Protein AF-B3PMT0-F1 (afdb_monomer)

Secondary structure (DSSP, 8-state):
---------PPP------HHHHHHHHHHHHHHHHHHHHHHHHHHHHHHHHHHHHHGGG--S---TT-STTSHHHHHHHHHHHHHHHHHHHHHHHHHHHHHTT--TTSHHHHHHHHHHHHHHHHHHHHHHHHHHHHHHHT-SHHHH----HHHHHHHHHHTS-------S--EE-HHHHHHH-SSHHHHHHHHHHHHHHTTS-SGGG-HHHHHHHHHHHHHHHHHHHHHHHHHHHHHHHHHHHTT-S---S-PPPTTHHHHHHHHHHHHHHHHHHHHHHHHHHTTT--HHHHHHHHHHHHHHHHHH-GGGTTTS--TTSTT--HHHHHHTSSTT-EEEEESSSSSS-EEEEHHHHHHHHHHHHHHHHHHT-

Foldseek 3Di:
DDDDDPPPPDPDPPPPDPLVVLLVVLVVLLVVLLVLLVLLLVLLLVQLVLLCVLCPLLCLEQDTAQCDPPHLLVVSVVVSVVSLVVSLVSLVVSLVVCVVVVHDCPDPSNVSSVVSNVVSVVSNVCSVVSSVCSSCVSQVDPSHVPPPDPVVSLLVVLVVDPFPLDFFLAKFFPLVQLCVQAVLLSVLVVVLRVLLNCQQPDDPCNDLVNSSVNLSNLSSLLSVLLVLVVLLVVVVVVVCVVLCNPPDPDDDDDPPVPVVNVVVVVVVVVVVVVVVVVVVVVPPDDDVVVVVVVVLVVVLVVLCVDPSCVVQAADSSNSNNGPSSNSCVSPQQGKIWMDRPPPPDIDIDRNSVVSVVSNSNSVSSSSVSD

Radius of gyration: 30.21 Å; Cα contacts (8 Å, |Δi|>4): 308; chains: 1; bounding box: 66×73×114 Å

Sequence (370 aa):
MITKILSATTPQPKTSTNNTAWLIGLTLLFLGLAYFAIKFAFGWKRSLNKTKNVLGKELVKPYVQGFSPKSSSFFTYMLINVFTVVLLVSTTIVLVKLINRGESTTSSFAVSYYALLATTFIVSLAFNLFMLISYLATFKEPQYAHSKNLPDELRSLKNQKTLTNSFPEEIKLDLNKITIDNPLAPRVLAKFIKQYNDLNKVGEANSLKAKYYTYLDQKFKILYFNELNNQIEVEKENEGRMLGIVGSEGKQVQATNKIEEEIIWMDKADAKAKLLMETKDLVKNDDPKERNSNYEDYLYNIRANDPIYANVKRNTFVTYRDIDIEDLFYNPSTNITYSLDGGKTTLEKPLHEFLNVYHGYLVEKFYGSL

pLDDT: mean 79.91, std 18.05, range [34.72, 96.94]

Organism: Metamycoplasma arthritidis (strain 158L3-1) (NCBI:txid243272)

Solvent-accessible surface area (backbone atoms only — not comparable to full-atom values): 20889 Å² total; per-residue (Å²): 142,84,83,82,79,78,80,78,78,75,79,74,82,76,78,76,72,61,60,66,60,53,52,52,53,53,48,53,51,47,52,51,50,50,52,52,50,52,51,32,51,55,22,43,53,52,26,48,53,47,34,50,63,72,42,42,89,77,56,50,60,88,73,51,49,51,64,42,98,86,27,62,27,37,52,47,55,51,49,53,53,50,53,49,50,52,49,48,51,51,45,49,55,53,45,53,55,44,45,77,72,72,49,54,76,82,33,74,65,45,43,49,44,51,49,51,46,52,50,50,51,50,51,53,51,51,50,56,47,47,55,51,51,50,52,50,64,73,49,60,49,66,67,43,68,56,77,59,59,68,68,58,57,52,51,54,55,46,75,76,48,95,71,83,72,77,51,65,78,42,67,48,68,48,52,72,68,29,36,76,65,24,74,48,33,47,65,46,50,52,52,51,41,51,53,60,49,50,61,81,52,90,57,86,80,48,39,68,67,52,48,49,52,51,51,49,54,52,52,41,50,49,54,51,49,53,54,51,52,52,52,40,52,52,52,51,51,52,51,31,43,76,68,63,72,43,80,76,86,81,75,92,77,68,87,74,55,60,63,58,53,47,51,55,47,49,56,52,48,49,54,48,48,50,52,53,52,63,46,54,69,60,65,76,80,62,55,74,68,57,47,49,51,54,50,50,52,46,51,49,53,47,47,61,71,32,76,79,41,54,81,46,49,58,33,56,43,29,27,63,34,34,64,64,61,28,31,45,59,72,41,54,78,32,58,41,42,32,18,57,69,87,67,79,48,85,45,78,34,44,37,67,59,41,49,53,54,49,49,52,34,51,52,36,50,56,54,68,74,108

Mean predicted aligned error: 12.27 Å

Nearest PDB structures (foldseek):
  6jx6-assembly1_C  TM=5.449E-01  e=6.149E+00  Homo sapiens
  4tx5-assembly1_A  TM=4.692E-01  e=8.066E+00  Homo sapiens

Structure (mmCIF, N/CA/C/O backbone):
data_AF-B3PMT0-F1
#
_entry.id   AF-B3PMT0-F1
#
loop_
_atom_site.group_PDB
_atom_site.id
_atom_site.type_symbol
_atom_site.label_atom_id
_atom_site.label_alt_id
_atom_site.label_comp_id
_atom_site.label_asym_id
_atom_site.label_entity_id
_atom_site.label_seq_id
_atom_site.pdbx_PDB_ins_code
_atom_site.Cartn_x
_atom_site.Cartn_y
_atom_site.Cartn_z
_atom_site.occupancy
_atom_site.B_iso_or_equiv
_atom_site.auth_seq_id
_atom_site.auth_comp_id
_atom_site.auth_asym_id
_atom_site.auth_atom_id
_atom_site.pdbx_PDB_model_num
ATOM 1 N N . MET A 1 1 ? 25.077 -17.206 -84.354 1.00 37.19 1 MET A N 1
ATOM 2 C CA . MET A 1 1 ? 24.654 -15.988 -83.632 1.00 37.19 1 MET A CA 1
ATOM 3 C C . MET A 1 1 ? 23.645 -16.428 -82.573 1.00 37.19 1 MET A C 1
ATOM 5 O O . MET A 1 1 ? 22.508 -16.702 -82.919 1.00 37.19 1 MET A O 1
ATOM 9 N N . ILE A 1 2 ? 24.081 -16.654 -81.330 1.00 36.28 2 ILE A N 1
ATOM 10 C CA . ILE A 1 2 ? 23.198 -17.008 -80.203 1.00 36.28 2 ILE A CA 1
ATOM 11 C C . ILE A 1 2 ? 23.486 -15.992 -79.106 1.00 36.28 2 ILE A C 1
ATOM 13 O O . ILE A 1 2 ? 24.547 -16.014 -78.484 1.00 36.28 2 ILE A O 1
ATOM 17 N N . THR A 1 3 ? 22.561 -15.059 -78.928 1.00 38.66 3 THR A N 1
ATOM 18 C CA . THR A 1 3 ? 22.646 -13.990 -77.937 1.00 38.66 3 THR A CA 1
ATOM 19 C C . THR A 1 3 ? 22.150 -14.541 -76.602 1.00 38.66 3 THR A C 1
ATOM 21 O O . THR A 1 3 ? 20.966 -14.826 -76.439 1.00 38.66 3 THR A O 1
ATOM 24 N N . LYS A 1 4 ? 23.062 -14.723 -75.641 1.00 40.53 4 LYS A N 1
ATOM 25 C CA . LYS A 1 4 ? 22.725 -14.981 -74.235 1.00 40.53 4 LYS A CA 1
ATOM 26 C C . LYS A 1 4 ? 22.028 -13.738 -73.678 1.00 40.53 4 LYS A C 1
ATOM 28 O O . LYS A 1 4 ? 22.669 -12.710 -73.479 1.00 40.53 4 LYS A O 1
ATOM 33 N N . ILE A 1 5 ? 20.729 -13.838 -73.418 1.00 44.62 5 ILE A N 1
ATOM 34 C CA . ILE A 1 5 ? 20.002 -12.847 -72.625 1.00 44.62 5 ILE A CA 1
ATOM 35 C C . ILE A 1 5 ? 20.379 -13.099 -71.162 1.00 44.62 5 ILE A C 1
ATOM 37 O O . ILE A 1 5 ? 19.957 -14.080 -70.554 1.00 44.62 5 ILE A O 1
ATOM 41 N N . LEU A 1 6 ? 21.234 -12.232 -70.620 1.00 41.00 6 LEU A N 1
ATOM 42 C CA . LEU A 1 6 ? 21.464 -12.103 -69.185 1.00 41.00 6 LEU A CA 1
ATOM 43 C C . LEU A 1 6 ? 20.164 -11.605 -68.547 1.00 41.00 6 LEU A C 1
ATOM 45 O O . LEU A 1 6 ? 19.782 -10.450 -68.717 1.00 41.00 6 LEU A O 1
ATOM 49 N N . SER A 1 7 ? 19.478 -12.480 -67.817 1.00 37.91 7 SER A N 1
ATOM 50 C CA . SER A 1 7 ? 18.407 -12.085 -66.909 1.00 37.91 7 SER A CA 1
ATOM 51 C C . SER A 1 7 ? 19.018 -11.262 -65.775 1.00 37.91 7 SER A C 1
ATOM 53 O O . SER A 1 7 ? 19.649 -11.810 -64.870 1.00 37.91 7 SER A O 1
ATOM 55 N N . ALA A 1 8 ? 18.864 -9.942 -65.852 1.00 38.59 8 ALA A N 1
ATOM 56 C CA . ALA A 1 8 ? 19.183 -9.034 -64.767 1.00 38.59 8 ALA A CA 1
ATOM 57 C C . ALA A 1 8 ? 18.268 -9.347 -63.578 1.00 38.59 8 ALA A C 1
ATOM 59 O O . ALA A 1 8 ? 17.062 -9.101 -63.618 1.00 38.59 8 ALA A O 1
ATOM 60 N N . THR A 1 9 ? 18.843 -9.910 -62.519 1.00 40.53 9 THR A N 1
ATOM 61 C CA . THR A 1 9 ? 18.195 -10.017 -61.216 1.00 40.53 9 THR A CA 1
ATOM 62 C C . THR A 1 9 ? 17.955 -8.596 -60.718 1.00 40.53 9 THR A C 1
ATOM 64 O O . THR A 1 9 ? 18.887 -7.888 -60.340 1.00 40.53 9 THR A O 1
ATOM 67 N N . THR A 1 10 ? 16.707 -8.144 -60.774 1.00 37.41 10 THR A N 1
ATOM 68 C CA . THR A 1 10 ? 16.291 -6.875 -60.179 1.00 37.41 10 THR A CA 1
ATOM 69 C C . THR A 1 10 ? 16.567 -6.953 -58.675 1.00 37.41 10 THR A C 1
ATOM 71 O O . THR A 1 10 ? 16.080 -7.883 -58.024 1.00 37.41 10 THR A O 1
ATOM 74 N N . PRO A 1 11 ? 17.360 -6.039 -58.083 1.00 40.94 11 PRO A N 1
ATOM 75 C CA . PRO A 1 11 ? 17.516 -6.012 -56.639 1.00 40.94 11 PRO A CA 1
ATOM 76 C C . PRO A 1 11 ? 16.147 -5.702 -56.031 1.00 40.94 11 PRO A C 1
ATOM 78 O O . PRO A 1 11 ? 15.564 -4.651 -56.301 1.00 40.94 11 PRO A O 1
ATOM 81 N N . GLN A 1 12 ? 15.616 -6.633 -55.233 1.00 35.06 12 GLN A N 1
ATOM 82 C CA . GLN A 1 12 ? 14.420 -6.372 -54.437 1.00 35.06 12 GLN A CA 1
ATOM 83 C C . GLN A 1 12 ? 14.624 -5.083 -53.625 1.00 35.06 12 GLN A C 1
ATOM 85 O O . GLN A 1 12 ? 15.716 -4.877 -53.077 1.00 35.06 12 GLN A O 1
ATOM 90 N N . PRO A 1 13 ? 13.601 -4.218 -53.511 1.00 34.72 13 PRO A N 1
ATOM 91 C CA . PRO A 1 13 ? 13.710 -3.015 -52.708 1.00 34.72 13 PRO A CA 1
ATOM 92 C C . PRO A 1 13 ? 13.988 -3.422 -51.260 1.00 34.72 13 PRO A C 1
ATOM 94 O O . PRO A 1 13 ? 13.154 -4.039 -50.596 1.00 34.72 13 PRO A O 1
ATOM 97 N N . LYS A 1 14 ? 15.183 -3.079 -50.762 1.00 41.00 14 LYS A N 1
ATOM 98 C CA . LYS A 1 14 ? 15.495 -3.121 -49.333 1.00 41.00 14 LYS A CA 1
ATOM 99 C C . LYS A 1 14 ? 14.467 -2.229 -48.645 1.00 41.00 14 LYS A C 1
ATOM 101 O O . LYS A 1 14 ? 14.576 -1.010 -48.719 1.00 41.00 14 LYS A O 1
ATOM 106 N N . THR A 1 15 ? 13.475 -2.815 -47.980 1.00 44.75 15 THR A N 1
ATOM 107 C CA . THR A 1 15 ? 12.610 -2.080 -47.052 1.00 44.75 15 THR A CA 1
ATOM 108 C C . THR A 1 15 ? 13.517 -1.403 -46.029 1.00 44.75 15 THR A C 1
ATOM 110 O O . THR A 1 15 ? 14.069 -2.073 -45.148 1.00 44.75 15 THR A O 1
ATOM 113 N N . SER A 1 16 ? 13.735 -0.096 -46.178 1.00 49.94 16 SER A N 1
ATOM 114 C CA . SER A 1 16 ? 14.533 0.694 -45.252 1.00 49.94 16 SER A CA 1
ATOM 115 C C . SER A 1 16 ? 13.765 0.755 -43.940 1.00 49.94 16 SER A C 1
ATOM 117 O O . SER A 1 16 ? 12.813 1.519 -43.791 1.00 49.94 16 SER A O 1
ATOM 119 N N . THR A 1 17 ? 14.122 -0.094 -42.980 1.00 59.78 17 THR A N 1
ATOM 120 C CA . THR A 1 17 ? 13.628 0.104 -41.616 1.00 59.78 17 THR A CA 1
ATOM 121 C C . THR A 1 17 ? 14.157 1.446 -41.154 1.00 59.78 17 THR A C 1
ATOM 123 O O . THR A 1 17 ? 15.360 1.687 -41.210 1.00 59.78 17 THR A O 1
ATOM 126 N N . ASN A 1 18 ? 13.249 2.332 -40.755 1.00 81.56 18 ASN A N 1
ATOM 127 C CA . ASN A 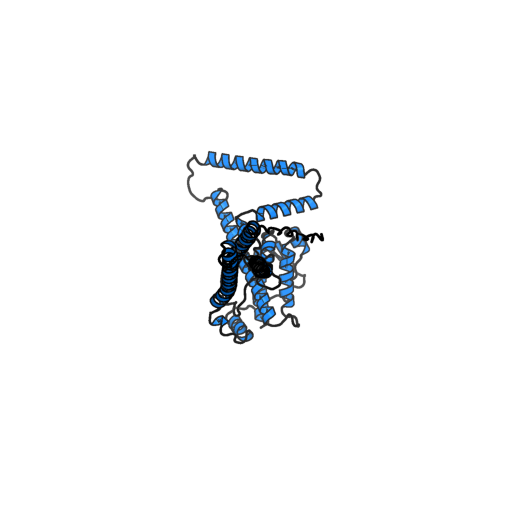1 18 ? 13.615 3.628 -40.217 1.00 81.56 18 ASN A CA 1
ATOM 128 C C . ASN A 1 18 ? 14.234 3.415 -38.826 1.00 81.56 18 ASN A C 1
ATOM 130 O O . ASN A 1 18 ? 13.541 3.434 -37.808 1.00 81.56 18 ASN A O 1
ATOM 134 N N . ASN A 1 19 ? 15.536 3.122 -38.803 1.00 83.38 19 ASN A N 1
ATOM 135 C CA . ASN A 1 19 ? 16.299 2.823 -37.592 1.00 83.38 19 ASN A CA 1
ATOM 136 C C . ASN A 1 19 ? 16.260 3.993 -36.603 1.00 83.38 19 ASN A C 1
ATOM 138 O O . ASN A 1 19 ? 16.249 3.762 -35.398 1.00 83.38 19 ASN A O 1
ATOM 142 N N . THR A 1 20 ? 16.176 5.228 -37.102 1.00 86.25 20 THR A N 1
ATOM 143 C CA . THR A 1 20 ? 16.022 6.434 -36.284 1.00 86.25 20 THR A CA 1
ATOM 144 C C . THR A 1 20 ? 14.693 6.429 -35.533 1.00 86.25 20 THR A C 1
ATOM 146 O O . THR A 1 20 ? 14.676 6.645 -34.325 1.00 86.25 20 THR A O 1
ATOM 149 N N . ALA A 1 21 ? 13.582 6.120 -36.210 1.00 88.69 21 ALA A N 1
ATOM 150 C CA . ALA A 1 21 ? 12.267 6.058 -35.569 1.00 88.69 21 ALA A CA 1
ATOM 151 C C . ALA A 1 21 ? 12.195 4.961 -34.491 1.00 88.69 21 ALA A C 1
ATOM 153 O O . ALA A 1 21 ? 11.675 5.203 -33.402 1.00 88.69 21 ALA A O 1
ATOM 154 N N . TRP A 1 22 ? 12.764 3.781 -34.762 1.00 90.56 22 TRP A N 1
ATOM 155 C CA . TRP A 1 22 ? 12.854 2.700 -33.774 1.00 90.56 22 TRP A CA 1
ATOM 156 C C . TRP A 1 22 ? 13.696 3.090 -32.561 1.00 90.56 22 TRP A C 1
ATOM 158 O O . TRP A 1 22 ? 13.270 2.861 -31.429 1.00 90.56 22 TRP A O 1
ATOM 168 N N . LEU A 1 23 ? 14.854 3.715 -32.783 1.00 92.38 23 LEU A N 1
ATOM 169 C CA . LEU A 1 23 ? 15.734 4.146 -31.703 1.00 92.38 23 LEU A CA 1
ATOM 170 C C . LEU A 1 23 ? 15.058 5.201 -30.820 1.00 92.38 23 LEU A C 1
ATOM 172 O O . LEU A 1 23 ? 15.094 5.077 -29.598 1.00 92.38 23 LEU A O 1
ATOM 176 N N . ILE A 1 24 ? 14.393 6.195 -31.419 1.00 93.31 24 ILE A N 1
ATOM 177 C CA . ILE A 1 24 ? 13.640 7.218 -30.680 1.00 93.31 24 ILE A CA 1
ATOM 178 C C . ILE A 1 24 ? 12.521 6.566 -29.861 1.00 93.31 24 ILE A C 1
ATOM 180 O O . ILE A 1 24 ? 12.417 6.814 -28.661 1.00 93.31 24 ILE A O 1
ATOM 184 N N . GLY A 1 25 ? 11.717 5.696 -30.481 1.00 94.25 25 GLY A N 1
ATOM 185 C CA . GLY A 1 25 ? 10.605 5.024 -29.807 1.00 94.25 25 GLY A CA 1
ATOM 186 C C . GLY A 1 25 ? 11.056 4.178 -28.615 1.00 94.25 25 GLY A C 1
ATOM 187 O O . GLY A 1 25 ? 10.507 4.305 -27.521 1.00 94.25 25 GLY A O 1
ATOM 188 N N . LEU A 1 26 ? 12.099 3.362 -28.790 1.00 95.38 26 LEU A N 1
ATOM 189 C CA . LEU A 1 26 ? 12.650 2.532 -27.715 1.00 95.38 26 LEU A CA 1
ATOM 190 C C . LEU A 1 26 ? 13.314 3.375 -26.616 1.00 95.38 26 LEU A C 1
ATOM 192 O O . LEU A 1 26 ? 13.200 3.037 -25.440 1.00 95.38 26 LEU A O 1
ATOM 196 N N . THR A 1 27 ? 13.938 4.501 -26.969 1.00 95.50 27 THR A N 1
ATOM 197 C CA . THR A 1 27 ? 14.512 5.435 -25.987 1.00 95.50 27 THR A CA 1
ATOM 198 C C . THR A 1 27 ? 13.423 6.100 -25.143 1.00 95.50 27 THR A C 1
ATOM 200 O O . THR A 1 27 ? 13.551 6.171 -23.924 1.00 95.50 27 THR A O 1
ATOM 203 N N . LEU A 1 28 ? 12.314 6.538 -25.748 1.00 95.31 28 LEU A N 1
ATOM 204 C CA . LEU A 1 28 ? 11.177 7.097 -25.006 1.00 95.31 28 LEU A CA 1
ATOM 205 C C . LEU A 1 28 ? 10.536 6.059 -24.077 1.00 95.31 28 LEU A C 1
ATOM 207 O O . LEU A 1 28 ? 10.231 6.369 -22.925 1.00 95.31 28 LEU A O 1
ATOM 211 N N . LEU A 1 29 ? 10.386 4.816 -24.547 1.00 94.75 29 LEU A N 1
ATOM 212 C CA . LEU A 1 29 ? 9.913 3.706 -23.716 1.00 94.75 29 LEU A CA 1
ATOM 213 C C . LEU A 1 29 ? 10.857 3.434 -22.539 1.00 94.75 29 LEU A C 1
ATOM 215 O O . LEU A 1 29 ? 10.386 3.242 -21.419 1.00 94.75 29 LEU A O 1
ATOM 219 N N . PHE A 1 30 ? 12.172 3.472 -22.766 1.00 96.94 30 PHE A N 1
ATOM 220 C CA . PHE A 1 30 ? 13.173 3.360 -21.706 1.00 96.94 30 PHE A CA 1
ATOM 221 C C . PHE A 1 30 ? 13.050 4.483 -20.670 1.00 96.94 30 PHE A C 1
ATOM 223 O O . PHE A 1 30 ? 13.030 4.202 -19.474 1.00 96.94 30 PHE A O 1
ATOM 230 N N . LEU A 1 31 ? 12.922 5.741 -21.104 1.00 95.81 31 LEU A N 1
ATOM 231 C CA . LEU A 1 31 ? 12.761 6.881 -20.195 1.00 95.81 31 LEU A CA 1
ATOM 232 C C . LEU A 1 31 ? 11.484 6.758 -19.353 1.00 95.81 31 LEU A C 1
ATOM 234 O O . LEU A 1 31 ? 11.521 6.977 -18.141 1.00 95.81 31 LEU A O 1
ATOM 238 N N . GLY A 1 32 ? 10.376 6.345 -19.975 1.00 94.69 32 GLY A N 1
ATOM 239 C CA . GLY A 1 32 ? 9.137 6.027 -19.270 1.00 94.69 32 GLY A CA 1
ATOM 240 C C . GLY A 1 32 ? 9.357 4.933 -18.225 1.00 94.69 32 GLY A C 1
ATOM 241 O O . GLY A 1 32 ? 9.099 5.144 -17.043 1.00 94.69 32 GLY A O 1
ATOM 242 N N . LEU A 1 33 ? 9.913 3.790 -18.626 1.00 95.56 33 LEU A N 1
ATOM 243 C CA . LEU A 1 33 ? 10.216 2.677 -17.725 1.00 95.56 33 LEU A CA 1
ATOM 244 C C . LEU A 1 33 ? 11.090 3.107 -16.536 1.00 95.56 33 LEU A C 1
ATOM 246 O O . LEU A 1 33 ? 10.769 2.780 -15.393 1.00 95.56 33 LEU A O 1
ATOM 250 N N . ALA A 1 34 ? 12.157 3.868 -16.788 1.00 95.44 34 ALA A N 1
ATOM 251 C CA . ALA A 1 34 ? 13.057 4.367 -15.754 1.00 95.44 34 ALA A CA 1
ATOM 252 C C . ALA A 1 34 ? 12.321 5.268 -14.750 1.00 95.44 34 ALA A C 1
ATOM 254 O O . ALA A 1 34 ? 12.467 5.087 -13.540 1.00 95.44 34 ALA A O 1
ATOM 255 N N . TYR A 1 35 ? 11.469 6.183 -15.228 1.00 95.00 35 TYR A N 1
ATOM 256 C CA . TYR A 1 35 ? 10.630 7.017 -14.363 1.00 95.00 35 TYR A CA 1
ATOM 257 C C . TYR A 1 35 ? 9.709 6.173 -13.469 1.00 95.00 35 TYR A C 1
ATOM 259 O O . TYR A 1 35 ? 9.669 6.382 -12.253 1.00 95.00 35 TYR A O 1
ATOM 267 N N . PHE A 1 36 ? 8.999 5.193 -14.040 1.00 94.00 36 PHE A N 1
ATOM 268 C CA . PHE A 1 36 ? 8.110 4.309 -13.277 1.00 94.00 36 PHE A CA 1
ATOM 269 C C . PHE A 1 36 ? 8.879 3.478 -12.241 1.00 94.00 36 PHE A C 1
ATOM 271 O O . PHE A 1 36 ? 8.436 3.382 -11.094 1.00 94.00 36 PHE A O 1
ATOM 278 N N . ALA A 1 37 ? 10.042 2.933 -12.609 1.00 95.69 37 ALA A N 1
ATOM 279 C CA . ALA A 1 37 ? 10.903 2.161 -11.715 1.00 95.69 37 ALA A CA 1
ATOM 280 C C . ALA A 1 37 ? 11.406 3.004 -10.534 1.00 95.69 37 ALA A C 1
ATOM 282 O O . ALA A 1 37 ? 11.279 2.588 -9.382 1.00 95.69 37 ALA A O 1
ATOM 283 N N . ILE A 1 38 ? 11.907 4.216 -10.797 1.00 95.06 38 ILE A N 1
ATOM 284 C CA . ILE A 1 38 ? 12.376 5.148 -9.762 1.00 95.06 38 ILE A CA 1
ATOM 285 C C . ILE A 1 38 ? 11.223 5.540 -8.830 1.00 95.06 38 ILE A C 1
ATOM 287 O O . ILE A 1 38 ? 11.350 5.459 -7.606 1.00 95.06 38 ILE A O 1
ATOM 291 N N . LYS A 1 39 ? 10.073 5.925 -9.394 1.00 94.81 39 LYS A N 1
ATOM 292 C CA . LYS A 1 39 ? 8.890 6.321 -8.619 1.00 94.81 39 LYS A CA 1
ATOM 293 C C . LYS A 1 39 ? 8.399 5.186 -7.720 1.00 94.81 39 LYS A C 1
ATOM 295 O O . LYS A 1 39 ? 8.099 5.422 -6.548 1.00 94.81 39 LYS A O 1
ATOM 300 N N . PHE A 1 40 ? 8.365 3.959 -8.240 1.00 96.12 40 PHE A N 1
ATOM 301 C CA . PHE A 1 40 ? 7.998 2.777 -7.464 1.00 96.12 40 PHE A CA 1
ATOM 302 C C . PHE A 1 40 ? 9.027 2.461 -6.377 1.00 96.12 40 PHE A C 1
ATOM 304 O O . PHE A 1 40 ? 8.640 2.187 -5.248 1.00 96.12 40 PHE A O 1
ATOM 311 N N . ALA A 1 41 ? 10.326 2.564 -6.666 1.00 95.56 41 ALA A N 1
ATOM 312 C CA . ALA A 1 41 ? 11.388 2.346 -5.686 1.00 95.56 41 ALA A CA 1
ATOM 313 C C . ALA A 1 41 ? 11.275 3.310 -4.487 1.00 95.56 41 ALA A C 1
ATOM 315 O O . ALA A 1 41 ? 11.303 2.882 -3.328 1.00 95.56 41 ALA A O 1
ATOM 316 N N . PHE A 1 42 ? 11.062 4.606 -4.737 1.00 94.50 42 PHE A N 1
ATOM 317 C CA . PHE A 1 42 ? 10.822 5.575 -3.663 1.00 94.50 42 PHE A CA 1
ATOM 318 C C . PHE A 1 42 ? 9.558 5.252 -2.861 1.00 94.50 42 PHE A C 1
ATOM 320 O O . PHE A 1 42 ? 9.579 5.281 -1.627 1.00 94.50 42 PHE A O 1
ATOM 327 N N . GLY A 1 43 ? 8.466 4.912 -3.548 1.00 95.31 43 GLY A N 1
ATOM 328 C CA . GLY A 1 43 ? 7.213 4.535 -2.906 1.00 95.31 43 GLY A CA 1
ATOM 329 C C . GLY A 1 43 ? 7.317 3.245 -2.084 1.00 95.31 43 GLY A C 1
ATOM 330 O O . GLY A 1 43 ? 6.796 3.192 -0.969 1.00 95.31 43 GLY A O 1
ATOM 331 N N . TRP A 1 44 ? 8.079 2.255 -2.550 1.00 95.94 44 TRP A N 1
ATOM 332 C CA . TRP A 1 44 ? 8.400 1.026 -1.823 1.00 95.94 44 TRP A CA 1
ATOM 333 C C . TRP A 1 44 ? 9.140 1.318 -0.522 1.00 95.94 44 TRP A C 1
ATOM 335 O O . TRP A 1 44 ? 8.681 0.926 0.550 1.00 95.94 44 TRP A O 1
ATOM 345 N N . LYS A 1 45 ? 10.236 2.087 -0.583 1.00 95.69 45 LYS A N 1
ATOM 346 C CA . LYS A 1 45 ? 10.996 2.484 0.612 1.00 95.69 45 LYS A CA 1
ATOM 347 C C . LYS A 1 45 ? 10.125 3.259 1.603 1.00 95.69 45 LYS A C 1
ATOM 349 O O . LYS A 1 45 ? 10.154 2.979 2.802 1.00 95.69 45 LYS A O 1
ATOM 354 N N . ARG A 1 46 ? 9.312 4.204 1.113 1.00 94.88 46 ARG A N 1
ATOM 355 C CA . ARG A 1 46 ? 8.343 4.937 1.944 1.00 94.88 46 ARG A CA 1
ATOM 356 C C . ARG A 1 46 ? 7.362 3.978 2.618 1.00 94.88 46 ARG A C 1
ATOM 358 O O . ARG A 1 46 ? 7.062 4.151 3.794 1.00 94.88 46 ARG A O 1
ATOM 365 N N . SER A 1 47 ? 6.906 2.958 1.899 1.00 96.06 47 SER A N 1
ATOM 366 C CA . SER A 1 47 ? 5.934 1.989 2.401 1.00 96.06 47 SER A CA 1
ATOM 367 C C . SER A 1 47 ? 6.498 1.042 3.448 1.00 96.06 47 SER A C 1
ATOM 369 O O . SER A 1 47 ? 5.842 0.797 4.460 1.00 96.06 47 SER A O 1
ATOM 371 N N . LEU A 1 48 ? 7.733 0.581 3.263 1.00 95.56 48 LEU A N 1
ATOM 372 C CA . LEU A 1 48 ? 8.476 -0.179 4.265 1.00 95.56 48 LEU A CA 1
ATOM 373 C C . LEU A 1 48 ? 8.617 0.615 5.566 1.00 95.56 48 LEU A C 1
ATOM 375 O O . LEU A 1 48 ? 8.237 0.141 6.637 1.00 95.56 48 LEU A O 1
ATOM 379 N N . ASN A 1 49 ? 9.099 1.856 5.459 1.00 95.19 49 ASN A N 1
ATOM 380 C CA . ASN A 1 49 ? 9.285 2.736 6.609 1.00 95.19 49 ASN A CA 1
ATOM 381 C C . ASN A 1 49 ? 7.959 3.037 7.309 1.00 95.19 49 ASN A C 1
ATOM 383 O O . ASN A 1 49 ? 7.894 3.005 8.535 1.00 95.19 49 ASN A O 1
ATOM 387 N N . LYS A 1 50 ? 6.891 3.289 6.542 1.00 96.00 50 LYS A N 1
ATOM 388 C CA . LYS A 1 50 ? 5.567 3.555 7.102 1.00 96.00 50 LYS A CA 1
ATOM 389 C C . LYS A 1 50 ? 4.994 2.334 7.812 1.00 96.00 50 LYS A C 1
ATOM 391 O O . LYS A 1 50 ? 4.527 2.473 8.935 1.00 96.00 50 LYS A O 1
ATOM 396 N N . THR A 1 51 ? 5.087 1.151 7.201 1.00 95.62 51 THR A N 1
ATOM 397 C CA . THR A 1 51 ? 4.641 -0.118 7.806 1.00 95.62 51 THR A CA 1
ATOM 398 C C . THR A 1 51 ? 5.339 -0.356 9.138 1.00 95.62 51 THR A C 1
ATOM 400 O O . THR A 1 51 ? 4.680 -0.596 10.146 1.00 95.62 51 THR A O 1
ATOM 403 N N . LYS A 1 52 ? 6.668 -0.216 9.158 1.00 93.56 52 LYS A N 1
ATOM 404 C CA . LYS A 1 52 ? 7.469 -0.382 10.371 1.00 93.56 52 LYS A CA 1
ATOM 405 C C . LYS A 1 52 ? 7.126 0.648 11.448 1.00 93.56 52 LYS A C 1
ATOM 407 O O . LYS A 1 52 ? 7.006 0.277 12.607 1.00 93.56 52 LYS A O 1
ATOM 412 N N . ASN A 1 53 ? 6.947 1.915 11.074 1.00 94.50 53 ASN A N 1
ATOM 413 C CA . ASN A 1 53 ? 6.601 2.981 12.016 1.00 94.50 53 ASN A CA 1
ATOM 414 C C . ASN A 1 53 ? 5.217 2.748 12.650 1.00 94.50 53 ASN A C 1
ATOM 416 O O . ASN A 1 53 ? 5.094 2.718 13.868 1.00 94.50 53 ASN A O 1
ATOM 420 N N . VAL A 1 54 ? 4.193 2.501 11.827 1.00 94.88 54 VAL A N 1
ATOM 421 C CA . VAL A 1 54 ? 2.804 2.355 12.295 1.00 94.88 54 VAL A CA 1
ATOM 422 C C . VAL A 1 54 ? 2.607 1.086 13.131 1.00 94.88 54 VAL A C 1
ATOM 424 O O . VAL A 1 54 ? 1.895 1.116 14.131 1.00 94.88 54 VAL A O 1
ATOM 427 N N . LEU A 1 55 ? 3.222 -0.038 12.745 1.00 93.62 55 LEU A N 1
ATOM 428 C CA . LEU A 1 55 ? 3.055 -1.306 13.468 1.00 93.62 55 LEU A CA 1
ATOM 429 C C . LEU A 1 55 ? 4.027 -1.460 14.646 1.00 93.62 55 LEU A C 1
ATOM 431 O O . LEU A 1 55 ? 3.698 -2.134 15.623 1.00 93.62 55 LEU A O 1
ATOM 435 N N . GLY A 1 56 ? 5.202 -0.828 14.588 1.00 90.44 56 GLY A N 1
ATOM 436 C CA . GLY A 1 56 ? 6.176 -0.805 15.677 1.00 90.44 56 GLY A CA 1
ATOM 437 C C . GLY A 1 56 ? 6.504 -2.200 16.217 1.00 90.44 56 GLY A C 1
ATOM 438 O O . GLY A 1 56 ? 6.804 -3.119 15.459 1.00 90.44 56 GLY A O 1
ATOM 439 N N . LYS A 1 57 ? 6.406 -2.360 17.543 1.00 87.69 57 LYS A N 1
ATOM 440 C CA . LYS A 1 57 ? 6.719 -3.609 18.267 1.00 87.69 57 LYS A CA 1
ATOM 441 C C . LYS A 1 57 ? 5.804 -4.790 17.920 1.00 87.69 57 LYS A C 1
ATOM 443 O O . LYS A 1 57 ? 6.143 -5.929 18.203 1.00 87.69 57 LYS A O 1
ATOM 448 N N . GLU A 1 58 ? 4.641 -4.528 17.329 1.00 88.56 58 GLU A N 1
ATOM 449 C CA . GLU A 1 58 ? 3.678 -5.570 16.940 1.00 88.56 58 GLU A CA 1
ATOM 450 C C . GLU A 1 58 ? 4.107 -6.276 15.653 1.00 88.56 58 GLU A C 1
ATOM 452 O O . GLU A 1 58 ? 3.625 -7.363 15.330 1.00 88.56 58 GLU A O 1
ATOM 457 N N . LEU A 1 59 ? 5.020 -5.654 14.903 1.00 91.06 59 LEU A N 1
ATOM 458 C CA . LEU A 1 59 ? 5.647 -6.218 13.725 1.00 91.06 59 LEU A CA 1
ATOM 459 C C . LEU A 1 59 ? 6.794 -7.133 14.166 1.00 91.06 59 LEU A C 1
ATOM 461 O O . LEU A 1 59 ? 7.937 -6.707 14.266 1.00 91.06 59 LEU A O 1
ATOM 465 N N . VAL A 1 60 ? 6.462 -8.391 14.431 1.00 88.44 60 VAL A N 1
ATOM 466 C CA . VAL A 1 60 ? 7.374 -9.479 14.813 1.00 88.44 60 VAL A CA 1
ATOM 467 C C . VAL A 1 60 ? 7.919 -10.195 13.579 1.00 88.44 60 VAL A C 1
ATOM 469 O O . VAL A 1 60 ? 9.063 -10.633 13.547 1.00 88.44 60 VAL A O 1
ATOM 472 N N . LYS A 1 61 ? 7.108 -10.322 12.521 1.00 88.50 61 LYS A N 1
ATOM 473 C CA . LYS A 1 61 ? 7.557 -10.885 11.240 1.00 88.50 61 LYS A CA 1
ATOM 474 C C . LYS A 1 61 ? 7.609 -9.814 10.161 1.00 88.50 61 LYS A C 1
ATOM 476 O O . LYS A 1 61 ? 6.723 -8.962 10.137 1.00 88.50 61 LYS A O 1
ATOM 481 N N . PRO A 1 62 ? 8.575 -9.897 9.227 1.00 89.69 62 PRO A N 1
ATOM 482 C CA . PRO A 1 62 ? 8.588 -9.043 8.051 1.00 89.69 62 PRO A CA 1
ATOM 483 C C . PRO A 1 62 ? 7.234 -9.078 7.333 1.00 89.69 62 PRO A C 1
ATOM 485 O O . PRO A 1 62 ? 6.720 -10.143 6.976 1.00 89.69 62 PRO A O 1
ATOM 488 N N . TYR A 1 63 ? 6.647 -7.899 7.174 1.00 90.56 63 TYR A N 1
ATOM 489 C CA . TYR A 1 63 ? 5.365 -7.672 6.524 1.00 90.56 63 TYR A CA 1
ATOM 490 C C . TYR A 1 63 ? 5.374 -6.257 5.948 1.00 90.56 63 TYR A C 1
ATOM 49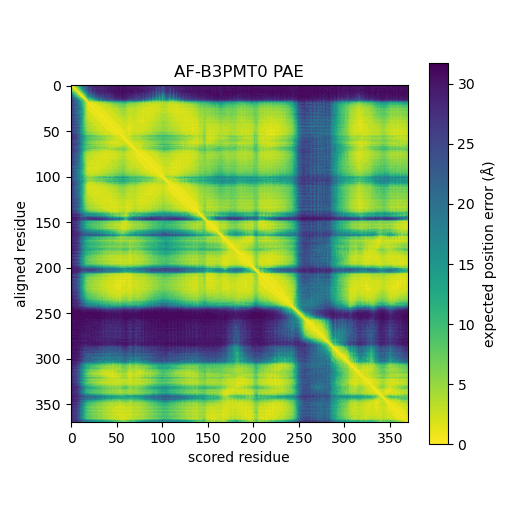2 O O . TYR A 1 63 ? 5.918 -5.336 6.560 1.00 90.56 63 TYR A O 1
ATOM 500 N N . VAL A 1 64 ? 4.803 -6.093 4.756 1.00 93.69 64 VAL A N 1
ATOM 501 C CA . VAL A 1 64 ? 4.716 -4.802 4.068 1.00 93.69 64 VAL A CA 1
ATOM 502 C C . VAL A 1 64 ? 3.260 -4.524 3.765 1.00 93.69 64 VAL A C 1
ATOM 504 O O . VAL A 1 64 ? 2.624 -5.273 3.021 1.00 93.69 64 VAL A O 1
ATOM 507 N N . GLN A 1 65 ? 2.735 -3.443 4.338 1.00 94.19 65 GLN A N 1
ATOM 508 C CA . GLN A 1 65 ? 1.326 -3.117 4.212 1.00 94.19 65 GLN A CA 1
ATOM 509 C C . GLN A 1 65 ? 0.936 -2.938 2.743 1.00 94.19 65 GLN A C 1
ATOM 511 O O . GLN A 1 65 ? 1.568 -2.175 2.012 1.00 94.19 65 GLN A O 1
ATOM 516 N N . GLY A 1 66 ? -0.126 -3.629 2.325 1.00 88.00 66 GLY A N 1
ATOM 517 C CA . GLY A 1 66 ? -0.719 -3.496 0.994 1.00 88.00 66 GLY A CA 1
ATOM 518 C C . GLY A 1 66 ? 0.134 -4.027 -0.164 1.00 88.00 66 GLY A C 1
ATOM 519 O O . GLY A 1 66 ? -0.241 -3.863 -1.325 1.00 88.00 66 GLY A O 1
ATOM 520 N N . PHE A 1 67 ? 1.245 -4.724 0.102 1.00 91.69 67 PHE A N 1
ATOM 521 C CA . PHE A 1 67 ? 1.971 -5.474 -0.925 1.00 91.69 67 PHE A CA 1
ATOM 522 C C . PHE A 1 67 ? 1.548 -6.947 -0.905 1.00 91.69 67 PHE A C 1
ATOM 524 O O . PHE A 1 67 ? 2.071 -7.757 -0.144 1.00 91.69 67 PHE A O 1
ATOM 531 N N . SER A 1 68 ? 0.560 -7.295 -1.731 1.00 87.75 68 SER A N 1
ATOM 532 C CA . SER A 1 68 ? 0.053 -8.664 -1.862 1.00 87.75 68 SER A CA 1
ATOM 533 C C . SER A 1 68 ? -0.289 -8.966 -3.322 1.00 87.75 68 SER A C 1
ATOM 535 O O . SER A 1 68 ? -0.544 -8.027 -4.071 1.00 87.75 68 SER A O 1
ATOM 537 N N . PRO A 1 69 ? -0.390 -10.241 -3.742 1.00 86.12 69 PRO A N 1
ATOM 538 C CA . PRO A 1 69 ? -0.723 -10.593 -5.127 1.00 86.12 69 PRO A CA 1
ATOM 539 C C . PRO A 1 69 ? -2.044 -10.011 -5.657 1.00 86.12 69 PRO A C 1
ATOM 541 O O . PRO A 1 69 ? -2.273 -10.000 -6.860 1.00 86.12 69 PRO A O 1
ATOM 544 N N . LYS A 1 70 ? -2.928 -9.539 -4.767 1.00 82.94 70 LYS A N 1
ATOM 545 C CA . LYS A 1 70 ? -4.211 -8.916 -5.120 1.00 82.94 70 LYS A CA 1
ATOM 546 C C . LYS A 1 70 ? -4.144 -7.386 -5.185 1.00 82.94 70 LYS A C 1
ATOM 548 O O . LYS A 1 70 ? -5.147 -6.762 -5.514 1.00 82.94 70 LYS A O 1
ATOM 553 N N . SER A 1 71 ? -3.015 -6.765 -4.835 1.00 84.19 71 SER A N 1
ATOM 554 C CA . SER A 1 71 ? -2.908 -5.308 -4.748 1.00 84.19 71 SER A CA 1
ATOM 555 C C . SER A 1 71 ? -2.409 -4.669 -6.040 1.00 84.19 71 SER A C 1
ATOM 557 O O . SER A 1 71 ? -1.588 -5.224 -6.772 1.00 84.19 71 SER A O 1
ATOM 559 N N . SER A 1 72 ? -2.860 -3.443 -6.303 1.00 86.25 72 SER A N 1
ATOM 560 C CA . SER A 1 72 ? -2.436 -2.657 -7.468 1.00 86.25 72 SER A CA 1
ATOM 561 C C . SER A 1 72 ? -0.927 -2.404 -7.501 1.00 86.25 72 SER A C 1
ATOM 563 O O . SER A 1 72 ? -0.333 -2.336 -8.576 1.00 86.25 72 SER A O 1
ATOM 565 N N . SER A 1 73 ? -0.281 -2.290 -6.338 1.00 88.56 73 SER A N 1
ATOM 566 C CA . SER A 1 73 ? 1.171 -2.107 -6.260 1.00 88.56 73 SER A CA 1
ATOM 567 C C . SER A 1 73 ? 1.948 -3.354 -6.660 1.00 88.56 73 SER A C 1
ATOM 569 O O . SER A 1 73 ? 2.990 -3.230 -7.298 1.00 88.56 73 SER A O 1
ATOM 571 N N . PHE A 1 74 ? 1.433 -4.549 -6.358 1.00 92.38 74 PHE A N 1
ATOM 572 C CA . PHE A 1 74 ? 2.024 -5.787 -6.860 1.00 92.38 74 PHE A CA 1
ATOM 573 C C . PHE A 1 74 ? 1.941 -5.858 -8.389 1.00 92.38 74 PHE A C 1
ATOM 575 O O . PHE A 1 74 ? 2.943 -6.122 -9.050 1.00 92.38 74 PHE A O 1
ATOM 582 N N . PHE A 1 75 ? 0.785 -5.522 -8.969 1.00 90.88 75 PHE A N 1
ATOM 583 C CA . PHE A 1 75 ? 0.646 -5.447 -10.427 1.00 90.88 75 PHE A CA 1
ATOM 584 C C . PHE A 1 75 ? 1.539 -4.373 -11.054 1.00 90.88 75 PHE A C 1
ATOM 586 O O . PHE A 1 75 ? 2.096 -4.600 -12.122 1.00 90.88 75 PHE A O 1
ATOM 593 N N . THR A 1 76 ? 1.743 -3.239 -10.380 1.00 92.69 76 THR A N 1
ATOM 594 C CA . THR A 1 76 ? 2.663 -2.187 -10.847 1.00 92.69 76 THR A CA 1
ATOM 595 C C . THR A 1 76 ? 4.111 -2.682 -10.861 1.00 92.69 76 THR A C 1
ATOM 597 O O . THR A 1 76 ? 4.814 -2.481 -11.849 1.00 92.69 76 THR A O 1
ATOM 600 N N . TYR A 1 77 ? 4.544 -3.396 -9.816 1.00 94.44 77 TYR A N 1
ATOM 601 C CA . TYR A 1 77 ? 5.850 -4.062 -9.788 1.00 94.44 77 TYR A CA 1
ATOM 602 C C . TYR A 1 77 ? 6.007 -5.070 -10.939 1.00 94.44 77 TYR A C 1
ATOM 604 O O . TYR A 1 77 ? 7.022 -5.064 -11.639 1.00 94.44 77 TYR A O 1
ATOM 612 N N . MET A 1 78 ? 4.993 -5.906 -11.181 1.00 95.00 78 MET A N 1
ATOM 613 C CA . MET A 1 78 ? 5.009 -6.869 -12.288 1.00 95.00 78 MET A CA 1
ATOM 614 C C . MET A 1 78 ? 5.073 -6.175 -13.650 1.00 95.00 78 MET A C 1
ATOM 616 O O . MET A 1 78 ? 5.868 -6.565 -14.499 1.00 95.00 78 MET A O 1
ATOM 620 N N . LEU A 1 79 ? 4.292 -5.114 -13.841 1.00 94.19 79 LEU A N 1
ATOM 621 C CA . LEU A 1 79 ? 4.243 -4.332 -15.072 1.00 94.19 79 LEU A CA 1
ATOM 622 C C . LEU A 1 79 ? 5.603 -3.697 -15.402 1.00 94.19 79 LEU A C 1
ATOM 624 O O . LEU A 1 79 ? 6.031 -3.763 -16.551 1.00 94.19 79 LEU A O 1
ATOM 628 N N . ILE A 1 80 ? 6.324 -3.164 -14.409 1.00 95.50 80 ILE A N 1
ATOM 629 C CA . ILE A 1 80 ? 7.692 -2.644 -14.596 1.00 95.50 80 ILE A CA 1
ATOM 630 C C . ILE A 1 80 ? 8.631 -3.749 -15.105 1.00 95.50 80 ILE A C 1
ATOM 632 O O . ILE A 1 80 ? 9.391 -3.536 -16.053 1.00 95.50 80 ILE A O 1
ATOM 636 N N . ASN A 1 81 ? 8.560 -4.950 -14.526 1.00 95.94 81 ASN A N 1
ATOM 637 C CA . ASN A 1 81 ? 9.399 -6.071 -14.956 1.00 95.94 81 ASN A CA 1
ATOM 638 C C . ASN A 1 81 ? 9.016 -6.576 -16.357 1.00 95.94 81 ASN A C 1
ATOM 640 O O . ASN A 1 81 ? 9.894 -6.825 -17.180 1.00 95.94 81 ASN A O 1
ATOM 644 N N . VAL A 1 82 ? 7.722 -6.662 -16.671 1.00 95.19 82 VAL A N 1
ATOM 645 C CA . VAL A 1 82 ? 7.249 -7.055 -18.007 1.00 95.19 82 VAL A CA 1
ATOM 646 C C . VAL A 1 82 ? 7.696 -6.042 -19.062 1.00 95.19 82 VAL A C 1
ATOM 648 O O . VAL A 1 82 ? 8.260 -6.443 -20.077 1.00 95.19 82 VAL A O 1
ATOM 651 N N . PHE A 1 83 ? 7.528 -4.737 -18.820 1.00 94.94 83 PHE A N 1
ATOM 652 C CA . PHE A 1 83 ? 7.985 -3.708 -19.760 1.00 94.94 83 PHE A CA 1
ATOM 653 C C . PHE A 1 83 ? 9.499 -3.723 -19.954 1.00 94.94 83 PHE A C 1
ATOM 655 O O . PHE A 1 83 ? 9.965 -3.562 -21.080 1.00 94.94 83 PHE A O 1
ATOM 662 N N . THR A 1 84 ? 10.262 -3.989 -18.894 1.00 95.94 84 THR A N 1
ATOM 663 C CA . THR A 1 84 ? 11.709 -4.212 -18.996 1.00 95.94 84 THR A CA 1
ATOM 664 C C . THR A 1 84 ? 12.037 -5.355 -19.958 1.00 95.94 84 THR A C 1
ATOM 666 O O . THR A 1 84 ? 12.857 -5.185 -20.858 1.00 95.94 84 THR A O 1
ATOM 669 N N . VAL A 1 85 ? 11.391 -6.516 -19.800 1.00 95.75 85 VAL A N 1
ATOM 670 C CA . VAL A 1 85 ? 11.630 -7.682 -20.667 1.00 95.75 85 VAL A CA 1
ATOM 671 C C . VAL A 1 85 ? 11.242 -7.374 -22.112 1.00 95.75 85 VAL A C 1
ATOM 673 O O . VAL A 1 85 ? 12.015 -7.658 -23.025 1.00 95.75 85 VAL A O 1
ATOM 676 N N . VAL A 1 86 ? 10.087 -6.739 -22.331 1.00 95.31 86 VAL A N 1
ATOM 677 C CA . VAL A 1 86 ? 9.636 -6.324 -23.669 1.00 95.31 86 VAL A CA 1
ATOM 678 C C . VAL A 1 86 ? 10.641 -5.376 -24.320 1.00 95.31 86 VAL A C 1
ATOM 680 O O . VAL A 1 86 ? 10.958 -5.544 -25.499 1.00 95.31 86 VAL A O 1
ATOM 683 N N . LEU A 1 87 ? 11.179 -4.413 -23.568 1.00 96.06 87 LEU A N 1
ATOM 684 C CA . LEU A 1 87 ? 12.181 -3.471 -24.058 1.00 96.06 87 LEU A CA 1
ATOM 685 C C . LEU A 1 87 ? 13.490 -4.183 -24.429 1.00 96.06 87 LEU A C 1
ATOM 687 O O . LEU A 1 87 ? 14.019 -3.943 -25.515 1.00 96.06 87 LEU A O 1
ATOM 691 N N . LEU A 1 88 ? 13.978 -5.104 -23.591 1.00 96.62 88 LEU A N 1
ATOM 692 C CA . LEU A 1 88 ? 15.175 -5.907 -23.876 1.00 96.62 88 LEU A CA 1
ATOM 693 C C . LEU A 1 88 ? 15.000 -6.766 -25.135 1.00 96.62 88 LEU A C 1
ATOM 695 O O . LEU A 1 88 ? 15.851 -6.743 -26.025 1.00 96.62 88 LEU A O 1
ATOM 699 N N . VAL A 1 89 ? 13.882 -7.488 -25.244 1.00 96.31 89 VAL A N 1
ATOM 700 C CA . VAL A 1 89 ? 13.585 -8.347 -26.399 1.00 96.31 89 VAL A CA 1
ATOM 701 C C . VAL A 1 89 ? 13.443 -7.514 -27.672 1.00 96.31 89 VAL A C 1
ATOM 703 O O . VAL A 1 89 ? 14.074 -7.827 -28.680 1.00 96.31 89 VAL A O 1
ATOM 706 N N . SER A 1 90 ? 12.679 -6.420 -27.629 1.00 94.38 90 SER A N 1
ATOM 707 C CA . SER A 1 90 ? 12.456 -5.556 -28.798 1.00 94.38 90 SER A CA 1
ATOM 708 C C . SER A 1 90 ? 13.759 -4.926 -29.287 1.00 94.38 90 SER A C 1
ATOM 710 O O . SER A 1 90 ? 14.054 -4.963 -30.482 1.00 94.38 90 SER A O 1
ATOM 712 N N . THR A 1 91 ? 14.579 -4.419 -28.363 1.00 95.81 91 THR A N 1
ATOM 713 C CA . THR A 1 91 ? 15.883 -3.826 -28.689 1.00 95.81 91 THR A CA 1
ATOM 714 C C . THR A 1 91 ? 16.831 -4.877 -29.276 1.00 95.81 91 THR A C 1
ATOM 716 O O . THR A 1 91 ? 17.496 -4.613 -30.276 1.00 95.81 91 THR A O 1
ATOM 719 N N . THR A 1 92 ? 16.823 -6.104 -28.739 1.00 94.94 92 THR A N 1
ATOM 720 C CA . THR A 1 92 ? 17.612 -7.230 -29.270 1.00 94.94 92 THR A CA 1
ATOM 721 C C . THR A 1 92 ? 17.179 -7.605 -30.688 1.00 94.94 92 THR A C 1
ATOM 723 O O . THR A 1 92 ? 18.022 -7.753 -31.569 1.00 94.94 92 THR A O 1
ATOM 726 N N . ILE A 1 93 ? 15.872 -7.717 -30.950 1.00 93.94 93 ILE A N 1
ATOM 727 C CA . ILE A 1 93 ? 15.344 -8.054 -32.283 1.00 93.94 93 ILE A CA 1
ATOM 728 C C . ILE A 1 93 ? 15.761 -7.005 -33.319 1.00 93.94 93 ILE A C 1
ATOM 730 O O . ILE A 1 93 ? 16.167 -7.363 -34.428 1.00 93.94 93 ILE A O 1
ATOM 734 N N . VAL A 1 94 ? 15.660 -5.715 -32.982 1.00 92.56 94 VAL A N 1
ATOM 735 C CA . VAL A 1 94 ? 16.054 -4.629 -33.891 1.00 92.56 94 VAL A CA 1
ATOM 736 C C . VAL A 1 94 ? 17.560 -4.660 -34.149 1.00 92.56 94 VAL A C 1
ATOM 738 O O . VAL A 1 94 ? 17.969 -4.594 -35.308 1.00 92.56 94 VAL A O 1
ATOM 741 N N . LEU A 1 95 ? 18.376 -4.853 -33.110 1.00 92.62 95 LEU A N 1
ATOM 742 C CA . LEU A 1 95 ? 19.829 -4.970 -33.234 1.00 92.62 95 LEU A CA 1
ATOM 743 C C . LEU A 1 95 ? 20.250 -6.161 -34.111 1.00 92.62 95 LEU A C 1
ATOM 745 O O . LEU A 1 95 ? 21.072 -6.002 -35.010 1.00 92.62 95 LEU A O 1
ATOM 749 N N . VAL A 1 96 ? 19.653 -7.340 -33.917 1.00 91.88 96 VAL A N 1
ATOM 750 C CA . VAL A 1 96 ? 19.937 -8.525 -34.746 1.00 91.88 96 VAL A CA 1
ATOM 751 C C . VAL A 1 96 ? 19.558 -8.273 -36.207 1.00 91.88 96 VAL A C 1
ATOM 753 O O . VAL A 1 96 ? 20.321 -8.607 -37.112 1.00 91.88 96 VAL A O 1
ATOM 756 N N . LYS A 1 97 ? 18.410 -7.630 -36.466 1.00 90.19 97 LYS A N 1
ATOM 757 C CA . LYS A 1 97 ? 18.017 -7.235 -37.831 1.00 90.19 97 LYS A CA 1
ATOM 758 C C . LYS A 1 97 ? 18.997 -6.240 -38.454 1.00 90.19 97 LYS A C 1
ATOM 760 O O . LYS A 1 97 ? 19.214 -6.307 -39.661 1.00 90.19 97 LYS A O 1
ATOM 765 N N . LEU A 1 98 ? 19.560 -5.333 -37.657 1.00 89.81 98 LEU A N 1
ATOM 766 C CA . LEU A 1 98 ? 20.557 -4.354 -38.089 1.00 89.81 98 LEU A CA 1
ATOM 767 C C . LEU A 1 98 ? 21.845 -5.048 -38.556 1.00 89.81 98 LEU A C 1
ATOM 769 O O . LEU A 1 98 ? 22.295 -4.844 -39.682 1.00 89.81 98 LEU A O 1
ATOM 773 N N . ILE A 1 99 ? 22.371 -5.948 -37.723 1.00 88.56 99 ILE A N 1
ATOM 774 C CA . ILE A 1 99 ? 23.597 -6.708 -37.996 1.00 88.56 99 ILE A CA 1
ATOM 775 C C . ILE A 1 99 ? 23.405 -7.630 -39.207 1.00 88.56 99 ILE A C 1
ATOM 777 O O . ILE A 1 99 ? 24.233 -7.641 -40.116 1.00 88.56 99 ILE A O 1
ATOM 781 N N . ASN A 1 100 ? 22.268 -8.331 -39.295 1.00 88.50 100 ASN A N 1
ATOM 782 C CA . ASN A 1 100 ? 21.958 -9.220 -40.423 1.00 88.50 100 ASN A CA 1
ATOM 783 C C . ASN A 1 100 ? 21.827 -8.487 -41.769 1.00 88.50 100 ASN A C 1
ATOM 785 O O . ASN A 1 100 ? 21.859 -9.120 -42.822 1.00 88.50 100 ASN A O 1
ATOM 789 N N . ARG A 1 101 ? 21.679 -7.156 -41.763 1.00 85.62 101 ARG A N 1
ATOM 790 C CA . ARG A 1 101 ? 21.676 -6.322 -42.976 1.00 85.62 101 ARG A CA 1
ATOM 791 C C . ARG A 1 101 ? 23.067 -5.849 -43.399 1.00 85.62 101 ARG A C 1
ATOM 793 O O . ARG A 1 101 ? 23.168 -5.121 -44.387 1.00 85.62 101 ARG A O 1
ATOM 800 N N . GLY A 1 102 ? 24.109 -6.279 -42.689 1.00 81.81 102 GLY A N 1
ATOM 801 C CA . GLY A 1 102 ? 25.504 -5.940 -42.958 1.00 81.81 102 GLY A CA 1
ATOM 802 C C . GLY A 1 102 ? 25.963 -4.641 -42.300 1.00 81.81 102 GLY A C 1
ATOM 803 O O . GLY A 1 102 ? 26.993 -4.101 -42.693 1.00 81.81 102 GLY A O 1
ATOM 804 N N . GLU A 1 103 ? 25.211 -4.109 -41.332 1.00 82.94 103 GLU A N 1
ATOM 805 C CA . GLU A 1 103 ? 25.650 -2.929 -40.595 1.00 82.94 103 GLU A CA 1
ATOM 806 C C . GLU A 1 103 ? 26.770 -3.290 -39.610 1.00 82.94 103 GLU A C 1
ATOM 808 O O . GLU A 1 103 ? 26.679 -4.286 -38.889 1.00 82.94 103 GLU A O 1
ATOM 813 N N . SER A 1 104 ? 27.837 -2.483 -39.588 1.00 86.25 104 SER A N 1
ATOM 814 C CA . SER A 1 104 ? 28.968 -2.701 -38.681 1.00 86.25 104 SER A CA 1
ATOM 815 C C . SER A 1 104 ? 28.513 -2.642 -37.225 1.00 86.25 104 SER A C 1
ATOM 817 O O . SER A 1 104 ? 27.756 -1.753 -36.839 1.00 86.25 104 SER A O 1
ATOM 819 N N . THR A 1 105 ? 29.058 -3.516 -36.381 1.00 85.31 105 THR A N 1
ATOM 820 C CA . THR A 1 105 ? 28.847 -3.476 -34.924 1.00 85.31 105 THR A CA 1
ATOM 821 C C . THR A 1 105 ? 29.358 -2.183 -34.284 1.00 85.31 105 THR A C 1
ATOM 823 O O . THR A 1 105 ? 28.935 -1.835 -33.185 1.00 85.31 105 THR A O 1
ATOM 826 N N . THR A 1 106 ? 30.232 -1.455 -34.984 1.00 87.19 106 THR A N 1
ATOM 827 C CA . THR A 1 106 ? 30.764 -0.147 -34.584 1.00 87.19 106 THR A CA 1
ATOM 828 C C . THR A 1 106 ? 29.985 1.037 -35.162 1.00 87.19 106 THR A C 1
ATOM 830 O O . THR A 1 106 ? 30.376 2.182 -34.936 1.00 87.19 106 THR A O 1
ATOM 833 N N . SER A 1 107 ? 28.897 0.805 -35.910 1.00 88.75 107 SER A N 1
ATOM 834 C CA . SER A 1 107 ? 28.056 1.898 -36.406 1.00 88.75 107 SER A CA 1
ATOM 835 C C . SER A 1 107 ? 27.379 2.635 -35.247 1.00 88.75 107 SER A C 1
ATOM 837 O O . SER A 1 107 ? 27.062 2.045 -34.211 1.00 88.75 107 SER A O 1
ATOM 839 N N . SER A 1 108 ? 27.093 3.927 -35.425 1.00 87.75 108 SER A N 1
ATOM 840 C CA . SER A 1 108 ? 26.426 4.736 -34.397 1.00 87.75 108 SER A CA 1
ATOM 841 C C . SER A 1 108 ? 25.071 4.158 -33.971 1.00 87.75 108 SER A C 1
ATOM 843 O O . SER A 1 108 ? 24.731 4.207 -32.787 1.00 87.75 108 SER A O 1
ATOM 845 N N . PHE A 1 109 ? 24.309 3.569 -34.903 1.00 87.81 109 PHE A N 1
ATOM 846 C CA . PHE A 1 109 ? 23.044 2.903 -34.584 1.00 87.81 109 PHE A CA 1
ATOM 847 C C . PHE A 1 109 ? 23.263 1.613 -33.793 1.00 87.81 109 PHE A C 1
ATOM 849 O O . PHE A 1 109 ? 22.623 1.441 -32.757 1.00 87.81 109 PHE A O 1
ATOM 856 N N . ALA A 1 110 ? 24.174 0.732 -34.225 1.00 89.31 110 ALA A N 1
ATOM 857 C CA . ALA A 1 110 ? 24.467 -0.511 -33.513 1.00 89.31 110 ALA A CA 1
ATOM 858 C C . ALA A 1 110 ? 24.933 -0.229 -32.078 1.00 89.31 110 ALA A C 1
ATOM 860 O O . ALA A 1 110 ? 24.393 -0.799 -31.130 1.00 89.31 110 ALA A O 1
ATOM 861 N N . VAL A 1 111 ? 25.855 0.724 -31.908 1.00 92.88 111 VAL A N 1
ATOM 862 C CA . VAL A 1 111 ? 26.357 1.162 -30.597 1.00 92.88 111 VAL A CA 1
ATOM 863 C C . VAL A 1 111 ? 25.231 1.711 -29.720 1.00 92.88 111 VAL A C 1
ATOM 865 O O . VAL A 1 111 ? 25.170 1.384 -28.539 1.00 92.88 111 VAL A O 1
ATOM 868 N N . SER A 1 112 ? 24.303 2.488 -30.284 1.00 93.38 112 SER A N 1
ATOM 869 C CA . SER A 1 112 ? 23.167 3.040 -29.533 1.00 93.38 112 SER A CA 1
ATOM 870 C C . SER A 1 112 ? 22.203 1.949 -29.051 1.00 93.38 112 SER A C 1
ATOM 872 O O . SER A 1 112 ? 21.752 1.991 -27.908 1.00 93.38 112 SER A O 1
ATOM 874 N N . TYR A 1 113 ? 21.927 0.931 -29.872 1.00 95.12 113 TYR A N 1
ATOM 875 C CA . TYR A 1 113 ? 21.126 -0.224 -29.452 1.00 95.12 113 TYR A CA 1
ATOM 876 C C . TYR A 1 113 ? 21.840 -1.082 -28.397 1.00 95.12 113 TYR A C 1
ATOM 878 O O . TYR A 1 113 ? 21.202 -1.505 -27.434 1.00 95.12 113 TYR A O 1
ATOM 886 N N . TYR A 1 114 ? 23.157 -1.295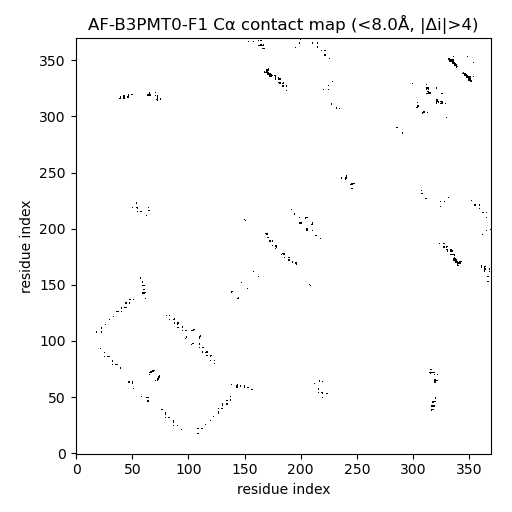 -28.521 1.00 95.12 114 TYR A N 1
ATOM 887 C CA . TYR A 1 114 ? 23.953 -1.948 -27.475 1.00 95.12 114 TYR A CA 1
ATOM 888 C C . TYR A 1 114 ? 23.917 -1.167 -26.159 1.00 95.12 114 TYR A C 1
ATOM 890 O O . TYR A 1 114 ? 23.694 -1.757 -25.102 1.00 95.12 114 TYR A O 1
ATOM 898 N N . ALA A 1 115 ? 24.092 0.155 -26.220 1.00 95.31 115 ALA A N 1
ATOM 899 C CA . ALA A 1 115 ? 24.021 1.021 -25.053 1.00 95.31 115 ALA A CA 1
ATOM 900 C C . ALA A 1 115 ? 22.640 0.938 -24.393 1.00 95.31 115 ALA A C 1
ATOM 902 O O . ALA A 1 115 ? 22.566 0.754 -23.183 1.00 95.31 115 ALA A O 1
ATOM 903 N N . LEU A 1 116 ? 21.558 0.990 -25.178 1.00 96.44 116 LEU A N 1
ATOM 904 C CA . LEU A 1 116 ? 20.190 0.879 -24.673 1.00 96.44 116 LEU A CA 1
ATOM 905 C C . LEU A 1 116 ? 19.913 -0.481 -24.014 1.00 96.44 116 LEU A C 1
ATOM 907 O O . LEU A 1 116 ? 19.269 -0.535 -22.966 1.00 96.44 116 LEU A O 1
ATOM 911 N N . LEU A 1 117 ? 20.417 -1.580 -24.586 1.00 96.31 117 LEU A N 1
ATOM 912 C CA . LEU A 1 117 ? 20.339 -2.908 -23.967 1.00 96.31 117 LEU A CA 1
ATOM 913 C C . LEU A 1 117 ? 21.073 -2.944 -22.626 1.00 96.31 117 LEU A C 1
ATOM 915 O O . LEU A 1 117 ? 20.500 -3.368 -21.621 1.00 96.31 117 LEU A O 1
ATOM 919 N N . ALA A 1 118 ? 22.325 -2.479 -22.607 1.00 96.12 118 ALA A N 1
ATOM 920 C CA . ALA A 1 118 ? 23.159 -2.481 -21.413 1.00 96.12 118 ALA A CA 1
ATOM 921 C C . ALA A 1 118 ? 22.545 -1.625 -20.297 1.00 96.12 118 ALA A C 1
ATOM 923 O O . ALA A 1 118 ? 22.423 -2.086 -19.163 1.00 96.12 118 ALA A O 1
ATOM 924 N N . THR A 1 119 ? 22.093 -0.408 -20.608 1.00 96.31 119 THR A N 1
ATOM 925 C CA . THR A 1 119 ? 21.466 0.479 -19.620 1.00 96.31 119 THR A CA 1
ATOM 926 C C . THR A 1 119 ? 20.131 -0.068 -19.130 1.00 96.31 119 THR A C 1
ATOM 928 O O . THR A 1 119 ? 19.878 -0.025 -17.929 1.00 96.31 119 THR A O 1
ATOM 931 N N . THR A 1 120 ? 19.305 -0.658 -20.001 1.00 96.81 120 THR A N 1
ATOM 932 C CA . THR A 1 120 ? 18.055 -1.322 -19.589 1.00 96.81 120 THR A CA 1
ATOM 933 C C . THR A 1 120 ? 18.331 -2.474 -18.624 1.00 96.81 120 THR A C 1
ATOM 935 O O . THR A 1 120 ? 17.662 -2.594 -17.596 1.00 96.81 120 THR A O 1
ATOM 938 N N . PHE A 1 121 ? 19.344 -3.297 -18.909 1.00 95.81 121 PHE A N 1
ATOM 939 C CA . PHE A 1 121 ? 19.746 -4.387 -18.022 1.00 95.81 121 PHE A CA 1
ATOM 940 C C . PHE A 1 121 ? 20.239 -3.868 -16.663 1.00 95.81 121 PHE A C 1
ATOM 942 O O . PHE A 1 121 ? 19.795 -4.355 -15.622 1.00 95.81 121 PHE A O 1
ATOM 949 N N . ILE A 1 122 ? 21.092 -2.837 -16.658 1.00 95.75 122 ILE A N 1
ATOM 950 C CA . ILE A 1 122 ? 21.595 -2.202 -15.430 1.00 95.75 122 ILE A CA 1
ATOM 951 C C . ILE A 1 122 ? 20.442 -1.623 -14.602 1.00 95.75 122 ILE A C 1
ATOM 953 O O . ILE A 1 122 ? 20.383 -1.865 -13.399 1.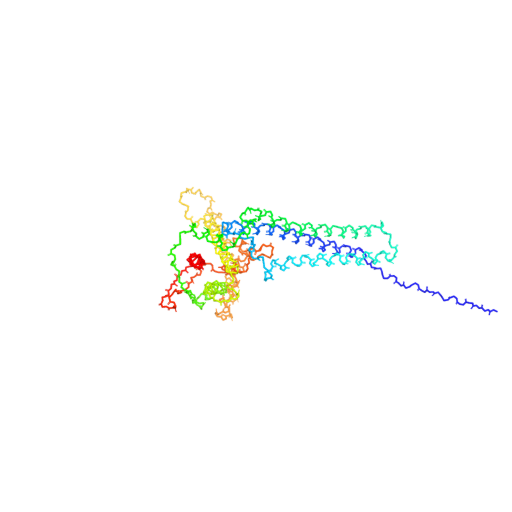00 95.75 122 ILE A O 1
ATOM 957 N N . VAL A 1 123 ? 19.507 -0.899 -15.226 1.00 95.31 123 VAL A N 1
ATOM 958 C CA . VAL A 1 123 ? 18.340 -0.317 -14.541 1.00 95.31 123 VAL A CA 1
ATOM 959 C C . VAL A 1 123 ? 17.452 -1.409 -13.947 1.00 95.31 123 VAL A C 1
ATOM 961 O O . VAL A 1 123 ? 17.039 -1.293 -12.796 1.00 95.31 123 VAL A O 1
ATOM 964 N N . SER A 1 124 ? 17.202 -2.491 -14.687 1.00 95.31 124 SER A N 1
ATOM 965 C CA . SER A 1 124 ? 16.432 -3.645 -14.205 1.00 95.31 124 SER A CA 1
ATOM 966 C C . SER A 1 124 ? 17.054 -4.286 -12.968 1.00 95.31 124 SER A C 1
ATOM 968 O O . SER A 1 124 ? 16.377 -4.530 -11.961 1.00 95.31 124 SER A O 1
ATOM 970 N N . LEU A 1 125 ? 18.364 -4.537 -13.036 1.00 95.56 125 LEU A N 1
ATOM 971 C CA . LEU A 1 125 ? 19.113 -5.142 -11.948 1.00 95.56 125 LEU A CA 1
ATOM 972 C C . LEU A 1 125 ? 19.133 -4.209 -10.735 1.00 95.56 125 LEU A C 1
ATOM 974 O O . LEU A 1 125 ? 18.819 -4.642 -9.629 1.00 95.56 125 LEU A O 1
ATOM 978 N N . ALA A 1 126 ? 19.425 -2.923 -10.942 1.00 96.06 126 ALA A N 1
ATOM 979 C CA . ALA A 1 126 ? 19.429 -1.915 -9.889 1.00 96.06 126 ALA A CA 1
ATOM 980 C C . ALA A 1 126 ? 18.055 -1.784 -9.216 1.00 96.06 126 ALA A C 1
ATOM 982 O O . ALA A 1 126 ? 17.986 -1.742 -7.991 1.00 96.06 126 ALA A O 1
ATOM 983 N N . PHE A 1 127 ? 16.964 -1.780 -9.987 1.00 96.69 127 PHE A N 1
ATOM 984 C CA . PHE A 1 127 ? 15.600 -1.729 -9.463 1.00 96.69 127 PHE A CA 1
ATOM 985 C C . PHE A 1 127 ? 15.288 -2.938 -8.573 1.00 96.69 127 PHE A C 1
ATOM 987 O O . PHE A 1 127 ? 14.894 -2.772 -7.418 1.00 96.69 127 PHE A O 1
ATOM 994 N N . ASN A 1 128 ? 15.508 -4.158 -9.070 1.00 96.31 128 ASN A N 1
ATOM 995 C CA . ASN A 1 128 ? 15.201 -5.372 -8.314 1.00 96.31 128 ASN A CA 1
ATOM 996 C C . ASN A 1 128 ? 16.116 -5.548 -7.089 1.00 96.31 128 ASN A C 1
ATOM 998 O O . ASN A 1 128 ? 15.639 -5.912 -6.011 1.00 96.31 128 ASN A O 1
ATOM 1002 N N . LEU A 1 129 ? 17.407 -5.219 -7.210 1.00 96.50 129 LEU A N 1
ATOM 1003 C CA . LEU A 1 129 ? 18.324 -5.201 -6.070 1.00 96.50 129 LEU A CA 1
ATOM 1004 C C . LEU A 1 129 ? 17.914 -4.152 -5.041 1.00 96.50 129 LEU A C 1
ATOM 1006 O O . LEU A 1 129 ? 17.900 -4.454 -3.853 1.00 96.50 129 LEU A O 1
ATOM 1010 N N . PHE A 1 130 ? 17.531 -2.946 -5.463 1.00 96.75 130 PHE A N 1
ATOM 1011 C CA . PHE A 1 130 ? 17.060 -1.911 -4.548 1.00 96.75 130 PHE A CA 1
ATOM 1012 C C . PHE A 1 130 ? 15.827 -2.370 -3.763 1.00 96.75 130 PHE A C 1
ATOM 1014 O O . PHE A 1 130 ? 15.764 -2.160 -2.550 1.00 96.75 130 PHE A O 1
ATOM 1021 N N . MET A 1 131 ? 14.864 -3.016 -4.428 1.00 94.75 131 MET A N 1
ATOM 1022 C CA . MET A 1 131 ? 13.668 -3.572 -3.786 1.00 94.75 131 MET A CA 1
ATOM 1023 C C . MET A 1 131 ? 14.038 -4.581 -2.691 1.00 94.75 131 MET A C 1
ATOM 1025 O O . MET A 1 131 ? 13.568 -4.456 -1.554 1.00 94.75 131 MET A O 1
ATOM 1029 N N . LEU A 1 132 ? 14.919 -5.532 -3.020 1.00 95.12 132 LEU A N 1
ATOM 1030 C CA . LEU A 1 132 ? 15.391 -6.574 -2.109 1.00 95.12 132 LEU A CA 1
ATOM 1031 C C . LEU A 1 132 ? 16.217 -6.000 -0.952 1.00 95.12 132 LEU A C 1
ATOM 1033 O O . LEU A 1 132 ? 15.930 -6.281 0.209 1.00 95.12 132 LEU A O 1
ATOM 1037 N N . ILE A 1 133 ? 17.216 -5.168 -1.252 1.00 95.50 133 ILE A N 1
ATOM 1038 C CA . ILE A 1 133 ? 18.095 -4.551 -0.253 1.00 95.50 133 ILE A CA 1
ATOM 1039 C C . ILE A 1 133 ? 17.281 -3.672 0.688 1.00 95.50 133 ILE A C 1
ATOM 1041 O O . ILE A 1 133 ? 17.485 -3.747 1.894 1.00 95.50 133 ILE A O 1
ATOM 1045 N N . SER A 1 134 ? 16.334 -2.879 0.178 1.00 95.25 134 SER A N 1
ATOM 1046 C CA . SER A 1 134 ? 15.478 -2.043 1.028 1.00 95.25 134 SER A CA 1
ATOM 1047 C C . SER A 1 134 ? 14.649 -2.896 1.985 1.00 95.25 134 SER A C 1
ATOM 1049 O O . SER A 1 134 ? 14.580 -2.587 3.171 1.00 95.25 134 SER A O 1
ATOM 1051 N N . TYR A 1 135 ? 14.073 -3.997 1.496 1.00 94.00 135 TYR A N 1
ATOM 1052 C CA . TYR A 1 135 ? 13.324 -4.932 2.331 1.00 94.00 135 TYR A CA 1
ATOM 1053 C C . TYR A 1 135 ? 14.207 -5.540 3.431 1.00 94.00 135 TYR A C 1
ATOM 1055 O O . TYR A 1 135 ? 13.876 -5.449 4.613 1.00 94.00 135 TYR A O 1
ATOM 1063 N N . LEU A 1 136 ? 15.366 -6.093 3.062 1.00 92.12 136 LEU A N 1
ATOM 1064 C CA . LEU A 1 136 ? 16.300 -6.701 4.012 1.00 92.12 136 LEU A CA 1
ATOM 1065 C C . LEU A 1 136 ? 16.851 -5.678 5.013 1.00 92.12 136 LEU A C 1
ATOM 1067 O O . LEU A 1 136 ? 16.925 -5.963 6.202 1.00 92.12 136 LEU A O 1
ATOM 1071 N N . ALA A 1 137 ? 17.199 -4.472 4.561 1.00 90.94 137 ALA A N 1
ATOM 1072 C CA . ALA A 1 137 ? 17.749 -3.418 5.406 1.00 90.94 137 ALA A CA 1
ATOM 1073 C C . ALA A 1 137 ? 16.725 -2.880 6.416 1.00 90.94 137 ALA A C 1
ATOM 1075 O O . ALA A 1 137 ? 17.094 -2.603 7.559 1.00 90.94 137 ALA A O 1
ATOM 1076 N N . THR A 1 138 ? 15.451 -2.747 6.029 1.00 90.44 138 THR A N 1
ATOM 1077 C CA . THR A 1 138 ? 14.385 -2.320 6.948 1.00 90.44 138 THR A CA 1
ATOM 1078 C C . THR A 1 138 ? 14.097 -3.385 8.009 1.00 90.44 138 THR A C 1
ATOM 1080 O O . THR A 1 138 ? 13.894 -3.035 9.178 1.00 90.44 138 THR A O 1
ATOM 1083 N N . PHE A 1 139 ? 14.140 -4.665 7.624 1.00 87.88 139 PHE A N 1
ATOM 1084 C CA . PHE A 1 139 ? 13.838 -5.812 8.486 1.00 87.88 139 PHE A CA 1
ATOM 1085 C C . PHE A 1 139 ? 15.084 -6.567 8.979 1.00 87.88 139 PHE A C 1
ATOM 1087 O O . PHE A 1 139 ? 15.016 -7.758 9.262 1.00 87.88 139 PHE A O 1
ATOM 1094 N N . LYS A 1 140 ? 16.227 -5.883 9.117 1.00 83.12 140 LYS A N 1
ATOM 1095 C CA . LYS A 1 140 ? 17.482 -6.485 9.610 1.00 83.12 140 LYS A CA 1
ATOM 1096 C C . LYS A 1 140 ? 17.556 -6.657 11.129 1.00 83.12 140 LYS A C 1
ATOM 1098 O O . LYS A 1 140 ? 18.500 -7.256 11.632 1.00 83.12 140 LYS A O 1
ATOM 1103 N N . GLU A 1 141 ? 16.644 -6.030 11.867 1.00 78.25 141 GLU A N 1
ATOM 1104 C CA . GLU A 1 141 ? 16.696 -6.011 13.331 1.00 78.25 141 GLU A CA 1
ATOM 1105 C C . GLU A 1 141 ? 16.552 -7.422 13.924 1.00 78.25 141 GLU A C 1
ATOM 1107 O O . GLU A 1 141 ? 15.865 -8.261 13.334 1.00 78.25 141 GLU A O 1
ATOM 1112 N N . PRO A 1 142 ? 17.144 -7.689 15.107 1.00 67.00 142 PRO A N 1
ATOM 1113 C CA . PRO A 1 142 ? 17.089 -9.006 15.746 1.00 67.00 142 PRO A CA 1
ATOM 1114 C C . PRO A 1 142 ? 15.669 -9.552 15.918 1.00 67.00 142 PRO A C 1
ATOM 1116 O O . PRO A 1 142 ? 15.461 -10.753 15.758 1.00 67.00 142 PRO A O 1
ATOM 1119 N N . GLN A 1 143 ? 14.696 -8.660 16.142 1.00 70.62 143 GLN A N 1
ATOM 1120 C CA . GLN A 1 143 ? 13.270 -8.991 16.227 1.00 70.62 143 GLN A CA 1
ATOM 1121 C C . GLN A 1 143 ? 12.726 -9.712 14.980 1.00 70.62 143 GLN A C 1
ATOM 1123 O O . GLN A 1 143 ? 11.764 -10.459 15.082 1.00 70.62 143 GLN A O 1
ATOM 1128 N N . TYR A 1 144 ? 13.363 -9.538 13.818 1.00 74.31 144 TYR A N 1
ATOM 1129 C CA . TYR A 1 144 ? 13.018 -10.218 12.565 1.00 74.31 144 TYR A CA 1
ATOM 1130 C C . TYR A 1 144 ? 13.976 -11.367 12.221 1.00 74.31 144 TYR A C 1
ATOM 1132 O O . TYR A 1 144 ? 13.588 -12.306 11.524 1.00 74.31 144 TYR A O 1
ATOM 1140 N N . ALA A 1 145 ? 15.231 -11.289 12.681 1.00 60.22 145 ALA A N 1
ATOM 1141 C CA . ALA A 1 145 ? 16.275 -12.282 12.419 1.00 60.22 145 ALA A CA 1
ATOM 1142 C C . ALA A 1 145 ? 16.062 -13.574 13.223 1.00 60.22 145 ALA A C 1
ATOM 1144 O O . ALA A 1 145 ? 16.353 -14.674 12.750 1.00 60.22 145 ALA A O 1
ATOM 1145 N N . HIS A 1 146 ? 15.516 -13.461 14.434 1.00 55.97 146 HIS A N 1
ATOM 1146 C CA . HIS A 1 146 ? 15.079 -14.601 15.226 1.00 55.97 146 HIS A CA 1
ATOM 1147 C C . HIS A 1 146 ? 13.643 -14.945 14.853 1.00 55.97 146 HIS A C 1
ATOM 1149 O O . HIS A 1 146 ? 12.708 -14.660 15.586 1.00 55.97 146 HIS A O 1
ATOM 1155 N N . SER A 1 147 ? 13.464 -15.627 13.721 1.00 52.41 147 SER A N 1
ATOM 1156 C CA . SER A 1 147 ? 12.193 -16.280 13.370 1.00 52.41 147 SER A CA 1
ATOM 1157 C C . SER A 1 147 ? 11.839 -17.458 14.304 1.00 52.41 147 SER A C 1
ATOM 1159 O O . SER A 1 147 ? 11.282 -18.465 13.864 1.00 52.41 147 SER A O 1
ATOM 1161 N N . LYS A 1 148 ? 12.146 -17.340 15.607 1.00 55.38 148 LYS A N 1
ATOM 1162 C CA . LYS A 1 148 ? 11.604 -18.200 16.656 1.00 55.38 148 LYS A CA 1
ATOM 1163 C C . LYS A 1 148 ? 10.076 -18.173 16.579 1.00 55.38 148 LYS A C 1
ATOM 1165 O O . LYS A 1 148 ? 9.470 -17.295 15.959 1.00 55.38 148 LYS A O 1
ATOM 1170 N N . ASN A 1 149 ? 9.483 -19.230 17.120 1.00 76.75 149 ASN A N 1
ATOM 1171 C CA . ASN A 1 149 ? 8.073 -19.573 17.006 1.00 76.75 149 ASN A CA 1
ATOM 1172 C C . ASN A 1 149 ? 7.194 -18.312 17.107 1.00 76.75 149 ASN A C 1
ATOM 1174 O O . ASN A 1 149 ? 7.147 -17.677 18.154 1.00 76.75 149 ASN A O 1
ATOM 1178 N N . LEU A 1 150 ? 6.480 -17.960 16.026 1.00 84.56 150 LEU A N 1
ATOM 1179 C CA . LEU A 1 150 ? 5.485 -16.874 16.041 1.00 84.56 150 LEU A CA 1
ATOM 1180 C C . LEU A 1 150 ? 4.564 -16.944 17.283 1.00 84.56 150 LEU A C 1
ATOM 1182 O O . LEU A 1 150 ? 4.297 -15.890 17.852 1.00 84.56 150 LEU A O 1
ATOM 1186 N N . PRO A 1 151 ? 4.119 -18.135 17.744 1.00 86.88 151 PRO A N 1
ATOM 1187 C CA . PRO A 1 151 ? 3.410 -18.266 19.015 1.00 86.88 151 PRO A CA 1
ATOM 1188 C C . PRO A 1 151 ? 4.131 -17.653 20.224 1.00 86.88 151 PRO A C 1
ATOM 1190 O O . PRO A 1 151 ? 3.491 -16.971 21.017 1.00 86.88 151 PRO A O 1
ATOM 1193 N N . ASP A 1 152 ? 5.436 -17.874 20.375 1.00 87.25 152 ASP A N 1
ATOM 1194 C CA . ASP A 1 152 ? 6.192 -17.478 21.569 1.00 87.25 152 ASP A CA 1
ATOM 1195 C C . ASP A 1 152 ? 6.373 -15.959 21.630 1.00 87.25 152 ASP A C 1
ATOM 1197 O O . ASP A 1 152 ? 6.154 -15.342 22.671 1.00 87.25 152 ASP A O 1
ATOM 1201 N N . GLU A 1 153 ? 6.691 -15.341 20.493 1.00 87.00 153 GLU A N 1
ATOM 1202 C CA . GLU A 1 153 ? 6.802 -13.884 20.382 1.00 87.00 153 GLU A CA 1
ATOM 1203 C C . GLU A 1 153 ? 5.453 -13.197 20.630 1.00 87.00 153 GLU A C 1
ATOM 1205 O O . GLU A 1 153 ? 5.370 -12.213 21.365 1.00 87.00 153 GLU A O 1
ATOM 1210 N N . LEU A 1 154 ? 4.362 -13.744 20.081 1.00 89.31 154 LEU A N 1
ATOM 1211 C CA . LEU A 1 154 ? 3.029 -13.195 20.323 1.00 89.31 154 LEU A CA 1
ATOM 1212 C C . LEU A 1 154 ? 2.582 -13.380 21.782 1.00 89.31 154 LEU A C 1
ATOM 1214 O O . LEU A 1 154 ? 1.949 -12.483 22.336 1.00 89.31 154 LEU A O 1
ATOM 1218 N N . ARG A 1 155 ? 2.948 -14.491 22.437 1.00 88.12 155 ARG A N 1
ATOM 1219 C CA . ARG A 1 155 ? 2.740 -14.686 23.884 1.00 88.12 155 ARG A CA 1
ATOM 1220 C C . ARG A 1 155 ? 3.567 -13.704 24.717 1.00 88.12 155 ARG A C 1
ATOM 1222 O O . ARG A 1 155 ? 3.064 -13.171 25.701 1.00 88.12 155 ARG A O 1
ATOM 1229 N N . SER A 1 156 ? 4.800 -13.410 24.309 1.00 86.56 156 SER A N 1
ATOM 1230 C CA . SER A 1 156 ? 5.626 -12.374 24.942 1.00 86.56 156 SER A CA 1
ATOM 1231 C C . SER A 1 156 ? 4.970 -10.993 24.837 1.00 86.56 156 SER A C 1
ATOM 1233 O O . SER A 1 156 ? 4.833 -10.295 25.842 1.00 86.56 156 SER A O 1
ATOM 1235 N N . LEU A 1 157 ? 4.471 -10.624 23.651 1.00 88.25 157 LEU A N 1
ATOM 1236 C CA . LEU A 1 157 ? 3.730 -9.374 23.447 1.00 88.25 157 LEU A CA 1
ATOM 1237 C C . LEU A 1 157 ? 2.420 -9.327 24.242 1.00 88.25 157 LEU A C 1
ATOM 1239 O O . LEU A 1 157 ? 2.092 -8.277 24.793 1.00 88.25 157 LEU A O 1
ATOM 1243 N N . LYS A 1 158 ? 1.697 -10.451 24.344 1.00 89.81 158 LYS A N 1
ATOM 1244 C CA . LYS A 1 158 ? 0.499 -10.585 25.189 1.00 89.81 158 LYS A CA 1
ATOM 1245 C C . LYS A 1 158 ? 0.805 -10.211 26.638 1.00 89.81 158 LYS A C 1
ATOM 1247 O O . LYS A 1 158 ? 0.089 -9.406 27.218 1.00 89.81 158 LYS A O 1
ATOM 1252 N N . ASN A 1 159 ? 1.900 -10.734 27.189 1.00 86.62 159 ASN A N 1
ATOM 1253 C CA . ASN A 1 159 ? 2.296 -10.502 28.582 1.00 86.62 159 ASN A CA 1
ATOM 1254 C C . ASN A 1 159 ? 2.727 -9.054 28.867 1.00 86.62 159 ASN A C 1
ATOM 1256 O O . ASN A 1 159 ? 2.729 -8.630 30.017 1.00 86.62 159 ASN A O 1
ATOM 1260 N N . GLN A 1 160 ? 3.091 -8.287 27.836 1.00 86.88 160 GLN A N 1
ATOM 1261 C CA . GLN A 1 160 ? 3.425 -6.863 27.957 1.00 86.88 160 GLN A CA 1
ATOM 1262 C C . GLN A 1 160 ? 2.191 -5.951 27.867 1.00 86.88 160 GLN A C 1
ATOM 1264 O O . GLN A 1 160 ? 2.315 -4.737 28.028 1.00 86.88 160 GLN A O 1
ATOM 1269 N N . LYS A 1 161 ? 1.010 -6.506 27.569 1.00 83.56 161 LYS A N 1
ATOM 1270 C CA . LYS A 1 161 ? -0.233 -5.755 27.383 1.00 83.56 161 LYS A CA 1
ATOM 1271 C C . LYS A 1 161 ? -1.131 -5.873 28.605 1.00 83.56 161 LYS A C 1
ATOM 1273 O O . LYS A 1 161 ? -1.354 -6.960 29.127 1.00 83.56 161 LYS A O 1
ATOM 1278 N N . THR A 1 162 ? -1.732 -4.753 28.990 1.00 83.25 162 THR A N 1
ATOM 1279 C CA . THR A 1 162 ? -2.847 -4.738 29.940 1.00 83.25 162 THR A CA 1
ATOM 1280 C C . THR A 1 162 ? -4.122 -5.109 29.191 1.00 83.25 162 THR A C 1
ATOM 1282 O O . THR A 1 162 ? -4.767 -4.246 28.602 1.00 83.25 162 THR A O 1
ATOM 1285 N N . LEU A 1 163 ? -4.435 -6.404 29.152 1.00 81.25 163 LEU A N 1
ATOM 1286 C CA . LEU A 1 163 ? -5.660 -6.923 28.547 1.00 81.25 163 LEU A CA 1
ATOM 1287 C C . LEU A 1 163 ? -6.766 -6.976 29.594 1.00 81.25 163 LEU A C 1
ATOM 1289 O O . LEU A 1 163 ? -6.587 -7.523 30.682 1.00 81.25 163 LEU A O 1
ATOM 1293 N N . THR A 1 164 ? -7.914 -6.414 29.252 1.00 78.00 164 THR A N 1
ATOM 1294 C CA . THR A 1 164 ? -9.131 -6.490 30.063 1.00 78.00 164 THR A CA 1
ATOM 1295 C C . THR A 1 164 ? -9.904 -7.783 29.806 1.00 78.00 164 THR A C 1
ATOM 1297 O O . THR A 1 164 ? -10.762 -8.141 30.609 1.00 78.00 164 THR A O 1
ATOM 1300 N N . ASN A 1 165 ? -9.606 -8.489 28.703 1.00 70.62 165 ASN A N 1
ATOM 1301 C CA . ASN A 1 165 ? -10.333 -9.665 28.207 1.00 70.62 165 ASN A CA 1
ATOM 1302 C C . ASN A 1 165 ? -11.837 -9.419 27.986 1.00 70.62 165 ASN A C 1
ATOM 1304 O O . ASN A 1 165 ? -12.611 -10.365 27.857 1.00 70.62 165 ASN A O 1
ATOM 1308 N N . SER A 1 166 ? -12.257 -8.154 27.924 1.00 80.19 166 SER A N 1
ATOM 1309 C CA . SER A 1 166 ? -13.631 -7.765 27.635 1.00 80.19 166 SER A CA 1
ATOM 1310 C C . SER A 1 166 ? -13.742 -7.426 26.154 1.00 80.19 166 SER A C 1
ATOM 1312 O O . SER A 1 166 ? -13.395 -6.327 25.717 1.00 80.19 166 SER A O 1
ATOM 1314 N N . PHE A 1 167 ? -14.186 -8.394 25.357 1.00 88.25 167 PHE A N 1
ATOM 1315 C CA . PHE A 1 167 ? -14.481 -8.190 23.944 1.00 88.25 167 PHE A CA 1
ATOM 1316 C C . PHE A 1 167 ? -15.775 -8.918 23.555 1.00 88.25 167 PHE A C 1
ATOM 1318 O O . PHE A 1 167 ? -16.042 -10.007 24.064 1.00 88.25 167 PHE A O 1
ATOM 1325 N N . PRO A 1 168 ? -16.592 -8.337 22.661 1.00 90.06 168 PRO A N 1
ATOM 1326 C CA . PRO A 1 168 ? -17.810 -8.980 22.180 1.00 90.06 168 PRO A CA 1
ATOM 1327 C C . PRO A 1 168 ? -17.483 -10.203 21.309 1.00 90.06 168 PRO A C 1
ATOM 1329 O O . PRO A 1 168 ? -16.516 -10.213 20.544 1.00 90.06 168 PRO A O 1
ATOM 1332 N N . GLU A 1 169 ? -18.314 -11.243 21.371 1.00 87.19 169 GLU A N 1
ATOM 1333 C CA . GLU A 1 169 ? -18.148 -12.403 20.485 1.00 87.19 169 GLU A CA 1
ATOM 1334 C C . GLU A 1 169 ? -18.363 -12.020 19.019 1.00 87.19 169 GLU A C 1
ATOM 1336 O O . GLU A 1 169 ? -17.564 -12.388 18.150 1.00 87.19 169 GLU A O 1
ATOM 1341 N N . GLU A 1 170 ? -19.394 -11.214 18.759 1.00 90.12 170 GLU A N 1
ATOM 1342 C CA . GLU A 1 170 ? -19.735 -10.707 17.439 1.00 90.12 170 GLU A CA 1
ATOM 1343 C C . GLU A 1 170 ? -20.037 -9.212 17.475 1.00 90.12 170 GLU A C 1
ATOM 1345 O O . GLU A 1 170 ? -20.658 -8.696 18.402 1.00 90.12 170 GLU A O 1
ATOM 1350 N N . ILE A 1 171 ? -19.641 -8.527 16.407 1.00 92.19 171 ILE A N 1
ATOM 1351 C CA . ILE A 1 171 ? -20.068 -7.161 16.116 1.00 92.19 171 ILE A CA 1
ATOM 1352 C C . ILE A 1 171 ? -20.999 -7.231 14.908 1.00 92.19 171 ILE A C 1
ATOM 1354 O O . ILE A 1 171 ? -20.693 -7.904 13.919 1.00 92.19 171 ILE A O 1
ATOM 1358 N N . LYS A 1 172 ? -22.136 -6.540 14.974 1.00 92.81 172 LYS A N 1
ATOM 1359 C CA . LYS A 1 172 ? -23.062 -6.380 13.846 1.00 92.81 172 LYS A CA 1
ATOM 1360 C C . LYS A 1 172 ? -23.150 -4.911 13.460 1.00 92.81 172 LYS A C 1
ATOM 1362 O O . LYS A 1 172 ? -23.223 -4.056 14.335 1.00 92.81 172 LYS A O 1
ATOM 1367 N N . LEU A 1 173 ? -23.154 -4.636 12.159 1.00 91.31 173 LEU A N 1
ATOM 1368 C CA . LEU A 1 173 ? -23.338 -3.294 11.607 1.00 91.31 173 LEU A CA 1
ATOM 1369 C C . LEU A 1 173 ? -24.710 -3.189 10.957 1.00 91.31 173 LEU A C 1
ATOM 1371 O O . LEU A 1 173 ? -25.123 -4.108 10.248 1.00 91.31 173 LEU A O 1
ATOM 1375 N N . ASP A 1 174 ? -25.364 -2.048 11.131 1.00 87.25 174 ASP A N 1
ATOM 1376 C CA . ASP A 1 174 ? -26.508 -1.677 10.302 1.00 87.25 174 ASP A CA 1
ATOM 1377 C C . ASP A 1 174 ? -25.992 -1.000 9.025 1.00 87.25 174 ASP A C 1
ATOM 1379 O O . ASP A 1 174 ? -25.878 0.223 8.929 1.00 87.25 174 ASP A O 1
ATOM 1383 N N . LEU A 1 175 ? -25.604 -1.822 8.044 1.00 85.56 175 LEU A N 1
ATOM 1384 C CA . LEU A 1 175 ? -25.006 -1.337 6.797 1.00 85.56 175 LEU A CA 1
ATOM 1385 C C . LEU A 1 175 ? -25.958 -0.433 6.010 1.00 85.56 175 LEU A C 1
ATOM 1387 O O . LEU A 1 175 ? -25.487 0.474 5.330 1.00 85.56 175 LEU A O 1
ATOM 1391 N N . ASN A 1 176 ? -27.274 -0.640 6.114 1.00 82.06 176 ASN A N 1
ATOM 1392 C CA . ASN A 1 176 ? -28.257 0.165 5.390 1.00 82.06 176 ASN A CA 1
ATOM 1393 C C . ASN A 1 176 ? -28.236 1.616 5.869 1.00 82.06 176 ASN A C 1
ATOM 1395 O O . ASN A 1 176 ? -28.245 2.520 5.040 1.00 82.06 176 ASN A O 1
ATOM 1399 N N . LYS A 1 177 ? -28.140 1.839 7.185 1.00 83.12 177 LYS A N 1
ATOM 1400 C CA . LYS A 1 177 ? -28.020 3.191 7.746 1.00 83.12 177 LYS A CA 1
ATOM 1401 C C . LYS A 1 177 ? -26.709 3.862 7.359 1.00 83.12 177 LYS A C 1
ATOM 1403 O O . LYS A 1 177 ? -26.721 5.006 6.931 1.00 83.12 177 LYS A O 1
ATOM 1408 N N . ILE A 1 178 ? -25.598 3.127 7.422 1.00 82.75 178 ILE A N 1
ATOM 1409 C CA . ILE A 1 178 ? -24.276 3.663 7.061 1.00 82.75 178 ILE A CA 1
ATOM 1410 C C . ILE A 1 178 ? -24.223 4.038 5.572 1.00 82.75 178 ILE A C 1
ATOM 1412 O O . ILE A 1 178 ? -23.649 5.062 5.219 1.00 82.75 178 ILE A O 1
ATOM 1416 N N . THR A 1 179 ? -24.841 3.233 4.700 1.00 77.19 179 THR A N 1
ATOM 1417 C CA . THR A 1 179 ? -24.821 3.434 3.238 1.00 77.19 179 THR A CA 1
ATOM 1418 C C . THR A 1 179 ? -25.490 4.743 2.814 1.00 77.19 179 THR A C 1
ATOM 1420 O O . THR A 1 179 ? -25.112 5.297 1.787 1.00 77.19 179 THR A O 1
ATOM 1423 N N . ILE A 1 180 ? -26.460 5.243 3.591 1.00 75.12 180 ILE A N 1
ATOM 1424 C CA . ILE A 1 180 ? -27.145 6.513 3.306 1.00 75.12 180 ILE A CA 1
ATOM 1425 C C . ILE A 1 180 ? -26.156 7.685 3.368 1.00 75.12 180 ILE A C 1
ATOM 1427 O O . ILE A 1 180 ? -26.176 8.536 2.484 1.00 75.12 180 ILE A O 1
ATOM 1431 N N . ASP A 1 181 ? -25.272 7.689 4.367 1.00 71.81 181 ASP A N 1
ATOM 1432 C CA . ASP A 1 181 ? -24.342 8.795 4.627 1.00 71.81 181 ASP A CA 1
ATOM 1433 C C . ASP A 1 181 ? -22.940 8.558 4.043 1.00 71.81 181 ASP A C 1
ATOM 1435 O O . ASP A 1 181 ? -22.152 9.494 3.884 1.00 71.81 181 ASP A O 1
ATOM 1439 N N . ASN A 1 182 ? -22.587 7.297 3.781 1.00 75.38 182 ASN A N 1
ATOM 1440 C CA . ASN A 1 182 ? -21.327 6.902 3.167 1.00 75.38 182 ASN A CA 1
ATOM 1441 C C . ASN A 1 182 ? -21.502 5.592 2.380 1.00 75.38 182 ASN A C 1
ATOM 1443 O O . ASN A 1 182 ? -21.440 4.510 2.967 1.00 75.38 182 ASN A O 1
ATOM 1447 N N . PRO A 1 183 ? -21.679 5.648 1.051 1.00 76.69 183 PRO A N 1
ATOM 1448 C CA . PRO A 1 183 ? -21.845 4.457 0.223 1.00 76.69 183 PRO A CA 1
ATOM 1449 C C . PRO A 1 183 ? -20.596 3.560 0.146 1.00 76.69 183 PRO A C 1
ATOM 1451 O O . PRO A 1 183 ? -20.724 2.376 -0.173 1.00 76.69 183 PRO A O 1
ATOM 1454 N N . LEU A 1 184 ? -19.393 4.073 0.443 1.00 81.94 184 LEU A N 1
ATOM 1455 C CA . LEU A 1 184 ? -18.136 3.327 0.271 1.00 81.94 184 LEU A CA 1
ATOM 1456 C C . LEU A 1 184 ? -17.630 2.660 1.562 1.00 81.94 184 LEU A C 1
ATOM 1458 O O . LEU A 1 184 ? -17.127 1.533 1.523 1.00 81.94 184 LEU A O 1
ATOM 1462 N N . ALA A 1 185 ? -17.814 3.291 2.724 1.00 82.56 185 ALA A N 1
ATOM 1463 C CA . ALA A 1 185 ? -17.385 2.750 4.017 1.00 82.56 185 ALA A CA 1
ATOM 1464 C C . ALA A 1 185 ? -17.946 1.349 4.349 1.00 82.56 185 ALA A C 1
ATOM 1466 O O . ALA A 1 185 ? -17.174 0.526 4.857 1.00 82.56 185 ALA A O 1
ATOM 1467 N N . PRO A 1 186 ? -19.217 0.999 4.043 1.00 87.12 186 PRO A N 1
ATOM 1468 C CA . PRO A 1 186 ? -19.772 -0.332 4.290 1.00 87.12 186 PRO A CA 1
ATOM 1469 C C . PRO A 1 186 ? -18.911 -1.468 3.735 1.00 87.12 186 PRO A C 1
ATOM 1471 O O . PRO A 1 186 ? -18.764 -2.497 4.391 1.00 87.12 186 PRO A O 1
ATOM 1474 N N . ARG A 1 187 ? -18.275 -1.277 2.570 1.00 88.44 187 ARG A N 1
ATOM 1475 C CA . ARG A 1 187 ? -17.386 -2.268 1.942 1.00 88.44 187 ARG A CA 1
ATOM 1476 C C . ARG A 1 187 ? -16.200 -2.620 2.842 1.00 88.44 187 ARG A C 1
ATOM 1478 O O . ARG A 1 187 ? -15.865 -3.795 3.012 1.00 88.44 187 ARG A O 1
ATOM 1485 N N . VAL A 1 188 ? -15.573 -1.601 3.426 1.00 91.38 188 VAL A N 1
ATOM 1486 C CA . VAL A 1 188 ? -14.394 -1.736 4.291 1.00 91.38 188 VAL A CA 1
ATOM 1487 C C . VAL A 1 188 ? -14.801 -2.251 5.668 1.00 91.38 188 VAL A C 1
ATOM 1489 O O . VAL A 1 188 ? -14.223 -3.216 6.173 1.00 91.38 188 VAL A O 1
ATOM 1492 N N . LEU A 1 189 ? -15.848 -1.664 6.249 1.00 93.19 189 LEU A N 1
ATOM 1493 C CA . LEU A 1 189 ? -16.330 -2.011 7.582 1.00 93.19 189 LEU A CA 1
ATOM 1494 C C . LEU A 1 189 ? -16.881 -3.440 7.636 1.00 93.19 189 LEU A C 1
ATOM 1496 O O . LEU A 1 189 ? -16.535 -4.192 8.544 1.00 93.19 189 LEU A O 1
ATOM 1500 N N . ALA A 1 190 ? -17.649 -3.877 6.634 1.00 91.75 190 ALA A N 1
ATOM 1501 C CA . ALA A 1 190 ? -18.127 -5.257 6.558 1.00 91.75 190 ALA A CA 1
ATOM 1502 C C . ALA A 1 190 ? -16.967 -6.261 6.473 1.00 91.75 190 ALA A C 1
ATOM 1504 O O . ALA A 1 190 ? -17.016 -7.320 7.101 1.00 91.75 190 ALA A O 1
ATOM 1505 N N . LYS A 1 191 ? -15.893 -5.926 5.743 1.00 92.31 191 LYS A N 1
ATOM 1506 C CA . LYS A 1 191 ? -14.677 -6.749 5.678 1.00 92.31 191 LYS A CA 1
ATOM 1507 C C . LYS A 1 191 ? -13.991 -6.843 7.042 1.00 92.31 191 LYS A C 1
ATOM 1509 O O . LYS A 1 191 ? -13.631 -7.950 7.442 1.00 92.31 191 LYS A O 1
ATOM 1514 N N . PHE A 1 192 ? -13.840 -5.725 7.753 1.00 94.50 192 PHE A N 1
ATOM 1515 C CA . PHE A 1 192 ? -13.249 -5.700 9.096 1.00 94.50 192 PHE A CA 1
ATOM 1516 C C . PHE A 1 192 ? -14.064 -6.552 10.068 1.00 94.50 192 PHE A C 1
ATOM 1518 O O . PHE A 1 192 ? -13.525 -7.472 10.681 1.00 94.50 192 PHE A O 1
ATOM 1525 N N . ILE A 1 193 ? -15.377 -6.325 10.123 1.00 94.19 193 ILE A N 1
ATOM 1526 C CA . ILE A 1 193 ? -16.277 -7.045 11.024 1.00 94.19 193 ILE A CA 1
ATOM 1527 C C . ILE A 1 193 ? -16.341 -8.534 10.708 1.00 94.19 193 ILE A C 1
ATOM 1529 O O . ILE A 1 193 ? -16.272 -9.351 11.623 1.00 94.19 193 ILE A O 1
ATOM 1533 N N . LYS A 1 194 ? -16.394 -8.918 9.430 1.00 92.12 194 LYS A N 1
ATOM 1534 C CA . LYS A 1 194 ? -16.331 -10.330 9.045 1.00 92.12 194 LYS A CA 1
ATOM 1535 C C . LYS A 1 194 ? -15.050 -10.985 9.562 1.00 92.12 194 LYS A C 1
ATOM 1537 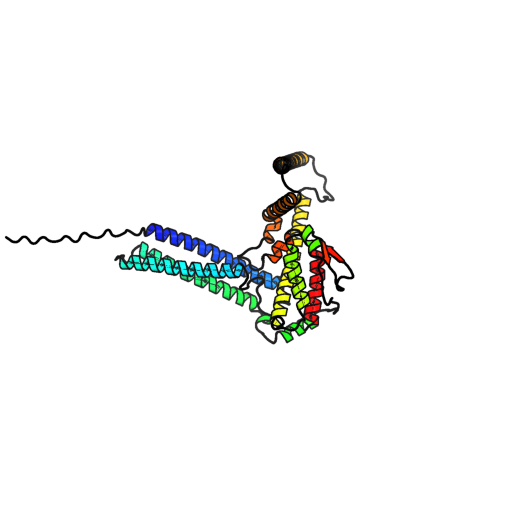O O . LYS A 1 194 ? -15.107 -12.028 10.201 1.00 92.12 194 LYS A O 1
ATOM 1542 N N . GLN A 1 195 ? -13.901 -10.353 9.331 1.00 91.06 195 GLN A N 1
ATOM 1543 C CA . GLN A 1 195 ? -12.605 -10.858 9.788 1.00 91.06 195 GLN A CA 1
ATOM 1544 C C . GLN A 1 195 ? -12.509 -10.927 11.321 1.00 91.06 195 GLN A C 1
ATOM 1546 O O . GLN A 1 195 ? -11.942 -11.879 11.851 1.00 91.06 195 GLN A O 1
ATOM 1551 N N . TYR A 1 196 ? -13.094 -9.964 12.035 1.00 92.62 196 TYR A N 1
ATOM 1552 C CA . TYR A 1 196 ? -13.190 -9.980 13.493 1.00 92.62 196 TYR A CA 1
ATOM 1553 C C . TYR A 1 196 ? -14.074 -11.122 14.012 1.00 92.62 196 TYR A C 1
ATOM 1555 O O . TYR A 1 196 ? -13.681 -11.852 14.924 1.00 92.62 196 TYR A O 1
ATOM 1563 N N . ASN A 1 197 ? -15.266 -11.293 13.439 1.00 91.06 197 ASN A N 1
ATOM 1564 C CA . ASN A 1 197 ? -16.223 -12.330 13.833 1.00 91.06 197 ASN A CA 1
ATOM 1565 C C . ASN A 1 197 ? -15.686 -13.734 13.511 1.00 91.06 197 ASN A C 1
ATOM 1567 O O . ASN A 1 197 ? -15.908 -14.676 14.270 1.00 91.06 197 ASN A O 1
ATOM 1571 N N . ASP A 1 198 ? -14.926 -13.872 12.424 1.00 88.94 198 ASP A N 1
ATOM 1572 C CA . ASP A 1 198 ? -14.360 -15.148 11.990 1.00 88.94 198 ASP A CA 1
ATOM 1573 C C . ASP A 1 198 ? -13.008 -15.480 12.649 1.00 88.94 198 ASP A C 1
ATOM 1575 O O . ASP A 1 198 ? -12.552 -16.616 12.528 1.00 88.94 198 ASP A O 1
ATOM 1579 N N . LEU A 1 199 ? -12.392 -14.547 13.396 1.00 84.38 199 LEU A N 1
ATOM 1580 C CA . LEU A 1 199 ? -11.024 -14.668 13.928 1.00 84.38 199 LEU A CA 1
ATOM 1581 C C . LEU A 1 199 ? -10.779 -15.954 14.736 1.00 84.38 199 LEU A C 1
ATOM 1583 O O . LEU A 1 199 ? -9.670 -16.483 14.720 1.00 84.38 199 LEU A O 1
ATOM 1587 N N . ASN A 1 200 ? -11.794 -16.469 15.437 1.00 78.06 200 ASN A N 1
ATOM 1588 C CA . ASN A 1 200 ? -11.695 -17.651 16.305 1.00 78.06 200 ASN A CA 1
ATOM 1589 C C . ASN A 1 200 ? -12.405 -18.896 15.753 1.00 78.06 200 ASN A C 1
ATOM 1591 O O . ASN A 1 200 ? -12.409 -19.929 16.419 1.00 78.06 200 ASN A O 1
ATOM 1595 N N . LYS A 1 201 ? -12.982 -18.838 14.546 1.00 78.44 201 LYS A N 1
ATOM 1596 C CA . LYS A 1 201 ? -13.629 -20.008 13.932 1.00 78.44 201 LYS A CA 1
ATOM 1597 C C . LYS A 1 201 ? -12.572 -21.058 13.542 1.00 78.44 201 LYS A C 1
ATOM 1599 O O . LYS A 1 201 ? -11.377 -20.770 13.506 1.00 78.44 201 LYS A O 1
ATOM 1604 N N . VAL A 1 202 ? -12.977 -22.302 13.285 1.00 59.09 202 VAL A N 1
ATOM 1605 C CA . VAL A 1 202 ? -12.062 -23.405 12.912 1.00 59.09 202 VAL A CA 1
ATOM 1606 C C . VAL A 1 202 ? -11.984 -23.519 11.379 1.00 59.09 202 VAL A C 1
ATOM 1608 O O . VAL A 1 202 ? -13.017 -23.506 10.719 1.00 59.09 202 VAL A O 1
ATOM 1611 N N . GLY A 1 203 ? -10.777 -23.593 10.792 1.00 60.16 203 GLY A N 1
ATOM 1612 C CA . GLY A 1 203 ? -10.551 -23.782 9.338 1.00 60.16 203 GLY A CA 1
ATOM 1613 C C . GLY A 1 203 ? -9.121 -23.435 8.871 1.00 60.16 203 GLY A C 1
ATOM 1614 O O . GLY A 1 203 ? -8.371 -22.822 9.623 1.00 60.16 203 GLY A O 1
ATOM 1615 N N . GLU A 1 204 ? -8.719 -23.772 7.635 1.00 52.25 204 GLU A N 1
ATOM 1616 C CA . GLU A 1 204 ? -7.375 -23.433 7.086 1.00 52.25 204 GLU A CA 1
ATOM 1617 C C . GLU A 1 204 ? -7.093 -21.917 7.049 1.00 52.25 204 GLU A C 1
ATOM 1619 O O . GLU A 1 204 ? -5.966 -21.470 7.279 1.00 52.25 204 GLU A O 1
ATOM 1624 N N . ALA A 1 205 ? -8.141 -21.107 6.859 1.00 57.16 205 ALA A N 1
ATOM 1625 C CA . ALA A 1 205 ? -8.092 -19.648 6.976 1.00 57.16 205 ALA A CA 1
ATOM 1626 C C . ALA A 1 205 ? -7.718 -19.155 8.395 1.00 57.16 205 ALA A C 1
ATOM 1628 O O . ALA A 1 205 ? -7.401 -17.981 8.571 1.00 57.16 205 ALA A O 1
ATOM 1629 N N . ASN A 1 206 ? -7.698 -20.051 9.388 1.00 66.81 206 ASN A N 1
ATOM 1630 C CA . ASN A 1 206 ? -7.429 -19.772 10.797 1.00 66.81 206 ASN A CA 1
ATOM 1631 C C . ASN A 1 206 ? -6.037 -20.220 11.263 1.00 66.81 206 ASN A C 1
ATOM 1633 O O . ASN A 1 206 ? -5.804 -20.363 12.464 1.00 66.81 206 ASN A O 1
ATOM 1637 N N . SER A 1 207 ? -5.075 -20.396 10.349 1.00 84.94 207 SER A N 1
ATOM 1638 C CA . SER A 1 207 ? -3.672 -20.503 10.767 1.00 84.94 207 SER A CA 1
ATOM 1639 C C . SER A 1 207 ? -3.248 -19.248 11.546 1.00 84.94 207 SER A C 1
ATOM 1641 O O . SER A 1 207 ? -3.606 -18.125 11.183 1.00 84.94 207 SER A O 1
ATOM 1643 N N . LEU A 1 208 ? -2.437 -19.415 12.597 1.00 87.75 208 LEU A N 1
ATOM 1644 C CA . LEU A 1 208 ? -1.951 -18.299 13.421 1.00 87.75 208 LEU A CA 1
ATOM 1645 C C . LEU A 1 208 ? -1.312 -17.184 12.576 1.00 87.75 208 LEU A C 1
ATOM 1647 O O . LEU A 1 208 ? -1.523 -16.001 12.827 1.00 87.75 208 LEU A O 1
ATOM 1651 N N . LYS A 1 209 ? -0.567 -17.561 11.530 1.00 88.50 209 LYS A N 1
ATOM 1652 C CA . LYS A 1 209 ? 0.067 -16.620 10.599 1.00 88.50 209 LYS A CA 1
ATOM 1653 C C . LYS A 1 209 ? -0.962 -15.788 9.823 1.00 88.50 209 LYS A C 1
ATOM 1655 O O . LYS A 1 209 ? -0.764 -14.586 9.672 1.00 88.50 209 LYS A O 1
ATOM 1660 N N . ALA A 1 210 ? -2.045 -16.404 9.346 1.00 87.69 210 ALA A N 1
ATOM 1661 C CA . ALA A 1 210 ? -3.106 -15.700 8.626 1.00 87.69 210 ALA A CA 1
ATOM 1662 C C . ALA A 1 210 ? -3.878 -14.739 9.545 1.00 87.69 210 ALA A C 1
ATOM 1664 O O . ALA A 1 210 ? -4.099 -13.584 9.170 1.00 87.69 210 ALA A O 1
ATOM 1665 N N . LYS A 1 211 ? -4.206 -15.179 10.770 1.00 89.88 211 LYS A N 1
ATOM 1666 C CA . LYS A 1 211 ? -4.819 -14.321 11.798 1.00 89.88 211 LYS A CA 1
ATOM 1667 C C . LYS A 1 211 ? -3.928 -13.126 12.121 1.00 89.88 211 LYS A C 1
ATOM 1669 O O . LYS A 1 211 ? -4.394 -11.993 12.111 1.00 89.88 211 LYS A O 1
ATOM 1674 N N . TYR A 1 212 ? -2.636 -13.375 12.324 1.00 92.38 212 TYR A N 1
ATOM 1675 C CA . TYR A 1 212 ? -1.649 -12.344 12.622 1.00 92.38 212 TYR A CA 1
ATOM 1676 C C . TYR A 1 212 ? -1.532 -11.296 11.508 1.00 92.38 212 TYR A C 1
ATOM 1678 O O . TYR A 1 212 ? -1.605 -10.104 11.785 1.00 92.38 212 TYR A O 1
ATOM 1686 N N . TYR A 1 213 ? -1.415 -11.700 10.240 1.00 91.88 213 TYR A N 1
ATOM 1687 C CA . TYR A 1 213 ? -1.355 -10.726 9.143 1.00 91.88 213 TYR A CA 1
ATOM 1688 C C . TYR A 1 213 ? -2.668 -9.969 8.934 1.00 91.88 213 TYR A C 1
ATOM 1690 O O . TYR A 1 213 ? -2.630 -8.792 8.589 1.00 91.88 213 TYR A O 1
ATOM 1698 N N . THR A 1 214 ? -3.815 -10.600 9.190 1.00 92.00 214 THR A N 1
ATOM 1699 C CA . THR A 1 214 ? -5.115 -9.910 9.164 1.00 92.00 214 THR A CA 1
ATOM 1700 C C . THR A 1 214 ? -5.206 -8.870 10.281 1.00 92.00 214 THR A C 1
ATOM 1702 O O . THR A 1 214 ? -5.619 -7.738 10.038 1.00 92.00 214 THR A O 1
ATOM 1705 N N . TYR A 1 215 ? -4.753 -9.229 11.485 1.00 94.25 215 TYR A N 1
ATOM 1706 C CA . TYR A 1 215 ? -4.634 -8.315 12.616 1.00 94.25 215 TYR A CA 1
ATOM 1707 C C . TYR A 1 215 ? -3.734 -7.116 12.280 1.00 94.25 215 TYR A C 1
ATOM 1709 O O . TYR A 1 215 ? -4.144 -5.974 12.486 1.00 94.25 215 TYR A O 1
ATOM 1717 N N . LEU A 1 216 ? -2.549 -7.353 11.702 1.00 95.31 216 LEU A N 1
ATOM 1718 C CA . LEU A 1 216 ? -1.644 -6.282 11.278 1.00 95.31 216 LEU A CA 1
ATOM 1719 C C . LEU A 1 216 ? -2.253 -5.380 10.194 1.00 95.31 216 LEU A C 1
ATOM 1721 O O . LEU A 1 216 ? -2.115 -4.165 10.303 1.00 95.31 216 LEU A O 1
ATOM 1725 N N . ASP A 1 217 ? -2.922 -5.940 9.177 1.00 94.62 217 ASP A N 1
ATOM 1726 C CA . ASP A 1 217 ? -3.563 -5.165 8.098 1.00 94.62 217 ASP A CA 1
ATOM 1727 C C . ASP A 1 217 ? -4.581 -4.171 8.658 1.00 94.62 217 ASP A C 1
ATOM 1729 O O . ASP A 1 217 ? -4.511 -2.972 8.390 1.00 94.62 217 ASP A O 1
ATOM 1733 N N . GLN A 1 218 ? -5.504 -4.658 9.486 1.00 95.19 218 GLN A N 1
ATOM 1734 C CA . GLN A 1 218 ? -6.542 -3.809 10.061 1.00 95.19 218 GLN A CA 1
ATOM 1735 C C . GLN A 1 218 ? -5.973 -2.797 11.050 1.00 95.19 218 GLN A C 1
ATOM 1737 O O . GLN A 1 218 ? -6.325 -1.619 10.994 1.00 95.19 218 GLN A O 1
ATOM 1742 N N . LYS A 1 219 ? -5.059 -3.232 11.928 1.00 95.62 219 LYS A N 1
ATOM 1743 C CA . LYS A 1 219 ? -4.381 -2.342 12.872 1.00 95.62 219 LYS A CA 1
ATOM 1744 C C . LYS A 1 219 ? -3.664 -1.214 12.144 1.00 95.62 219 LYS A C 1
ATOM 1746 O O . LYS A 1 219 ? -3.828 -0.055 12.518 1.00 95.62 219 LYS A O 1
ATOM 1751 N N . PHE A 1 220 ? -2.903 -1.537 11.096 1.00 96.75 220 PHE A N 1
ATOM 1752 C CA . PHE A 1 220 ? -2.246 -0.527 10.278 1.00 96.75 220 PHE A CA 1
ATOM 1753 C C . PHE A 1 220 ? -3.273 0.459 9.726 1.00 96.75 220 PHE A C 1
ATOM 1755 O O . PHE A 1 220 ? -3.085 1.666 9.850 1.00 96.75 220 PHE A O 1
ATOM 1762 N N . LYS A 1 221 ? -4.355 -0.048 9.122 1.00 95.75 221 LYS A N 1
ATOM 1763 C CA . LYS A 1 221 ? -5.346 0.795 8.451 1.00 95.75 221 LYS A CA 1
ATOM 1764 C C . LYS A 1 221 ? -6.035 1.760 9.400 1.00 95.75 221 LYS A C 1
ATOM 1766 O O . LYS A 1 221 ? -6.169 2.929 9.064 1.00 95.75 221 LYS A O 1
ATOM 1771 N N . ILE A 1 222 ? -6.409 1.295 10.588 1.00 96.12 222 ILE A N 1
ATOM 1772 C CA . ILE A 1 222 ? -7.057 2.132 11.602 1.00 96.12 222 ILE A CA 1
ATOM 1773 C C . ILE A 1 222 ? -6.100 3.216 12.101 1.00 96.12 222 ILE A C 1
ATOM 1775 O O . ILE A 1 222 ? -6.454 4.392 12.125 1.00 96.12 222 ILE A O 1
ATOM 1779 N N . LEU A 1 223 ? -4.863 2.845 12.447 1.00 96.06 223 LEU A N 1
ATOM 1780 C CA . LEU A 1 223 ? -3.869 3.812 12.916 1.00 96.06 223 LEU A CA 1
ATOM 1781 C C . LEU A 1 223 ? -3.518 4.841 11.834 1.00 96.06 223 LEU A C 1
ATOM 1783 O O . LEU A 1 223 ? -3.409 6.028 12.129 1.00 96.06 223 LEU A O 1
ATOM 1787 N N . TYR A 1 224 ? -3.382 4.401 10.582 1.00 95.69 224 TYR A N 1
ATOM 1788 C CA . TYR A 1 224 ? -3.100 5.291 9.460 1.00 95.69 224 TYR A CA 1
ATOM 1789 C C . TYR A 1 224 ? -4.291 6.200 9.126 1.00 95.69 224 TYR A C 1
ATOM 1791 O O . TYR A 1 224 ? -4.082 7.380 8.855 1.00 95.69 224 TYR A O 1
ATOM 1799 N N . PHE A 1 225 ? -5.526 5.693 9.202 1.00 94.75 225 PHE A N 1
ATOM 1800 C CA . PHE A 1 225 ? -6.739 6.505 9.079 1.00 94.75 225 PHE A CA 1
ATOM 1801 C C . PHE A 1 225 ? -6.764 7.618 10.132 1.00 94.75 225 PHE A C 1
ATOM 1803 O O . PHE A 1 225 ? -6.916 8.782 9.781 1.00 94.75 225 PHE A O 1
ATOM 1810 N N . ASN A 1 226 ? -6.535 7.288 11.404 1.00 94.50 226 ASN A N 1
ATOM 1811 C CA . ASN A 1 226 ? -6.527 8.279 12.481 1.00 94.50 226 ASN A CA 1
ATOM 1812 C C . ASN A 1 226 ? -5.422 9.325 12.311 1.00 94.50 226 ASN A C 1
ATOM 1814 O O . ASN A 1 226 ? -5.647 10.507 12.556 1.00 94.50 226 ASN A O 1
ATOM 1818 N N . GLU A 1 227 ? -4.233 8.899 11.877 1.00 94.44 227 GLU A N 1
ATOM 1819 C CA . GLU A 1 227 ? -3.132 9.815 11.588 1.00 94.44 227 GLU A CA 1
ATOM 1820 C C . GLU A 1 227 ? -3.506 10.815 10.487 1.00 94.44 227 GLU A C 1
ATOM 1822 O O . GLU A 1 227 ? -3.291 12.014 10.655 1.00 94.44 227 GLU A O 1
ATOM 1827 N N . LEU A 1 228 ? -4.083 10.332 9.381 1.00 92.44 228 LEU A N 1
ATOM 1828 C CA . LEU A 1 228 ? -4.533 11.184 8.281 1.00 92.44 228 LEU A CA 1
ATOM 1829 C C . LEU A 1 228 ? -5.676 12.105 8.708 1.00 92.44 228 LEU A C 1
ATOM 1831 O O . LEU A 1 228 ? -5.645 13.288 8.394 1.00 92.44 228 LEU A O 1
ATOM 1835 N N . ASN A 1 229 ? -6.656 11.584 9.448 1.00 91.94 229 ASN A N 1
ATOM 1836 C CA . ASN A 1 229 ? -7.780 12.373 9.935 1.00 91.94 229 ASN A CA 1
ATOM 1837 C C . ASN A 1 229 ? -7.291 13.524 10.823 1.00 91.94 229 ASN A C 1
ATOM 1839 O O . ASN A 1 229 ? -7.700 14.660 10.633 1.00 91.94 229 ASN A O 1
ATOM 1843 N N . ASN A 1 230 ? -6.340 13.261 11.724 1.00 91.75 230 ASN A N 1
ATOM 1844 C CA . ASN A 1 230 ? -5.741 14.303 12.555 1.00 91.75 230 ASN A CA 1
ATOM 1845 C C . ASN A 1 230 ? -4.956 15.344 11.733 1.00 91.75 230 ASN A C 1
ATOM 1847 O O . ASN A 1 230 ? -5.048 16.532 12.013 1.00 91.75 230 ASN A O 1
ATOM 1851 N N . GLN A 1 231 ? -4.205 14.921 10.708 1.00 90.81 231 GLN A N 1
ATOM 1852 C CA . GLN A 1 231 ? -3.509 15.853 9.804 1.00 90.81 231 GLN A CA 1
ATOM 1853 C C . GLN A 1 231 ? -4.497 16.777 9.084 1.00 90.81 231 GLN A C 1
ATOM 1855 O O . GLN A 1 231 ? -4.294 17.987 9.063 1.00 90.81 231 GLN A O 1
ATOM 1860 N N . ILE A 1 232 ? -5.584 16.209 8.561 1.00 88.19 232 ILE A N 1
ATOM 1861 C CA . ILE A 1 232 ? -6.637 16.945 7.856 1.00 88.19 232 ILE A CA 1
ATOM 1862 C C . ILE A 1 232 ? -7.325 17.948 8.786 1.00 88.19 232 ILE A C 1
ATOM 1864 O O . ILE A 1 232 ? -7.525 19.094 8.398 1.00 88.19 232 ILE A O 1
ATOM 1868 N N . GLU A 1 233 ? -7.669 17.553 10.012 1.00 87.44 233 GLU A N 1
ATOM 1869 C CA . GLU A 1 233 ? -8.312 18.463 10.967 1.00 87.44 233 GLU A CA 1
ATOM 1870 C C . GLU A 1 233 ? -7.386 19.619 11.377 1.00 87.44 233 GLU A C 1
ATOM 1872 O O . GLU A 1 233 ? -7.828 20.765 11.425 1.00 87.44 233 GLU A O 1
ATOM 1877 N N . VAL A 1 234 ? -6.086 19.363 11.565 1.00 88.12 234 VAL A N 1
ATOM 1878 C CA . VAL A 1 234 ? -5.096 20.423 11.830 1.00 88.12 234 VAL A CA 1
ATOM 1879 C C . VAL A 1 234 ? -4.946 21.371 10.635 1.00 88.12 234 VAL A C 1
ATOM 1881 O O . VAL A 1 234 ? -4.847 22.585 10.818 1.00 88.12 234 VAL A O 1
ATOM 1884 N N . GLU A 1 235 ? -4.922 20.852 9.405 1.00 85.94 235 GLU A N 1
ATOM 1885 C CA . GLU A 1 235 ? -4.855 21.680 8.193 1.00 85.94 235 GLU A CA 1
ATOM 1886 C C . GLU A 1 235 ? -6.107 22.553 8.036 1.00 85.94 235 GLU A C 1
ATOM 1888 O O . GLU A 1 235 ? -5.976 23.760 7.824 1.00 85.94 235 GLU A O 1
ATOM 1893 N N . LYS A 1 236 ? -7.300 21.984 8.252 1.00 83.31 236 LYS A N 1
ATOM 1894 C CA . LYS A 1 236 ? -8.567 22.731 8.262 1.00 83.31 236 LYS A CA 1
ATOM 1895 C C . LYS A 1 236 ? -8.600 23.810 9.341 1.00 83.31 236 LYS A C 1
ATOM 1897 O O . LYS A 1 236 ? -9.065 24.917 9.082 1.00 83.31 236 LYS A O 1
ATOM 1902 N N . GLU A 1 237 ? -8.118 23.515 10.549 1.00 82.81 237 GLU A N 1
ATOM 1903 C CA . GLU A 1 237 ? -8.065 24.493 11.639 1.00 82.81 237 GLU A CA 1
ATOM 1904 C C . GLU A 1 237 ? -7.122 25.654 11.294 1.00 82.81 237 GLU A C 1
ATOM 1906 O O . GLU A 1 237 ? -7.461 26.820 11.501 1.00 82.81 237 GLU A O 1
ATOM 1911 N N . ASN A 1 238 ? -5.955 25.354 10.718 1.00 83.12 238 ASN A N 1
ATOM 1912 C CA . ASN A 1 238 ? -4.999 26.369 10.283 1.00 83.12 238 ASN A CA 1
ATOM 1913 C C . ASN A 1 238 ? -5.553 27.235 9.145 1.00 83.12 238 ASN A C 1
ATOM 1915 O O . ASN A 1 238 ? -5.393 28.455 9.187 1.00 83.12 238 ASN A O 1
ATOM 1919 N N . GLU A 1 239 ? -6.234 26.641 8.163 1.00 77.19 239 GLU A N 1
ATOM 1920 C CA . GLU A 1 239 ? -6.923 27.391 7.108 1.00 77.19 239 GLU A CA 1
ATOM 1921 C C . GLU A 1 239 ? -8.034 28.273 7.700 1.00 77.19 239 GLU A C 1
ATOM 1923 O O . GLU A 1 239 ? -8.111 29.465 7.405 1.00 77.19 239 GLU A O 1
ATOM 1928 N N . GLY A 1 240 ? -8.831 27.732 8.626 1.00 74.75 240 GLY A N 1
ATOM 1929 C CA . GLY A 1 240 ? -9.862 28.477 9.348 1.00 74.75 240 GLY A CA 1
ATOM 1930 C C . GLY A 1 240 ? -9.310 29.661 10.149 1.00 74.75 240 GLY A C 1
ATOM 1931 O O . GLY A 1 240 ? -9.948 30.714 10.195 1.00 74.75 240 GLY A O 1
ATOM 1932 N N . ARG A 1 241 ? -8.111 29.534 10.733 1.00 76.56 241 ARG A N 1
ATOM 1933 C CA . ARG A 1 241 ? -7.397 30.642 11.395 1.00 76.56 241 ARG A CA 1
ATOM 1934 C C . ARG A 1 241 ? -6.918 31.698 10.401 1.00 76.56 241 ARG A C 1
ATOM 1936 O O . ARG A 1 241 ? -7.096 32.883 10.661 1.00 76.56 241 ARG A O 1
ATOM 1943 N N . MET A 1 242 ? -6.348 31.295 9.262 1.00 72.94 242 MET A N 1
ATOM 1944 C CA . MET A 1 242 ? -5.919 32.237 8.213 1.00 72.94 242 MET A CA 1
ATOM 1945 C C . MET A 1 242 ? -7.096 33.015 7.615 1.00 72.94 242 MET A C 1
ATOM 1947 O O . MET A 1 242 ? -6.942 34.175 7.249 1.00 72.94 242 MET A O 1
ATOM 1951 N N . LEU A 1 243 ? -8.273 32.390 7.547 1.00 71.44 243 LEU A N 1
ATOM 1952 C CA . LEU A 1 243 ? -9.506 32.994 7.040 1.00 71.44 243 LEU A CA 1
ATOM 1953 C C . LEU A 1 243 ? -10.301 33.772 8.107 1.00 71.44 243 LEU A C 1
ATOM 1955 O O . LEU A 1 243 ? -11.393 34.249 7.808 1.00 71.44 243 LEU A O 1
ATOM 1959 N N . GLY A 1 244 ? -9.803 33.876 9.346 1.00 62.34 244 GLY A N 1
ATOM 1960 C CA . GLY A 1 244 ? -10.482 34.587 10.438 1.00 62.34 244 GLY A CA 1
ATOM 1961 C C . GLY A 1 244 ? -11.780 33.930 10.932 1.00 62.34 244 GLY A C 1
ATOM 1962 O O . GLY A 1 244 ? -12.568 34.571 11.622 1.00 62.34 244 GLY A O 1
ATOM 1963 N N . ILE A 1 245 ? -12.018 32.661 10.583 1.00 59.91 245 ILE A N 1
ATOM 1964 C CA . ILE A 1 245 ? -13.224 31.890 10.934 1.00 59.91 245 ILE A CA 1
ATOM 1965 C C . ILE A 1 245 ? -13.096 31.294 12.343 1.00 59.91 245 ILE A C 1
ATOM 1967 O O . ILE A 1 245 ? -14.080 31.190 13.075 1.00 59.91 245 ILE A O 1
ATOM 1971 N N . VAL A 1 246 ? -11.879 30.918 12.742 1.00 49.94 246 VAL A N 1
ATOM 1972 C CA . VAL A 1 246 ? -11.572 30.453 14.099 1.00 49.94 246 VAL A CA 1
ATOM 1973 C C . VAL A 1 246 ? -11.063 31.649 14.894 1.00 49.94 246 VAL A C 1
ATOM 1975 O O . VAL A 1 246 ? -10.037 32.225 14.540 1.00 49.94 246 VAL A O 1
ATOM 1978 N N . GLY A 1 247 ? -11.807 32.035 15.935 1.00 44.62 247 GLY A N 1
ATOM 1979 C CA . GLY A 1 247 ? -11.591 33.258 16.706 1.00 44.62 247 GLY A CA 1
ATOM 1980 C C . GLY A 1 247 ? -10.133 33.473 17.104 1.00 44.62 247 GLY A C 1
ATOM 1981 O O . GLY A 1 247 ? -9.583 32.759 17.940 1.00 44.62 247 GLY A O 1
ATOM 1982 N N . SER A 1 248 ? -9.525 34.500 16.519 1.00 41.34 248 SER A N 1
ATOM 1983 C CA . SER A 1 248 ? -8.273 35.077 16.984 1.00 41.34 248 SER A CA 1
ATOM 1984 C C . SER A 1 248 ? -8.537 35.753 18.327 1.00 41.34 248 SER A C 1
ATOM 1986 O O . SER A 1 248 ? -8.894 36.932 18.381 1.00 41.34 248 SER A O 1
ATOM 1988 N N . GLU A 1 249 ? -8.380 35.028 19.431 1.00 47.28 249 GLU A N 1
ATOM 1989 C CA . GLU A 1 249 ? -8.210 35.682 20.724 1.00 47.28 249 GLU A CA 1
ATOM 1990 C C . GLU A 1 249 ? -6.906 36.488 20.685 1.00 47.28 249 GLU A C 1
ATOM 1992 O O . GLU A 1 249 ? -5.801 35.969 20.824 1.00 47.28 249 GLU A O 1
ATOM 1997 N N . GLY A 1 250 ? -7.060 37.792 20.454 1.00 46.09 250 GLY A N 1
ATOM 1998 C CA . GLY A 1 250 ? -6.039 38.801 20.690 1.00 46.09 250 GLY A CA 1
ATOM 1999 C C . GLY A 1 250 ? -5.109 39.089 19.513 1.00 46.09 250 GLY A C 1
ATOM 2000 O O . GLY A 1 250 ? -4.014 38.543 19.425 1.00 46.09 250 GLY A O 1
ATOM 2001 N N . LYS A 1 251 ? -5.478 40.085 18.698 1.00 37.28 251 LYS A N 1
ATOM 2002 C CA . LYS A 1 251 ? -4.653 41.286 18.444 1.00 37.28 251 LYS A CA 1
ATOM 2003 C C . LYS A 1 251 ? -5.421 42.290 17.583 1.00 37.28 251 LYS A C 1
ATOM 2005 O O . LYS A 1 251 ? -6.064 41.926 16.608 1.00 37.28 251 LYS A O 1
ATOM 2010 N N . GLN A 1 252 ? -5.356 43.558 17.989 1.00 42.62 252 GLN A N 1
ATOM 2011 C CA . GLN A 1 252 ? -5.943 44.710 17.302 1.00 42.62 252 GLN A CA 1
ATOM 2012 C C . GLN A 1 252 ? -5.517 44.750 15.826 1.00 42.62 252 GLN A C 1
ATOM 2014 O O . GLN A 1 252 ? -4.330 44.864 15.528 1.00 42.62 252 GLN A O 1
ATOM 2019 N N . VAL A 1 253 ? -6.491 44.681 14.917 1.00 40.28 253 VAL A N 1
ATOM 2020 C CA . VAL A 1 253 ? -6.281 44.779 13.468 1.00 40.28 253 VAL A CA 1
ATOM 2021 C C . VAL A 1 253 ? -6.402 46.243 13.042 1.00 40.28 253 VAL A C 1
ATOM 2023 O O . VAL A 1 253 ? -7.441 46.878 13.229 1.00 40.28 253 VAL A O 1
ATOM 2026 N N . GLN A 1 254 ? -5.310 46.776 12.489 1.00 41.22 254 GLN A N 1
ATOM 2027 C CA . GLN A 1 254 ? -5.267 48.056 11.783 1.00 41.22 254 GLN A CA 1
ATOM 2028 C C . GLN A 1 254 ? -6.125 47.991 10.509 1.00 41.22 254 GLN A C 1
ATOM 2030 O O . GLN A 1 254 ? -6.203 46.967 9.837 1.00 41.22 254 GLN A O 1
ATOM 2035 N N . ALA A 1 255 ? -6.775 49.110 10.190 1.00 45.38 255 ALA A N 1
ATOM 2036 C CA . ALA A 1 255 ? -7.896 49.242 9.258 1.00 45.38 255 ALA A CA 1
ATOM 2037 C C . ALA A 1 255 ? -7.611 48.967 7.760 1.00 45.38 255 ALA A C 1
ATOM 2039 O O . ALA A 1 255 ? -8.489 49.198 6.934 1.00 45.38 255 ALA A O 1
ATOM 2040 N N . THR A 1 256 ? -6.434 48.462 7.392 1.00 46.72 256 THR A N 1
ATOM 2041 C CA . THR A 1 256 ? -6.045 48.151 6.005 1.00 46.72 256 THR A CA 1
ATOM 2042 C C . THR A 1 256 ? -6.482 46.760 5.521 1.00 46.72 256 THR A C 1
ATOM 2044 O O . THR A 1 256 ? -6.575 46.561 4.317 1.00 46.72 256 THR A O 1
ATOM 2047 N N . ASN A 1 257 ? -6.840 45.832 6.419 1.00 54.78 257 ASN A N 1
ATOM 2048 C CA . ASN A 1 257 ? -7.208 44.447 6.062 1.00 54.78 257 ASN A CA 1
ATOM 2049 C C . ASN A 1 257 ? -8.636 44.277 5.505 1.00 54.78 257 ASN A C 1
ATOM 2051 O O . ASN A 1 257 ? -8.915 43.317 4.795 1.00 54.78 257 ASN A O 1
ATOM 2055 N N . LYS A 1 258 ? -9.556 45.205 5.806 1.00 54.91 258 LYS A N 1
ATOM 2056 C CA . LYS A 1 258 ? -10.985 45.030 5.485 1.00 54.91 258 LYS A CA 1
ATOM 2057 C C . LYS A 1 258 ? -11.283 45.036 3.987 1.00 54.91 258 LYS A C 1
ATOM 2059 O O . LYS A 1 258 ? -12.169 44.316 3.556 1.00 54.91 258 LYS A O 1
ATOM 2064 N N . ILE A 1 259 ? -10.549 45.833 3.210 1.00 52.09 259 ILE A N 1
ATOM 2065 C CA . ILE A 1 259 ? -10.786 45.960 1.765 1.00 52.09 259 ILE A CA 1
ATOM 2066 C C . ILE A 1 259 ? -10.257 44.724 1.025 1.00 52.09 259 ILE A C 1
ATOM 2068 O O . ILE A 1 259 ? -10.925 44.224 0.129 1.00 52.09 259 ILE A O 1
ATOM 2072 N N . GLU A 1 260 ? -9.101 44.181 1.419 1.00 53.78 260 GLU A N 1
ATOM 2073 C CA . GLU A 1 260 ? -8.595 42.918 0.854 1.00 53.78 260 GLU A CA 1
ATOM 2074 C C . GLU A 1 260 ? -9.471 41.721 1.243 1.00 53.78 260 GLU A C 1
ATOM 2076 O O . GLU A 1 260 ? -9.763 40.875 0.398 1.00 53.78 260 GLU A O 1
ATOM 2081 N N . GLU A 1 261 ? -9.953 41.670 2.487 1.00 56.88 261 GLU A N 1
ATOM 2082 C CA . GLU A 1 261 ? -10.915 40.655 2.933 1.00 56.88 261 GLU A CA 1
ATOM 2083 C C . GLU A 1 261 ? -12.243 40.750 2.165 1.00 56.88 261 GLU A C 1
ATOM 2085 O O . GLU A 1 261 ? -12.813 39.723 1.798 1.00 56.88 261 GLU A O 1
ATOM 2090 N N . GLU A 1 262 ? -12.709 41.964 1.860 1.00 47.16 262 GLU A N 1
ATOM 2091 C CA . GLU A 1 262 ? -13.919 42.208 1.071 1.00 47.16 262 GLU A CA 1
ATOM 2092 C C . GLU A 1 262 ? -13.733 41.815 -0.402 1.00 47.16 262 GLU A C 1
ATOM 2094 O O . GLU A 1 262 ? -14.609 41.162 -0.962 1.00 47.16 262 GLU A O 1
ATOM 2099 N N . ILE A 1 263 ? -12.570 42.087 -1.006 1.00 56.16 263 ILE A N 1
ATOM 2100 C CA . ILE A 1 263 ? -12.245 41.655 -2.377 1.00 56.16 263 ILE A CA 1
ATOM 2101 C C . ILE A 1 263 ? -12.188 40.122 -2.470 1.00 56.16 263 ILE A C 1
ATOM 2103 O O . ILE A 1 263 ? -12.810 39.532 -3.351 1.00 56.16 263 ILE A O 1
ATOM 2107 N N . ILE A 1 264 ? -11.517 39.453 -1.526 1.00 60.00 264 ILE A N 1
ATOM 2108 C CA . ILE A 1 264 ? -11.440 37.982 -1.487 1.00 60.00 264 ILE A CA 1
ATOM 2109 C C . ILE A 1 264 ? -12.821 37.367 -1.226 1.00 60.00 264 ILE A C 1
ATOM 2111 O O . ILE A 1 264 ? -13.152 36.310 -1.771 1.00 60.00 264 ILE A O 1
ATOM 2115 N N . TRP A 1 265 ? -13.640 38.006 -0.390 1.00 56.88 265 TRP A N 1
ATOM 2116 C CA . TRP A 1 265 ? -15.008 37.569 -0.141 1.00 56.88 265 TRP A CA 1
ATOM 2117 C C . TRP A 1 265 ? -15.892 37.743 -1.376 1.00 56.88 265 TRP A C 1
ATOM 2119 O O . TRP A 1 265 ? -16.652 36.829 -1.693 1.00 56.88 265 TRP A O 1
ATOM 2129 N N . MET A 1 266 ? -15.757 38.853 -2.104 1.00 54.16 266 MET A N 1
ATOM 2130 C CA . MET A 1 266 ? -16.482 39.103 -3.349 1.00 54.16 266 MET A CA 1
ATOM 2131 C C . MET A 1 266 ? -16.095 38.102 -4.439 1.00 54.16 266 MET A C 1
ATOM 2133 O O . MET A 1 266 ? -16.992 37.508 -5.029 1.00 54.16 266 MET A O 1
ATOM 2137 N N . ASP A 1 267 ? -14.807 37.810 -4.633 1.00 60.44 267 ASP A N 1
ATOM 2138 C CA . ASP A 1 267 ? -14.357 36.799 -5.603 1.00 60.44 267 ASP A CA 1
ATOM 2139 C C . ASP A 1 267 ? -14.876 35.395 -5.250 1.00 60.44 267 ASP A C 1
ATOM 2141 O O . ASP A 1 267 ? -15.304 34.629 -6.119 1.00 60.44 267 ASP A O 1
ATOM 2145 N N . LYS A 1 268 ? -14.907 35.047 -3.956 1.00 55.75 268 LYS A N 1
ATOM 2146 C CA . LYS A 1 268 ? -15.476 33.774 -3.482 1.00 55.75 268 LYS A CA 1
ATOM 2147 C C . LYS A 1 268 ? -16.999 33.736 -3.603 1.00 55.75 268 LYS A C 1
ATOM 2149 O O . LYS A 1 268 ? -17.553 32.681 -3.916 1.00 55.75 268 LYS A O 1
ATOM 2154 N N . ALA A 1 269 ? -17.682 34.848 -3.350 1.00 57.62 269 ALA A N 1
ATOM 2155 C CA . ALA A 1 269 ? -19.125 34.966 -3.506 1.00 57.62 269 ALA A CA 1
ATOM 2156 C C . ALA A 1 269 ? -19.524 34.871 -4.981 1.00 57.62 269 ALA A C 1
ATOM 2158 O O . ALA A 1 269 ? -20.503 34.193 -5.284 1.00 57.62 269 ALA A O 1
ATOM 2159 N N . ASP A 1 270 ? -18.736 35.452 -5.885 1.00 44.75 270 ASP A N 1
ATOM 2160 C CA . ASP A 1 270 ? -18.963 35.405 -7.327 1.00 44.75 270 ASP A CA 1
ATOM 2161 C C . ASP A 1 270 ? -18.673 34.005 -7.890 1.00 44.75 270 ASP A C 1
ATOM 2163 O O . ASP A 1 270 ? -19.490 33.444 -8.617 1.00 44.75 270 ASP A O 1
ATOM 2167 N N . ALA A 1 271 ? -17.600 33.344 -7.438 1.00 53.44 271 ALA A N 1
ATOM 2168 C CA . ALA A 1 271 ? -17.343 31.936 -7.755 1.00 53.44 271 ALA A CA 1
ATOM 2169 C C . ALA A 1 271 ? -18.461 31.009 -7.242 1.00 53.44 271 ALA A C 1
ATOM 2171 O O . ALA A 1 271 ? -18.895 30.095 -7.947 1.00 53.44 271 ALA A O 1
ATOM 2172 N N . LYS A 1 272 ? -18.976 31.261 -6.031 1.00 48.19 272 LYS A N 1
ATOM 2173 C CA . LYS A 1 272 ? -20.098 30.512 -5.447 1.00 48.19 272 LYS A CA 1
ATOM 2174 C C . LYS A 1 272 ? -21.420 30.807 -6.160 1.00 48.19 272 LYS A C 1
ATOM 2176 O O . LYS A 1 272 ? -22.218 29.893 -6.344 1.00 48.19 272 LYS A O 1
ATOM 2181 N N . ALA A 1 273 ? -21.656 32.046 -6.582 1.00 47.81 273 ALA A N 1
ATOM 2182 C CA . ALA A 1 273 ? -22.827 32.443 -7.356 1.00 47.81 273 ALA A CA 1
ATOM 2183 C C . ALA A 1 273 ? -22.797 31.832 -8.760 1.00 47.81 273 ALA A C 1
ATOM 2185 O O . ALA A 1 273 ? -23.810 31.306 -9.214 1.00 47.81 273 ALA A O 1
ATOM 2186 N N . LYS A 1 274 ? -21.627 31.808 -9.403 1.00 50.34 274 LYS A N 1
ATOM 2187 C CA . LYS A 1 274 ? -21.405 31.150 -10.690 1.00 50.34 274 LYS A CA 1
ATOM 2188 C C . LYS A 1 274 ? -21.637 29.642 -10.593 1.00 50.34 274 LYS A C 1
ATOM 2190 O O . LYS A 1 274 ? -22.402 29.109 -11.386 1.00 50.34 274 LYS A O 1
ATOM 2195 N N . LEU A 1 275 ? -21.125 28.991 -9.544 1.00 48.69 275 LEU A N 1
ATOM 2196 C CA . LEU A 1 275 ? -21.442 27.594 -9.211 1.00 48.69 275 LEU A CA 1
ATOM 2197 C C . LEU A 1 275 ? -22.943 27.363 -8.975 1.00 48.69 275 LEU A C 1
ATOM 2199 O O . LEU A 1 275 ? -23.489 26.361 -9.431 1.00 48.69 275 LEU A O 1
ATOM 2203 N N . LEU A 1 276 ? -23.628 28.279 -8.283 1.00 49.78 276 LEU A N 1
ATOM 2204 C CA . LEU A 1 276 ? -25.076 28.213 -8.035 1.00 49.78 276 LEU A CA 1
ATOM 2205 C C . LEU A 1 276 ? -25.917 28.452 -9.301 1.00 49.78 276 LEU A C 1
ATOM 2207 O O . LEU A 1 276 ? -27.027 27.933 -9.406 1.00 49.78 276 LEU A O 1
ATOM 2211 N N . MET A 1 277 ? -25.420 29.236 -10.259 1.00 50.25 277 MET A N 1
ATOM 2212 C CA . MET A 1 277 ? -26.063 29.442 -11.560 1.00 50.25 277 MET A CA 1
ATOM 2213 C C . MET A 1 277 ? -25.820 28.258 -12.501 1.00 50.25 277 MET A C 1
ATOM 2215 O O . MET A 1 277 ? -26.776 27.772 -13.095 1.00 50.25 277 MET A O 1
ATOM 2219 N N . GLU A 1 278 ? -24.598 27.725 -12.550 1.00 49.19 278 GLU A N 1
ATOM 2220 C CA . GLU A 1 278 ? -24.264 26.509 -13.307 1.00 49.19 278 GLU A CA 1
ATOM 2221 C C . GLU A 1 278 ? -25.020 25.278 -12.768 1.00 49.19 278 GLU A C 1
ATOM 2223 O O . GLU A 1 278 ? -25.470 24.431 -13.538 1.00 49.19 278 GLU A O 1
ATOM 2228 N N . THR A 1 279 ? -25.269 25.207 -11.455 1.00 48.72 279 THR A N 1
ATOM 2229 C CA . THR A 1 279 ? -26.128 24.165 -10.857 1.00 48.72 279 THR A CA 1
ATOM 2230 C C . THR A 1 279 ? -27.622 24.429 -11.028 1.00 48.72 279 THR A C 1
ATOM 2232 O O . THR A 1 279 ? -28.385 23.471 -11.108 1.00 48.72 279 THR A O 1
ATOM 2235 N N . LYS A 1 280 ? -28.081 25.681 -11.155 1.00 47.56 280 LYS A N 1
ATOM 2236 C CA . LYS A 1 280 ? -29.496 25.978 -11.452 1.00 47.56 280 LYS A CA 1
ATOM 2237 C C . LYS A 1 280 ? -29.941 25.457 -12.820 1.00 47.56 280 LYS A C 1
ATOM 2239 O O . LYS A 1 280 ? -31.110 25.095 -12.955 1.00 47.56 280 LYS A O 1
ATOM 2244 N N . ASP A 1 281 ? -29.035 25.368 -13.790 1.00 49.88 281 ASP A N 1
ATOM 2245 C CA . ASP A 1 281 ? -29.337 24.777 -15.098 1.00 49.88 281 ASP A CA 1
ATOM 2246 C C . ASP A 1 281 ? -29.338 23.234 -15.068 1.00 49.88 281 ASP A C 1
ATOM 2248 O O . ASP A 1 281 ? -30.094 22.615 -15.817 1.00 49.88 281 ASP A O 1
ATOM 2252 N N . LEU A 1 282 ? -28.618 22.604 -14.127 1.00 46.78 282 LEU A N 1
ATOM 2253 C CA . LEU A 1 282 ? -28.712 21.161 -13.828 1.00 46.78 282 LEU A CA 1
ATOM 2254 C C . LEU A 1 282 ? -29.990 20.792 -13.042 1.00 46.78 282 LEU A C 1
ATOM 2256 O O . LEU A 1 282 ? -30.480 19.670 -13.109 1.00 46.78 282 LEU A O 1
ATOM 2260 N N . VAL A 1 283 ? -30.579 21.745 -12.312 1.00 45.84 283 VAL A N 1
ATOM 2261 C CA . VAL A 1 283 ? -31.740 21.536 -11.420 1.00 45.84 283 VAL A CA 1
ATOM 2262 C C . VAL A 1 283 ? -33.052 21.251 -12.165 1.00 45.84 283 VAL A C 1
ATOM 2264 O O . VAL A 1 283 ? -34.033 20.852 -11.536 1.00 45.84 283 VAL A O 1
ATOM 2267 N N . LYS A 1 284 ? -33.114 21.417 -13.492 1.00 48.75 284 LYS A N 1
ATOM 2268 C CA . LYS A 1 284 ? -34.396 21.346 -14.204 1.00 48.75 284 LYS A CA 1
ATOM 2269 C C . LYS A 1 284 ? -34.924 19.946 -14.527 1.00 48.75 284 LYS A C 1
ATOM 2271 O O . LYS A 1 284 ? -36.109 19.890 -14.829 1.00 48.75 284 LYS A O 1
ATOM 2276 N N . ASN A 1 285 ? -34.147 18.855 -14.437 1.00 48.12 285 ASN A N 1
ATOM 2277 C CA . ASN A 1 285 ? -34.639 17.534 -14.882 1.00 48.12 285 ASN A CA 1
ATOM 2278 C C . ASN A 1 285 ? -34.210 16.277 -14.089 1.00 48.12 285 ASN A C 1
ATOM 2280 O O . ASN A 1 285 ? -34.654 15.196 -14.467 1.00 48.12 285 ASN A O 1
ATOM 2284 N N . ASP A 1 286 ? -33.465 16.366 -12.982 1.00 45.25 286 ASP A N 1
ATOM 2285 C CA . ASP A 1 286 ? -32.949 15.145 -12.326 1.00 45.25 286 ASP A CA 1
ATOM 2286 C C . ASP A 1 286 ? -33.786 14.672 -11.114 1.00 45.25 286 ASP A C 1
ATOM 2288 O O . ASP A 1 286 ? -34.125 15.449 -10.200 1.00 45.25 286 ASP A O 1
ATOM 2292 N N . ASP A 1 287 ? -34.071 13.362 -11.085 1.00 53.75 287 ASP A N 1
ATOM 2293 C CA . ASP A 1 287 ? -34.694 12.619 -9.976 1.00 53.75 287 ASP A CA 1
ATOM 2294 C C . ASP A 1 287 ? -33.907 12.866 -8.665 1.00 53.75 287 ASP A C 1
ATOM 2296 O O . ASP A 1 287 ? -32.674 12.901 -8.692 1.00 53.75 287 ASP A O 1
ATOM 2300 N N . PRO A 1 288 ? -34.539 13.058 -7.486 1.00 53.53 288 PRO A N 1
ATOM 2301 C CA . PRO A 1 288 ? -33.828 13.359 -6.237 1.00 53.53 288 PRO A CA 1
ATOM 2302 C C . PRO A 1 288 ? -32.701 12.379 -5.868 1.00 53.53 288 PRO A C 1
ATOM 2304 O O . PRO A 1 288 ? -31.736 12.785 -5.223 1.00 53.53 288 PRO A O 1
ATOM 2307 N N . LYS A 1 289 ? -32.790 11.111 -6.293 1.00 54.06 289 LYS A N 1
ATOM 2308 C CA . LYS A 1 289 ? -31.716 10.117 -6.119 1.00 54.06 289 LYS A CA 1
ATOM 2309 C C . LYS A 1 289 ? -30.504 10.388 -7.006 1.00 54.06 289 LYS A C 1
ATOM 2311 O O . LYS A 1 289 ? -29.375 10.272 -6.540 1.00 54.06 289 LYS A O 1
ATOM 2316 N N . GLU A 1 290 ? -30.741 10.765 -8.255 1.00 49.78 290 GLU A N 1
ATOM 2317 C CA . GLU A 1 290 ? -29.704 11.107 -9.230 1.00 49.78 290 GLU A CA 1
ATOM 2318 C C . GLU A 1 290 ? -29.012 12.417 -8.840 1.00 49.78 290 GLU A C 1
ATOM 2320 O O . GLU A 1 290 ? -27.790 12.507 -8.859 1.00 49.78 290 GLU A O 1
ATOM 2325 N N . ARG A 1 291 ? -29.771 13.381 -8.307 1.00 44.28 291 ARG A N 1
ATOM 2326 C CA . ARG A 1 291 ? -29.226 14.607 -7.706 1.00 44.28 291 ARG A CA 1
ATOM 2327 C C . ARG A 1 291 ? -28.320 14.344 -6.508 1.00 44.28 291 ARG A C 1
ATOM 2329 O O . ARG A 1 291 ? -27.273 14.976 -6.400 1.00 44.28 291 ARG A O 1
ATOM 2336 N N . ASN A 1 292 ? -28.716 13.434 -5.614 1.00 51.53 292 ASN A N 1
ATOM 2337 C CA . ASN A 1 292 ? -27.887 13.090 -4.462 1.00 51.53 292 ASN A CA 1
ATOM 2338 C C . ASN A 1 292 ? -26.610 12.378 -4.920 1.00 51.53 292 ASN A C 1
ATOM 2340 O O . ASN A 1 292 ? -25.537 12.768 -4.493 1.00 51.53 292 ASN A O 1
ATOM 2344 N N . SER A 1 293 ? -26.711 11.433 -5.863 1.00 54.88 293 SER A N 1
ATOM 2345 C CA . SER A 1 293 ? -25.544 10.774 -6.469 1.00 54.88 293 SER A CA 1
ATOM 2346 C C . SER A 1 293 ? -24.603 11.772 -7.148 1.00 54.88 293 SER A C 1
ATOM 2348 O O . SER A 1 293 ? -23.405 11.725 -6.912 1.00 54.88 293 SER A O 1
ATOM 2350 N N . ASN A 1 294 ? -25.130 12.721 -7.925 1.00 51.03 294 ASN A N 1
ATOM 2351 C CA . ASN A 1 294 ? -24.330 13.729 -8.624 1.00 51.03 294 ASN A CA 1
ATOM 2352 C C . ASN A 1 294 ? -23.654 14.712 -7.654 1.00 51.03 294 ASN A C 1
ATOM 2354 O O . ASN A 1 294 ? -22.529 15.142 -7.899 1.00 51.03 294 ASN A O 1
ATOM 2358 N N . TYR A 1 295 ? -24.311 15.068 -6.546 1.00 48.56 295 TYR A N 1
ATOM 2359 C CA . TYR A 1 295 ? -23.733 15.913 -5.495 1.00 48.56 295 TYR A CA 1
ATOM 2360 C C . TYR A 1 295 ? -22.645 15.185 -4.694 1.00 48.56 295 TYR A C 1
ATOM 2362 O O . TYR A 1 295 ? -21.603 15.756 -4.382 1.00 48.56 295 TYR A O 1
ATOM 2370 N N . GLU A 1 296 ? -22.873 13.912 -4.408 1.00 52.78 296 GLU A N 1
ATOM 2371 C CA . GLU A 1 296 ? -21.946 12.996 -3.752 1.00 52.78 296 GLU A CA 1
ATOM 2372 C C . GLU A 1 296 ? -20.702 12.725 -4.625 1.00 52.78 296 GLU A C 1
ATOM 2374 O O . GLU A 1 296 ? -19.570 12.899 -4.169 1.00 52.78 296 GLU A O 1
ATOM 2379 N N . ASP A 1 297 ? -20.891 12.473 -5.923 1.00 53.75 297 ASP A N 1
ATOM 2380 C CA . ASP A 1 297 ? -19.815 12.377 -6.916 1.00 53.75 297 ASP A CA 1
ATOM 2381 C C . ASP A 1 297 ? -19.072 13.712 -7.084 1.00 53.75 297 ASP A C 1
ATOM 2383 O O . ASP A 1 297 ? -17.851 13.743 -7.253 1.00 53.75 297 ASP A O 1
ATOM 2387 N N . TYR A 1 298 ? -19.777 14.841 -7.007 1.00 48.81 298 TYR A N 1
ATOM 2388 C CA . TYR A 1 298 ? -19.180 16.177 -7.028 1.00 48.81 298 TYR A CA 1
ATOM 2389 C C . TYR A 1 298 ? -18.330 16.447 -5.778 1.00 48.81 298 TYR A C 1
ATOM 2391 O O . TYR A 1 298 ? -17.193 16.903 -5.904 1.00 48.81 298 TYR A O 1
ATOM 2399 N N . LEU A 1 299 ? -18.815 16.107 -4.580 1.00 54.47 299 LEU A N 1
ATOM 2400 C CA . LEU A 1 299 ? -18.049 16.209 -3.336 1.00 54.47 299 LEU A CA 1
ATOM 2401 C C . LEU A 1 299 ? -16.842 15.271 -3.331 1.00 54.47 299 LEU A C 1
ATOM 2403 O O . LEU A 1 299 ? -15.765 15.678 -2.892 1.00 54.47 299 LEU A O 1
ATOM 2407 N N . TYR A 1 300 ? -16.986 14.053 -3.856 1.00 56.59 300 TYR A N 1
ATOM 2408 C CA . TYR A 1 300 ? -15.875 13.125 -4.039 1.00 56.59 300 TYR A CA 1
ATOM 2409 C C . TYR A 1 300 ? -14.841 13.681 -5.023 1.00 56.59 300 TYR A C 1
ATOM 2411 O O . TYR A 1 300 ? -13.650 13.658 -4.730 1.00 56.59 300 TYR A O 1
ATOM 2419 N N . ASN A 1 301 ? -15.268 14.262 -6.147 1.00 57.78 301 ASN A N 1
ATOM 2420 C CA . ASN A 1 301 ? -14.365 14.888 -7.115 1.00 57.7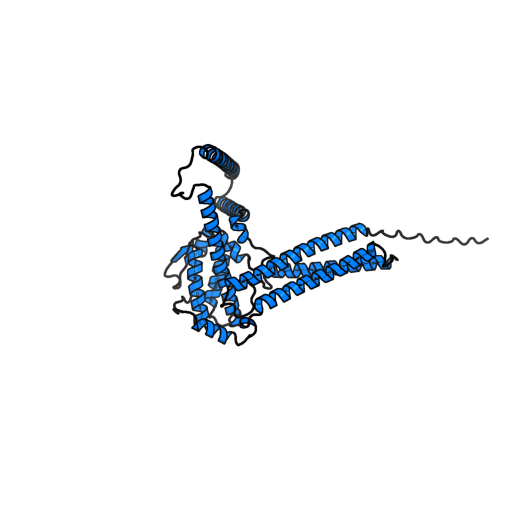8 301 ASN A CA 1
ATOM 2421 C C . ASN A 1 301 ? -13.671 16.139 -6.554 1.00 57.78 301 ASN A C 1
ATOM 2423 O O . ASN A 1 301 ? -12.485 16.351 -6.815 1.00 57.78 301 ASN A O 1
ATOM 2427 N N . ILE A 1 302 ? -14.364 16.945 -5.746 1.00 56.44 302 ILE A N 1
ATOM 2428 C CA . ILE A 1 302 ? -13.754 18.087 -5.057 1.00 56.44 302 ILE A CA 1
ATOM 2429 C C . ILE A 1 302 ? -12.752 17.612 -4.018 1.00 56.44 302 ILE A C 1
ATOM 2431 O O . ILE A 1 302 ? -11.612 18.055 -4.063 1.00 56.44 302 ILE A O 1
ATOM 2435 N N . ARG A 1 303 ? -13.122 16.682 -3.131 1.00 57.84 303 ARG A N 1
ATOM 2436 C CA . ARG A 1 303 ? -12.204 16.124 -2.123 1.00 57.84 303 ARG A CA 1
ATOM 2437 C C . ARG A 1 303 ? -11.038 15.401 -2.767 1.00 57.84 303 ARG A C 1
ATOM 2439 O O . ARG A 1 303 ? -9.925 15.460 -2.268 1.00 57.84 303 ARG A O 1
ATOM 2446 N N . ALA A 1 304 ? -11.255 14.758 -3.908 1.00 56.94 304 ALA A N 1
ATOM 2447 C CA . ALA A 1 304 ? -10.166 14.203 -4.676 1.00 56.94 304 ALA A CA 1
ATOM 2448 C C . ALA A 1 304 ? -9.195 15.328 -5.084 1.00 56.94 304 ALA A C 1
ATOM 2450 O O . ALA A 1 304 ? -7.982 15.200 -4.922 1.00 56.94 304 ALA A O 1
ATOM 2451 N N . ASN A 1 305 ? -9.687 16.437 -5.615 1.00 61.44 305 ASN A N 1
ATOM 2452 C CA . ASN A 1 305 ? -8.825 17.517 -6.096 1.00 61.44 305 ASN A CA 1
ATOM 2453 C C . ASN A 1 305 ? -8.349 18.484 -5.000 1.00 61.44 305 ASN A C 1
ATOM 2455 O O . ASN A 1 305 ? -7.480 19.310 -5.271 1.00 61.44 305 ASN A O 1
ATOM 2459 N N . ASP A 1 306 ? -8.852 18.336 -3.778 1.00 67.81 306 ASP A N 1
ATOM 2460 C CA . ASP A 1 306 ? -8.440 19.090 -2.604 1.00 67.81 306 ASP A CA 1
ATOM 2461 C C . ASP A 1 306 ? -7.032 18.654 -2.138 1.00 67.81 306 ASP A C 1
ATOM 2463 O O . ASP A 1 306 ? -6.810 17.474 -1.820 1.00 67.81 306 ASP A O 1
ATOM 2467 N N . PRO A 1 307 ? -6.059 19.585 -2.081 1.00 74.00 307 PRO A N 1
ATOM 2468 C CA . PRO A 1 307 ? -4.717 19.315 -1.577 1.00 74.00 307 PRO A CA 1
ATOM 2469 C C . PRO A 1 307 ? -4.687 18.685 -0.179 1.00 74.00 307 PRO A C 1
ATOM 2471 O O . PRO A 1 307 ? -3.824 17.838 0.067 1.00 74.00 307 PRO A O 1
ATOM 2474 N N . ILE A 1 308 ? -5.642 19.029 0.694 1.00 78.69 308 ILE A N 1
ATOM 2475 C CA . ILE A 1 308 ? -5.732 18.524 2.075 1.00 78.69 308 ILE A CA 1
ATOM 2476 C C . ILE A 1 308 ? -5.926 16.996 2.085 1.00 78.69 308 ILE A C 1
ATOM 2478 O O . ILE A 1 308 ? -5.361 16.267 2.903 1.00 78.69 308 ILE A O 1
ATOM 2482 N N . TYR A 1 309 ? -6.649 16.457 1.099 1.00 78.31 309 TYR A N 1
ATOM 2483 C CA . TYR A 1 309 ? -6.923 15.020 0.976 1.00 78.31 309 TYR A CA 1
ATOM 2484 C C . TYR A 1 309 ? -5.958 14.300 0.015 1.00 78.31 309 TYR A C 1
ATOM 2486 O O . TYR A 1 309 ? -6.078 13.092 -0.212 1.00 78.31 309 TYR A O 1
ATOM 2494 N N . ALA A 1 310 ? -4.923 14.968 -0.509 1.00 78.56 310 ALA A N 1
ATOM 2495 C CA . ALA A 1 310 ? -3.967 14.354 -1.441 1.00 78.56 310 ALA A CA 1
ATOM 2496 C C . ALA A 1 310 ? -3.248 13.118 -0.856 1.00 78.56 310 ALA A C 1
ATOM 2498 O O . ALA A 1 310 ? -2.798 12.225 -1.585 1.00 78.56 310 ALA A O 1
ATOM 2499 N N . ASN A 1 311 ? -3.133 13.044 0.474 1.00 81.94 311 ASN A N 1
ATOM 2500 C CA . ASN A 1 311 ? -2.502 11.930 1.179 1.00 81.94 311 ASN A CA 1
ATOM 2501 C C . ASN A 1 311 ? -3.420 10.721 1.431 1.00 81.94 311 ASN A C 1
ATOM 2503 O O . ASN A 1 311 ? -2.902 9.642 1.749 1.00 81.94 311 ASN A O 1
ATOM 2507 N N . VAL A 1 312 ? -4.729 10.890 1.232 1.00 84.19 312 VAL A N 1
ATOM 2508 C CA . VAL A 1 312 ? -5.765 9.851 1.331 1.00 84.19 312 VAL A CA 1
ATOM 2509 C C . VAL A 1 312 ? -5.834 9.011 0.057 1.00 84.19 312 VAL A C 1
ATOM 2511 O O . VAL A 1 312 ? -5.968 7.792 0.133 1.00 84.19 312 VAL A O 1
ATOM 2514 N N . LYS A 1 313 ? -5.702 9.654 -1.110 1.00 83.06 313 LYS A N 1
ATOM 2515 C CA . LYS A 1 313 ? -5.858 9.016 -2.424 1.00 83.06 313 LYS A CA 1
ATOM 2516 C C . LYS A 1 313 ? -5.027 7.744 -2.578 1.00 83.06 313 LYS A C 1
ATOM 2518 O O . LYS A 1 313 ? -3.812 7.745 -2.314 1.00 83.06 313 LYS A O 1
ATOM 2523 N N . ARG A 1 314 ? -5.654 6.688 -3.113 1.00 84.88 314 ARG A N 1
ATOM 2524 C CA . ARG A 1 314 ? -4.975 5.448 -3.494 1.00 84.88 314 ARG A CA 1
ATOM 2525 C C . ARG A 1 314 ? -3.798 5.753 -4.405 1.00 84.88 314 ARG A C 1
ATOM 2527 O O . ARG A 1 314 ? -3.893 6.521 -5.363 1.00 84.88 314 ARG A O 1
ATOM 2534 N N . ASN A 1 315 ? -2.679 5.086 -4.148 1.00 86.62 315 ASN A N 1
ATOM 2535 C CA . ASN A 1 315 ? -1.466 5.280 -4.923 1.00 86.62 315 ASN A CA 1
ATOM 2536 C C . ASN A 1 315 ? -0.823 3.936 -5.255 1.00 86.62 315 ASN A C 1
ATOM 2538 O O . ASN A 1 315 ? -0.332 3.225 -4.387 1.00 86.62 315 ASN A O 1
ATOM 2542 N N . THR A 1 316 ? -0.767 3.601 -6.541 1.00 86.56 316 THR A N 1
ATOM 2543 C CA . THR A 1 316 ? -0.223 2.317 -6.995 1.00 86.56 316 THR A CA 1
ATOM 2544 C C . THR A 1 316 ? 1.287 2.182 -6.770 1.00 86.56 316 THR A C 1
ATOM 2546 O O . THR A 1 316 ? 1.786 1.062 -6.687 1.00 86.56 316 THR A O 1
ATOM 2549 N N . PHE A 1 317 ? 2.010 3.288 -6.574 1.00 90.50 317 PHE A N 1
ATOM 2550 C CA . PHE A 1 317 ? 3.436 3.302 -6.240 1.00 90.50 317 PHE A CA 1
ATOM 2551 C C . PHE A 1 317 ? 3.706 3.229 -4.729 1.00 90.50 317 PHE A C 1
ATOM 2553 O O . PHE A 1 317 ? 4.828 2.929 -4.332 1.00 90.50 317 PHE A O 1
ATOM 2560 N N . VAL A 1 318 ? 2.708 3.497 -3.879 1.00 91.06 318 VAL A N 1
ATOM 2561 C CA . VAL A 1 318 ? 2.840 3.521 -2.413 1.00 91.06 318 VAL A CA 1
ATOM 2562 C C . VAL A 1 318 ? 1.901 2.479 -1.816 1.00 91.06 318 VAL A C 1
ATOM 2564 O O . VAL A 1 318 ? 0.700 2.699 -1.716 1.00 91.06 318 VAL A O 1
ATOM 2567 N N . THR A 1 319 ? 2.452 1.346 -1.389 1.00 89.38 319 THR A N 1
ATOM 2568 C CA . THR A 1 319 ? 1.682 0.117 -1.146 1.00 89.38 319 THR A CA 1
ATOM 2569 C C . THR A 1 319 ? 0.641 0.248 -0.039 1.00 89.38 319 THR A C 1
ATOM 2571 O O . THR A 1 319 ? -0.398 -0.395 -0.112 1.00 89.38 319 THR A O 1
ATOM 2574 N N . TYR A 1 320 ? 0.884 1.093 0.966 1.00 89.12 320 TYR A N 1
ATOM 2575 C CA . TYR A 1 320 ? -0.038 1.285 2.088 1.00 89.12 320 TYR A CA 1
ATOM 2576 C C . TYR A 1 320 ? -1.185 2.267 1.811 1.00 89.12 320 TYR A C 1
ATOM 2578 O O . TYR A 1 320 ? -2.097 2.368 2.627 1.00 89.12 320 TYR A O 1
ATOM 2586 N N . ARG A 1 321 ? -1.145 2.999 0.689 1.00 88.25 321 ARG A N 1
ATOM 2587 C CA . ARG A 1 321 ? -2.259 3.839 0.225 1.00 88.25 321 ARG A CA 1
ATOM 2588 C C . ARG A 1 321 ? -3.154 3.008 -0.676 1.00 88.25 321 ARG A C 1
ATOM 2590 O O . ARG A 1 321 ? -3.107 3.125 -1.904 1.00 88.25 321 ARG A O 1
ATOM 2597 N N . ASP A 1 322 ? -3.901 2.113 -0.047 1.00 85.44 322 ASP A N 1
ATOM 2598 C CA . ASP A 1 322 ? -4.849 1.251 -0.732 1.00 85.44 322 ASP A CA 1
ATOM 2599 C C . ASP A 1 322 ? -6.252 1.870 -0.790 1.00 85.44 322 ASP A C 1
ATOM 2601 O O . ASP A 1 322 ? -6.526 2.929 -0.228 1.00 85.44 322 ASP A O 1
ATOM 2605 N N . ILE A 1 323 ? -7.131 1.199 -1.532 1.00 84.69 323 ILE A N 1
ATOM 2606 C CA . ILE A 1 323 ? -8.516 1.630 -1.734 1.00 84.69 323 ILE A CA 1
ATOM 2607 C C . ILE A 1 323 ? -9.350 1.561 -0.447 1.00 84.69 323 ILE A C 1
ATOM 2609 O O . ILE A 1 323 ? -10.324 2.283 -0.314 1.00 84.69 323 ILE A O 1
ATOM 2613 N N . ASP A 1 324 ? -8.979 0.706 0.512 1.00 89.88 324 ASP A N 1
ATOM 2614 C CA . ASP A 1 324 ? -9.737 0.586 1.758 1.00 89.88 324 ASP A CA 1
ATOM 2615 C C . ASP A 1 324 ? -9.570 1.855 2.609 1.00 89.88 324 ASP A C 1
ATOM 2617 O O . ASP A 1 324 ? -10.519 2.279 3.257 1.00 89.88 324 ASP A O 1
ATOM 2621 N N . ILE A 1 325 ? -8.390 2.487 2.591 1.00 89.75 325 ILE A N 1
ATOM 2622 C CA . ILE A 1 325 ? -8.186 3.784 3.250 1.00 89.75 325 ILE A CA 1
ATOM 2623 C C . ILE A 1 325 ? -8.963 4.892 2.547 1.00 89.75 325 ILE A C 1
ATOM 2625 O O . ILE A 1 325 ? -9.649 5.656 3.217 1.00 89.75 325 ILE A O 1
ATOM 2629 N N . GLU A 1 326 ? -8.862 4.982 1.221 1.00 86.62 326 GLU A N 1
ATOM 2630 C CA . GLU A 1 326 ? -9.537 6.031 0.449 1.00 86.62 326 GLU A CA 1
ATOM 2631 C C . GLU A 1 326 ? -11.057 6.018 0.671 1.00 86.62 326 GLU A C 1
ATOM 2633 O O . GLU A 1 326 ? -11.643 7.060 0.957 1.00 86.62 326 GLU A O 1
ATOM 2638 N N . ASP A 1 327 ? -11.674 4.836 0.649 1.00 86.38 327 ASP A N 1
ATOM 2639 C CA . ASP A 1 327 ? -13.116 4.672 0.849 1.00 86.38 327 ASP A CA 1
ATOM 2640 C C . ASP A 1 327 ? -13.597 5.134 2.233 1.00 86.38 327 ASP A C 1
ATOM 2642 O O . ASP A 1 327 ? -14.704 5.657 2.364 1.00 86.38 327 ASP A O 1
ATOM 2646 N N . LEU A 1 328 ? -12.781 4.978 3.283 1.00 88.12 328 LEU A N 1
ATOM 2647 C CA . LEU A 1 328 ? -13.133 5.467 4.623 1.00 88.12 328 LEU A CA 1
ATOM 2648 C C . LEU A 1 328 ? -13.206 7.000 4.676 1.00 88.12 328 LEU A C 1
ATOM 2650 O O . LEU A 1 328 ? -13.950 7.555 5.480 1.00 88.12 328 LEU A O 1
ATOM 2654 N N . PHE A 1 329 ? -12.464 7.684 3.806 1.00 84.62 329 PHE A N 1
ATOM 2655 C CA . PHE A 1 329 ? -12.462 9.142 3.691 1.00 84.62 329 PHE A CA 1
ATOM 2656 C C . PHE A 1 329 ? -13.482 9.677 2.686 1.00 84.62 329 PHE A C 1
ATOM 2658 O O . PHE A 1 329 ? -13.552 10.892 2.492 1.00 84.62 329 PHE A O 1
ATOM 2665 N N . TYR A 1 330 ? -14.309 8.806 2.098 1.00 77.75 330 TYR A N 1
ATOM 2666 C CA . TYR A 1 330 ? -15.443 9.236 1.290 1.00 77.75 330 TYR A CA 1
ATOM 2667 C C . TYR A 1 330 ? -16.329 10.211 2.074 1.00 77.75 330 TYR A C 1
ATOM 2669 O O . TYR A 1 330 ? -16.587 11.314 1.606 1.00 77.75 330 TYR A O 1
ATOM 2677 N N . ASN A 1 331 ? -16.693 9.848 3.309 1.00 78.12 331 ASN A N 1
ATOM 2678 C CA . ASN A 1 331 ? -17.284 10.729 4.310 1.00 78.12 331 ASN A CA 1
ATOM 2679 C C . ASN A 1 331 ? -16.798 10.316 5.719 1.00 78.12 331 ASN A C 1
ATOM 2681 O O . ASN A 1 331 ? -17.335 9.369 6.300 1.00 78.12 331 ASN A O 1
ATOM 2685 N N . PRO A 1 332 ? -15.761 10.978 6.273 1.00 78.75 332 PRO A N 1
ATOM 2686 C CA . PRO A 1 332 ? -15.167 10.591 7.556 1.00 78.75 332 PRO A CA 1
ATOM 2687 C C . PRO A 1 332 ? -16.022 10.985 8.774 1.00 78.75 332 PRO A C 1
ATOM 2689 O O . PRO A 1 332 ? -15.770 10.511 9.882 1.00 78.75 332 PRO A O 1
ATOM 2692 N N . SER A 1 333 ? -17.037 11.833 8.577 1.00 80.06 333 SER A N 1
ATOM 2693 C CA . SER A 1 333 ? -17.957 12.298 9.623 1.00 80.06 333 SER A CA 1
ATOM 2694 C C . SER A 1 333 ? -19.183 11.400 9.798 1.00 80.06 333 SER A C 1
ATOM 2696 O O . SER A 1 333 ? -20.027 11.685 10.641 1.00 80.06 333 SER A O 1
ATOM 2698 N N . THR A 1 334 ? -19.300 10.327 9.015 1.00 81.69 334 THR A N 1
ATOM 2699 C CA . THR A 1 334 ? -20.438 9.407 9.072 1.00 81.69 334 THR A CA 1
ATOM 2700 C C . THR A 1 334 ? -20.548 8.719 10.426 1.00 81.69 334 THR A C 1
ATOM 2702 O O . THR A 1 334 ? -19.556 8.232 10.977 1.00 81.69 334 THR A O 1
ATOM 2705 N N . ASN A 1 335 ? -21.776 8.627 10.931 1.00 87.56 335 ASN A N 1
ATOM 2706 C CA . ASN A 1 335 ? -22.081 7.840 12.111 1.00 87.56 335 ASN A CA 1
ATOM 2707 C C . ASN A 1 335 ? -22.209 6.357 11.756 1.00 87.56 335 ASN A C 1
ATOM 2709 O O . ASN A 1 335 ? -22.856 5.959 10.790 1.00 87.56 335 ASN A O 1
ATOM 2713 N N . ILE A 1 336 ? -21.584 5.520 12.572 1.00 91.88 336 ILE A N 1
ATOM 2714 C CA . ILE A 1 336 ? -21.602 4.073 12.454 1.00 91.88 336 ILE A CA 1
ATOM 2715 C C . ILE A 1 336 ? -22.561 3.523 13.493 1.00 91.88 336 ILE A C 1
ATOM 2717 O O . ILE A 1 336 ? -22.320 3.623 14.698 1.00 91.88 336 ILE A O 1
ATOM 2721 N N . THR A 1 337 ? -23.642 2.917 13.009 1.00 90.81 337 THR A N 1
ATOM 2722 C CA . THR A 1 337 ? -24.611 2.202 13.836 1.00 90.81 337 THR A CA 1
ATOM 2723 C C . THR A 1 337 ? -24.213 0.732 13.958 1.00 90.81 337 THR A C 1
ATOM 2725 O O . THR A 1 337 ? -24.094 0.021 12.954 1.00 90.81 337 THR A O 1
ATOM 2728 N N . TYR A 1 338 ? -24.009 0.257 15.186 1.00 92.69 338 TYR A N 1
ATOM 2729 C CA . TYR A 1 338 ? -23.534 -1.098 15.460 1.00 92.69 338 TYR A CA 1
ATOM 2730 C C . TYR A 1 338 ? -24.154 -1.706 16.722 1.00 92.69 338 TYR A C 1
ATOM 2732 O O . TYR A 1 338 ? -24.720 -1.011 17.560 1.00 92.69 338 TYR A O 1
ATOM 2740 N N . SER A 1 339 ? -24.040 -3.026 16.858 1.00 92.50 339 SER A N 1
ATOM 2741 C CA . SER A 1 339 ? -24.505 -3.793 18.014 1.00 92.50 339 SER A CA 1
ATOM 2742 C C . SER A 1 339 ? -23.455 -4.814 18.448 1.00 92.50 339 SER A C 1
ATOM 2744 O O . SER A 1 339 ? -22.757 -5.390 17.608 1.00 92.50 339 SER A O 1
ATOM 2746 N N . LEU A 1 340 ? -23.353 -5.028 19.762 1.00 91.31 340 LEU A N 1
ATOM 2747 C CA . LEU A 1 340 ? -22.376 -5.920 20.404 1.00 91.31 340 LEU A CA 1
ATOM 2748 C C . LEU A 1 340 ? -23.020 -7.167 21.033 1.00 91.31 340 LEU A C 1
ATOM 2750 O O . LEU A 1 340 ? -22.318 -8.076 21.461 1.00 91.31 340 LEU A O 1
ATOM 2754 N N . ASP A 1 341 ? -24.351 -7.216 21.105 1.00 85.44 341 ASP A N 1
ATOM 2755 C CA . ASP A 1 341 ? -25.131 -8.227 21.832 1.00 85.44 341 ASP A CA 1
ATOM 2756 C C . ASP A 1 341 ? -26.116 -8.973 20.918 1.00 85.44 341 ASP A C 1
ATOM 2758 O O . ASP A 1 341 ? -27.209 -9.389 21.313 1.00 85.44 341 ASP A O 1
ATOM 2762 N N . GLY A 1 342 ? -25.721 -9.133 19.655 1.00 75.94 342 GLY A N 1
ATOM 2763 C CA . GLY A 1 342 ? -26.506 -9.846 18.657 1.00 75.94 342 GLY A CA 1
ATOM 2764 C C . GLY A 1 342 ? -27.670 -9.046 18.069 1.00 75.94 342 GLY A C 1
ATOM 2765 O O . GLY A 1 342 ? -28.435 -9.635 17.303 1.00 75.94 342 GLY A O 1
ATOM 2766 N N . GLY A 1 343 ? -27.763 -7.738 18.335 1.00 78.31 343 GLY A N 1
ATOM 2767 C CA . GLY A 1 343 ? -28.785 -6.837 17.791 1.00 78.31 343 GLY A CA 1
ATOM 2768 C C . GLY A 1 343 ? -29.799 -6.333 18.820 1.00 78.31 343 GLY A C 1
ATOM 2769 O O . GLY A 1 343 ? -30.825 -5.795 18.414 1.00 78.31 343 GLY A O 1
ATOM 2770 N N . LYS A 1 344 ? -29.568 -6.534 20.126 1.00 81.81 344 LYS A N 1
ATOM 2771 C CA . LYS A 1 344 ? -30.508 -6.109 21.178 1.00 81.81 344 LYS A CA 1
ATOM 2772 C C . LYS A 1 344 ? -30.302 -4.644 21.555 1.00 81.81 344 LYS A C 1
ATOM 2774 O O . LYS A 1 344 ? -31.277 -3.940 21.795 1.00 81.81 344 LYS A O 1
ATOM 2779 N N . THR A 1 345 ? -29.053 -4.186 21.579 1.00 87.31 345 THR A N 1
ATOM 2780 C CA . THR A 1 345 ? -28.696 -2.780 21.777 1.00 87.31 345 THR A CA 1
ATOM 2781 C C . THR A 1 345 ? -28.097 -2.193 20.510 1.00 87.31 345 THR A C 1
ATOM 2783 O O . THR A 1 345 ? -27.281 -2.820 19.829 1.00 87.31 345 THR A O 1
ATOM 2786 N N . THR A 1 346 ? -28.519 -0.968 20.209 1.00 87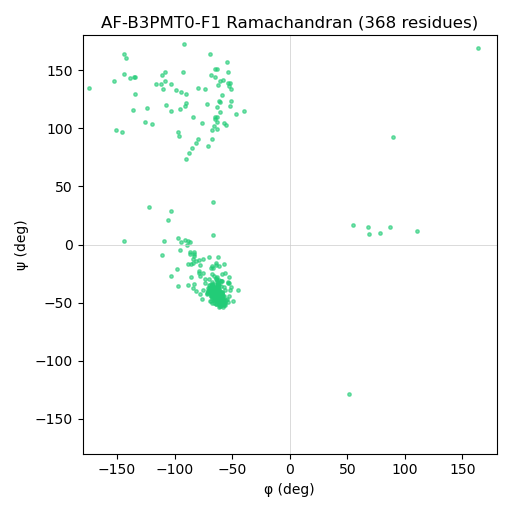.88 346 THR A N 1
ATOM 2787 C CA . THR A 1 346 ? -28.022 -0.176 19.086 1.00 87.88 346 THR A CA 1
ATOM 2788 C C . THR A 1 346 ? -27.150 0.936 19.641 1.00 87.88 346 THR A C 1
ATOM 2790 O O . THR A 1 346 ? -27.614 1.762 20.425 1.00 87.88 346 THR A O 1
ATOM 2793 N N . LEU A 1 347 ? -25.886 0.942 19.238 1.00 91.00 347 LEU A N 1
ATOM 2794 C CA . LEU A 1 347 ? -24.912 1.975 19.550 1.00 91.00 347 LEU A CA 1
ATOM 2795 C C . LEU A 1 347 ? -24.628 2.783 18.289 1.00 91.00 347 LEU A C 1
ATOM 2797 O O . LEU A 1 347 ? -24.662 2.253 17.178 1.00 91.00 347 LEU A O 1
ATOM 2801 N N . GLU A 1 348 ? -24.320 4.059 18.469 1.00 91.12 348 GLU A N 1
ATOM 2802 C CA . GLU A 1 348 ? -23.979 4.963 17.380 1.00 91.12 348 GLU A CA 1
ATOM 2803 C C . GLU A 1 348 ? -22.749 5.774 17.767 1.00 91.12 348 GLU A C 1
ATOM 2805 O O . GLU A 1 348 ? -22.673 6.326 18.868 1.00 91.12 348 GLU A O 1
ATOM 2810 N N . LYS A 1 349 ? -21.756 5.795 16.878 1.00 92.31 349 LYS A N 1
ATOM 2811 C CA . LYS A 1 349 ? -20.523 6.562 17.057 1.00 92.31 349 LYS A CA 1
ATOM 2812 C C . LYS A 1 349 ? -20.037 7.128 15.729 1.00 92.31 349 LYS A C 1
ATOM 2814 O O . LYS A 1 349 ? -20.153 6.425 14.728 1.00 92.31 349 LYS A O 1
ATOM 2819 N N . PRO A 1 350 ? -19.411 8.315 15.708 1.00 90.75 350 PRO A N 1
ATOM 2820 C CA . PRO A 1 350 ? -18.685 8.784 14.531 1.00 90.75 350 PRO A CA 1
ATOM 2821 C C . PRO A 1 350 ? -17.652 7.749 14.063 1.00 90.75 350 PRO A C 1
ATOM 2823 O O . PRO A 1 350 ? -17.064 7.047 14.890 1.00 90.75 350 PRO A O 1
ATOM 2826 N N . LEU A 1 351 ? -17.383 7.674 12.756 1.00 89.81 351 LEU A N 1
ATOM 2827 C CA . LEU A 1 351 ? -16.489 6.672 12.159 1.00 89.81 351 LEU A CA 1
ATOM 2828 C C . LEU A 1 351 ? -15.134 6.565 12.869 1.00 89.81 351 LEU A C 1
ATOM 2830 O O . LEU A 1 351 ? -14.710 5.463 13.215 1.00 89.81 351 LEU A O 1
ATOM 2834 N N . HIS A 1 352 ? -14.465 7.690 13.124 1.00 91.06 352 HIS A N 1
ATOM 2835 C CA . HIS A 1 352 ? -13.162 7.694 13.792 1.00 91.06 352 HIS A CA 1
ATOM 2836 C C . HIS A 1 352 ? -13.230 7.115 15.220 1.00 91.06 352 HIS A C 1
ATOM 2838 O O . HIS A 1 352 ? -12.375 6.319 15.612 1.00 91.06 352 HIS A O 1
ATOM 2844 N N . GLU A 1 353 ? -14.272 7.442 15.991 1.00 92.94 353 GLU A N 1
ATOM 2845 C CA . GLU A 1 353 ? -14.482 6.871 17.324 1.00 92.94 353 GLU A CA 1
ATOM 2846 C C . GLU A 1 353 ? -14.803 5.381 17.255 1.00 92.94 353 GLU A C 1
ATOM 2848 O O 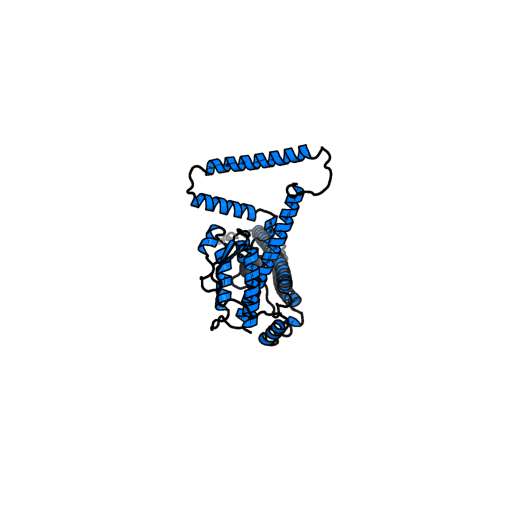. GLU A 1 353 ? -14.264 4.592 18.034 1.00 92.94 353 GLU A O 1
ATOM 2853 N N . PHE A 1 354 ? -15.666 4.983 16.319 1.00 95.00 354 PHE A N 1
ATOM 2854 C CA . PHE A 1 354 ? -16.006 3.584 16.107 1.00 95.00 354 PHE A CA 1
ATOM 2855 C C . PHE A 1 354 ? -14.757 2.759 15.782 1.00 95.00 354 PHE A C 1
ATOM 2857 O O . PHE A 1 354 ? -14.543 1.716 16.397 1.00 95.00 354 PHE A O 1
ATOM 2864 N N . LEU A 1 355 ? -13.900 3.234 14.871 1.00 95.75 355 LEU A N 1
ATOM 2865 C CA . LEU A 1 355 ? -12.657 2.549 14.513 1.00 95.75 355 LEU A CA 1
ATOM 2866 C C . LEU A 1 355 ? -11.708 2.411 15.714 1.00 95.75 355 LEU A C 1
ATOM 2868 O O . LEU A 1 355 ? -11.055 1.376 15.847 1.00 95.75 355 LEU A O 1
ATOM 2872 N N . ASN A 1 356 ? -11.671 3.392 16.621 1.00 94.38 356 ASN A N 1
ATOM 2873 C CA . ASN A 1 356 ? -10.891 3.315 17.861 1.00 94.38 356 ASN A CA 1
ATOM 2874 C C . ASN A 1 356 ? -11.430 2.262 18.834 1.00 94.38 356 ASN A C 1
ATOM 2876 O O . ASN A 1 356 ? -10.661 1.457 19.366 1.00 94.38 356 ASN A O 1
ATOM 2880 N N . VAL A 1 357 ? -12.749 2.235 19.037 1.00 93.69 357 VAL A N 1
ATOM 2881 C CA . VAL A 1 357 ? -13.417 1.226 19.871 1.00 93.69 357 VAL A CA 1
ATOM 2882 C C . VAL A 1 357 ? -13.205 -0.172 19.283 1.00 93.69 357 VAL A C 1
ATOM 2884 O O . VAL A 1 357 ? -12.766 -1.089 19.978 1.00 93.69 357 VAL A O 1
ATOM 2887 N N . TYR A 1 358 ? -13.428 -0.314 17.977 1.00 95.38 358 TYR A N 1
ATOM 2888 C CA . TYR A 1 358 ? -13.187 -1.541 17.230 1.00 95.38 358 TYR A CA 1
ATOM 2889 C C . TYR A 1 358 ? -11.733 -2.013 17.344 1.00 95.38 358 TYR A C 1
ATOM 2891 O O . TYR A 1 358 ? -11.490 -3.194 17.582 1.00 95.38 358 TYR A O 1
ATOM 2899 N N . HIS A 1 359 ? -10.758 -1.107 17.222 1.00 95.00 359 HIS A N 1
ATOM 2900 C CA . HIS A 1 359 ? -9.343 -1.436 17.394 1.00 95.00 359 HIS A CA 1
ATOM 2901 C C . HIS A 1 359 ? -9.061 -2.020 18.783 1.00 95.00 359 HIS A C 1
ATOM 2903 O O . HIS A 1 359 ? -8.341 -3.014 18.880 1.00 95.00 359 HIS A O 1
ATOM 2909 N N . GLY A 1 360 ? -9.664 -1.464 19.839 1.00 93.75 360 GLY A N 1
ATOM 2910 C CA . GLY A 1 360 ? -9.593 -2.030 21.188 1.00 93.75 360 GLY A CA 1
ATOM 2911 C C . GLY A 1 360 ? -10.091 -3.476 21.227 1.00 93.75 360 GLY A C 1
ATOM 2912 O O . GLY A 1 360 ? -9.352 -4.374 21.633 1.00 93.75 360 GLY A O 1
ATOM 2913 N N . TYR A 1 361 ? -11.293 -3.726 20.702 1.00 94.50 361 TYR A N 1
ATOM 2914 C CA . TYR A 1 361 ? -11.855 -5.077 20.628 1.00 94.50 361 TYR A CA 1
ATOM 2915 C C . TYR A 1 361 ? -11.002 -6.036 19.799 1.00 94.50 361 TYR A C 1
ATOM 2917 O O . TYR A 1 361 ? -10.846 -7.196 20.176 1.00 94.50 361 TYR A O 1
ATOM 2925 N N . LEU A 1 362 ? -10.448 -5.580 18.674 1.00 94.50 362 LEU A N 1
ATOM 2926 C CA . LEU A 1 362 ? -9.592 -6.377 17.801 1.00 94.50 362 LEU A CA 1
ATOM 2927 C C . LEU A 1 362 ? -8.317 -6.827 18.526 1.00 94.50 362 LEU A C 1
ATOM 2929 O O . LEU A 1 362 ? -7.933 -7.991 18.415 1.00 94.50 362 LEU A O 1
ATOM 2933 N N . VAL A 1 363 ? -7.671 -5.921 19.268 1.00 93.31 363 VAL A N 1
ATOM 2934 C CA . VAL A 1 363 ? -6.479 -6.230 20.073 1.00 93.31 363 VAL A CA 1
ATOM 2935 C C . VAL A 1 363 ? -6.822 -7.253 21.153 1.00 93.31 363 VAL A C 1
ATOM 2937 O O . VAL A 1 363 ? -6.151 -8.280 21.242 1.00 93.31 363 VAL A O 1
ATOM 2940 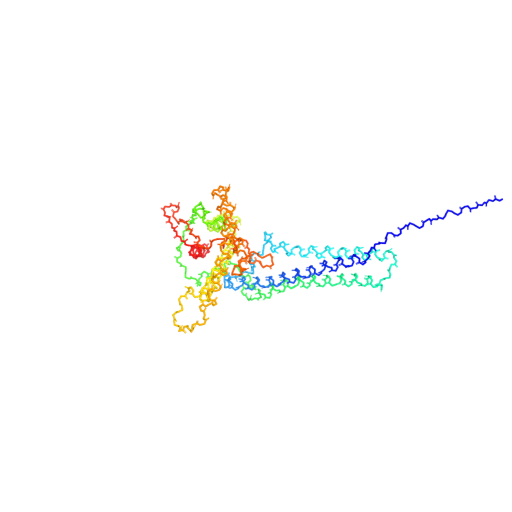N N . GLU A 1 364 ? -7.876 -7.002 21.928 1.00 92.62 364 GLU A N 1
ATOM 2941 C CA . GLU A 1 364 ? -8.327 -7.888 23.008 1.00 92.62 364 GLU A CA 1
ATOM 2942 C C . GLU A 1 364 ? -8.691 -9.281 22.481 1.00 92.62 364 GLU A C 1
ATOM 2944 O O . GLU A 1 364 ? -8.211 -10.284 23.003 1.00 92.62 364 GLU A O 1
ATOM 2949 N N . LYS A 1 365 ? -9.452 -9.371 21.384 1.00 92.12 365 LYS A N 1
ATOM 2950 C CA . LYS A 1 365 ? -9.860 -10.656 20.798 1.00 92.12 365 LYS A CA 1
ATOM 2951 C C . LYS A 1 365 ? -8.689 -11.427 20.197 1.00 92.12 365 LYS A C 1
ATOM 2953 O O . LYS A 1 365 ? -8.595 -12.638 20.393 1.00 92.12 365 LYS A O 1
ATOM 2958 N N . PHE A 1 366 ? -7.787 -10.747 19.482 1.00 92.50 366 PHE A N 1
ATOM 2959 C CA . PHE A 1 366 ? -6.604 -11.386 18.905 1.00 92.50 366 PHE A CA 1
ATOM 2960 C C . PHE A 1 366 ? -5.724 -11.977 20.005 1.00 92.50 366 PHE A C 1
ATOM 2962 O O . PHE A 1 366 ? -5.459 -13.176 19.985 1.00 92.50 366 PHE A O 1
ATOM 2969 N N . TYR A 1 367 ? -5.344 -11.175 21.002 1.00 91.06 367 TYR A N 1
ATOM 2970 C CA . TYR A 1 367 ? -4.472 -11.629 22.084 1.00 91.06 367 TYR A CA 1
ATOM 2971 C C . TYR A 1 367 ? -5.166 -12.552 23.095 1.00 91.06 367 TYR A C 1
ATOM 2973 O O . TYR A 1 367 ? -4.523 -13.444 23.647 1.00 91.06 367 TYR A O 1
ATOM 2981 N N . GLY A 1 368 ? -6.472 -12.402 23.308 1.00 86.38 368 GLY A N 1
ATOM 2982 C CA . GLY A 1 368 ? -7.281 -13.308 24.124 1.00 86.38 368 GLY A CA 1
ATOM 2983 C C . GLY A 1 368 ? -7.354 -14.724 23.546 1.00 86.38 368 GLY A C 1
ATOM 2984 O O . GLY A 1 368 ? -7.435 -15.684 24.305 1.00 86.38 368 GLY A O 1
ATOM 2985 N N . SER A 1 369 ? -7.248 -14.863 22.219 1.00 80.75 369 SER A N 1
ATOM 2986 C CA . SER A 1 369 ? -7.281 -16.156 21.516 1.00 80.75 369 SER A CA 1
ATOM 2987 C C . SER A 1 369 ? -5.947 -16.922 21.457 1.00 80.75 369 SER A C 1
ATOM 2989 O O . SER A 1 369 ? -5.928 -18.062 20.989 1.00 80.75 369 SER A O 1
ATOM 2991 N N . LEU A 1 370 ? -4.842 -16.296 21.887 1.00 80.50 370 LEU A N 1
ATOM 2992 C CA . LEU A 1 370 ? -3.480 -16.861 21.913 1.00 80.50 370 LEU A CA 1
ATOM 2993 C C . LEU A 1 370 ? -3.148 -17.542 23.241 1.00 80.50 370 LEU A C 1
ATOM 2995 O O . LEU A 1 370 ? -2.404 -18.553 23.208 1.00 80.50 370 LEU A O 1
#